Protein AF-A0A7S1ARI5-F1 (afdb_monomer_lite)

Structure (mmCIF, N/CA/C/O backbone):
data_AF-A0A7S1ARI5-F1
#
_entry.id   AF-A0A7S1ARI5-F1
#
loop_
_atom_site.group_PDB
_atom_site.id
_atom_site.type_symbol
_atom_site.label_atom_id
_atom_site.label_alt_id
_atom_site.label_comp_id
_atom_site.label_asym_id
_atom_site.label_entity_id
_atom_site.label_seq_id
_atom_site.pdbx_PDB_ins_code
_atom_site.Cartn_x
_atom_site.Cartn_y
_atom_site.Cartn_z
_atom_site.occupancy
_atom_site.B_iso_or_equiv
_atom_site.auth_seq_id
_atom_site.auth_comp_id
_atom_site.auth_asym_id
_atom_site.auth_atom_id
_atom_site.pdbx_PDB_model_num
ATOM 1 N N . MET A 1 1 ? 44.233 22.739 -5.276 1.00 55.38 1 MET A N 1
ATOM 2 C CA . MET A 1 1 ? 44.632 23.324 -6.577 1.00 55.38 1 MET A CA 1
ATOM 3 C C . MET A 1 1 ? 45.397 22.316 -7.441 1.00 55.38 1 MET A C 1
ATOM 5 O O . MET A 1 1 ? 44.858 21.935 -8.467 1.00 55.38 1 MET A O 1
ATOM 9 N N . PHE A 1 2 ? 46.544 21.771 -7.007 1.00 53.53 2 PHE A N 1
ATOM 10 C CA . PHE A 1 2 ? 47.327 20.779 -7.782 1.00 53.53 2 PHE A CA 1
ATOM 11 C C . PHE A 1 2 ? 46.563 19.504 -8.204 1.00 53.53 2 PHE A C 1
ATOM 13 O O . PHE A 1 2 ? 46.655 19.095 -9.355 1.00 53.53 2 PHE A O 1
ATOM 20 N N . VAL A 1 3 ? 45.740 18.923 -7.321 1.00 67.19 3 VAL A N 1
ATOM 21 C CA . VAL A 1 3 ? 44.904 17.745 -7.652 1.00 67.19 3 VAL A CA 1
ATOM 22 C C . VAL A 1 3 ? 43.861 18.057 -8.734 1.00 67.19 3 VAL A C 1
ATOM 24 O O . VAL A 1 3 ? 43.511 17.184 -9.518 1.00 67.19 3 VAL A O 1
ATOM 27 N N . HIS A 1 4 ? 43.379 19.300 -8.808 1.00 63.47 4 HIS A N 1
ATOM 28 C CA . HIS A 1 4 ? 42.374 19.689 -9.798 1.00 63.47 4 HIS A CA 1
ATOM 29 C C . HIS A 1 4 ? 42.990 19.847 -11.192 1.00 63.47 4 HIS A C 1
ATOM 31 O O . HIS A 1 4 ? 42.434 19.330 -12.156 1.00 63.47 4 HIS A O 1
ATOM 37 N N . VAL A 1 5 ? 44.169 20.474 -11.272 1.00 67.50 5 VAL A N 1
ATOM 38 C CA . VAL A 1 5 ? 44.920 20.666 -12.524 1.00 67.50 5 VAL A CA 1
ATOM 39 C C . VAL A 1 5 ? 45.370 19.323 -13.109 1.00 67.50 5 VAL A C 1
ATOM 41 O O . VAL A 1 5 ? 45.231 19.092 -14.306 1.00 67.50 5 VAL A O 1
ATOM 44 N N . ALA A 1 6 ? 45.836 18.398 -12.261 1.00 67.00 6 ALA A N 1
ATOM 45 C CA . ALA A 1 6 ? 46.219 17.052 -12.691 1.00 67.00 6 ALA A CA 1
ATOM 46 C C . ALA A 1 6 ? 45.027 16.195 -13.165 1.00 67.00 6 ALA A C 1
ATOM 48 O O . ALA A 1 6 ? 45.209 15.270 -13.946 1.00 67.00 6 ALA A O 1
ATOM 49 N N . ARG A 1 7 ? 43.803 16.473 -12.698 1.00 70.56 7 ARG A N 1
ATOM 50 C CA . ARG A 1 7 ? 42.593 15.764 -13.150 1.00 70.56 7 ARG A CA 1
ATOM 51 C C . ARG A 1 7 ? 42.062 16.322 -14.463 1.00 70.56 7 ARG A C 1
ATOM 53 O O . ARG A 1 7 ? 41.741 15.551 -15.363 1.00 70.56 7 ARG A O 1
ATOM 60 N N . GLU A 1 8 ? 42.041 17.645 -14.605 1.00 73.31 8 GLU A N 1
ATOM 61 C CA . GLU A 1 8 ? 41.656 18.283 -15.867 1.00 73.31 8 GLU A CA 1
ATOM 62 C C . GLU A 1 8 ? 42.569 17.853 -17.020 1.00 73.31 8 GLU A C 1
ATOM 64 O O . GLU A 1 8 ? 42.076 17.584 -18.116 1.00 73.31 8 GLU A O 1
ATOM 69 N N . SER A 1 9 ? 43.872 17.689 -16.768 1.00 74.38 9 SER A N 1
ATOM 70 C CA . SER A 1 9 ? 44.810 17.195 -17.780 1.00 74.38 9 SER A CA 1
ATOM 71 C C . SER A 1 9 ? 44.538 15.742 -18.196 1.00 74.38 9 SER A C 1
ATOM 73 O O . SER A 1 9 ? 44.603 15.430 -19.386 1.00 74.38 9 SER A O 1
ATOM 75 N N . VAL A 1 10 ? 44.168 14.860 -17.259 1.00 77.62 10 VAL A N 1
ATOM 76 C CA . VAL A 1 10 ? 43.794 13.464 -17.561 1.00 77.62 10 VAL A CA 1
ATOM 77 C C . VAL A 1 10 ? 42.513 13.405 -18.395 1.00 77.62 10 VAL A C 1
ATOM 79 O O . VAL A 1 10 ? 42.455 12.667 -19.379 1.00 77.62 10 VAL A O 1
ATOM 82 N N . ASN A 1 11 ? 41.507 14.214 -18.063 1.00 78.31 11 ASN A N 1
ATOM 83 C CA . ASN A 1 11 ? 40.242 14.209 -18.796 1.00 78.31 11 ASN A CA 1
ATOM 84 C C . ASN A 1 11 ? 40.409 14.744 -20.218 1.00 78.31 11 ASN A C 1
ATOM 86 O O . ASN A 1 11 ? 39.926 14.125 -21.167 1.00 78.31 11 ASN A O 1
ATOM 90 N N . LEU A 1 12 ? 41.142 15.850 -20.382 1.00 83.12 12 LEU A N 1
ATOM 91 C CA . LEU A 1 12 ? 41.477 16.390 -21.701 1.00 83.12 12 LEU A CA 1
ATOM 92 C C . LEU A 1 12 ? 42.246 15.367 -22.548 1.00 83.12 12 LEU A C 1
ATOM 94 O O . LEU A 1 12 ? 41.940 15.212 -23.726 1.00 83.12 12 LEU A O 1
ATOM 98 N N . SER A 1 13 ? 43.160 14.607 -21.939 1.00 91.75 13 SER A N 1
ATOM 99 C CA . SER A 1 13 ? 43.890 13.532 -22.620 1.00 91.75 13 SER A CA 1
ATOM 100 C C . SER A 1 13 ? 42.970 12.409 -23.122 1.00 91.75 13 SER A C 1
ATOM 102 O O . SER A 1 13 ? 43.091 11.979 -24.269 1.00 91.75 13 SER A O 1
ATOM 104 N N . CYS A 1 14 ? 42.002 11.942 -22.324 1.00 91.50 14 CYS A N 1
ATOM 105 C CA . CYS A 1 14 ? 41.034 10.934 -22.784 1.00 91.50 14 CYS A CA 1
ATOM 106 C C . CYS A 1 14 ? 40.152 11.446 -23.932 1.00 91.50 14 CYS A C 1
ATOM 108 O O . CYS A 1 14 ? 39.905 10.716 -24.889 1.00 91.50 14 CYS A O 1
ATOM 110 N N . ILE A 1 15 ? 39.706 12.700 -23.857 1.00 93.38 15 ILE A N 1
ATOM 111 C CA . ILE A 1 15 ? 38.843 13.305 -24.877 1.00 93.38 15 ILE A CA 1
ATOM 112 C C . ILE A 1 15 ? 39.594 13.515 -26.196 1.00 93.38 15 ILE A C 1
ATOM 114 O O . ILE A 1 15 ? 39.051 13.185 -27.247 1.00 93.38 15 ILE A O 1
ATOM 118 N N . GLU A 1 16 ? 40.830 14.022 -26.168 1.00 93.50 16 GLU A N 1
ATOM 119 C CA . GLU A 1 16 ? 41.613 14.209 -27.397 1.00 93.50 16 GLU A CA 1
ATOM 120 C C . GLU A 1 16 ? 42.000 12.866 -28.037 1.00 93.50 16 GLU A C 1
ATOM 122 O O . GLU A 1 16 ? 41.915 12.746 -29.256 1.00 93.50 16 GLU A O 1
ATOM 127 N N . ARG A 1 17 ? 42.308 11.823 -27.247 1.00 94.31 17 ARG A N 1
ATOM 128 C CA . ARG A 1 17 ? 42.503 10.456 -27.778 1.00 94.31 17 ARG A CA 1
ATOM 129 C C . ARG A 1 17 ? 41.242 9.909 -28.448 1.00 94.31 17 ARG A C 1
ATOM 131 O O . ARG A 1 17 ? 41.314 9.375 -29.548 1.00 94.31 17 ARG A O 1
ATOM 138 N N . CYS A 1 18 ? 40.082 10.088 -27.815 1.00 94.69 18 CYS A N 1
ATOM 139 C CA . CYS A 1 18 ? 38.789 9.699 -28.383 1.00 94.69 18 CYS A CA 1
ATOM 140 C C . CYS A 1 18 ? 38.494 10.434 -29.698 1.00 94.69 18 CYS A C 1
ATOM 142 O O . CYS A 1 18 ? 38.086 9.826 -30.688 1.00 94.69 18 CYS A O 1
ATOM 144 N N . LYS A 1 19 ? 38.767 11.739 -29.739 1.00 94.31 19 LYS A N 1
ATOM 145 C CA . LYS A 1 19 ? 38.614 12.564 -30.936 1.00 94.31 19 LYS A CA 1
ATOM 146 C C . LYS A 1 19 ? 39.527 12.110 -32.069 1.00 94.31 19 LYS A C 1
ATOM 148 O O . LYS A 1 19 ? 39.047 12.000 -33.193 1.00 94.31 19 LYS A O 1
ATOM 153 N N . ASP A 1 20 ? 40.800 11.843 -31.788 1.00 93.69 20 ASP A N 1
ATOM 154 C CA . ASP A 1 20 ? 41.760 11.316 -32.763 1.00 93.69 20 ASP A CA 1
ATOM 155 C C . ASP A 1 20 ? 41.320 9.955 -33.327 1.00 93.69 20 ASP A C 1
ATOM 157 O O . ASP A 1 20 ? 41.219 9.793 -34.543 1.00 93.69 20 ASP A O 1
ATOM 161 N N . ALA A 1 21 ? 40.946 9.011 -32.459 1.00 93.81 21 ALA A N 1
ATOM 162 C CA . ALA A 1 21 ? 40.472 7.690 -32.870 1.00 93.81 21 ALA A CA 1
ATOM 163 C C . ALA A 1 21 ? 39.228 7.777 -33.779 1.00 93.81 21 ALA A C 1
ATOM 165 O O . ALA A 1 21 ? 39.177 7.164 -34.846 1.00 93.81 21 ALA A O 1
ATOM 166 N N . LEU A 1 22 ? 38.267 8.643 -33.436 1.00 92.00 22 LEU A N 1
ATOM 167 C CA . LEU A 1 22 ? 37.102 8.916 -34.283 1.00 92.00 22 LEU A CA 1
ATOM 168 C C . LEU A 1 22 ? 37.471 9.558 -35.632 1.00 92.00 22 LEU A C 1
ATOM 170 O O . LEU A 1 22 ? 36.794 9.293 -36.626 1.00 92.00 22 LEU A O 1
ATOM 174 N N . CYS A 1 23 ? 38.521 10.389 -35.697 1.00 91.06 23 CYS A N 1
ATOM 175 C CA . CYS A 1 23 ? 39.033 10.912 -36.972 1.00 91.06 23 CYS A CA 1
ATOM 176 C C . CYS A 1 23 ? 39.578 9.781 -37.840 1.00 91.06 23 CYS A C 1
ATOM 178 O O . CYS A 1 23 ? 39.177 9.670 -38.995 1.00 91.06 23 CYS A O 1
ATOM 180 N N . ARG A 1 24 ? 40.409 8.906 -37.264 1.00 92.56 24 ARG A N 1
ATOM 181 C CA . ARG A 1 24 ? 40.972 7.747 -37.964 1.00 92.56 24 ARG A CA 1
ATOM 182 C C . ARG A 1 24 ? 39.879 6.810 -38.484 1.00 92.56 24 ARG A C 1
ATOM 184 O O . ARG A 1 24 ? 39.942 6.385 -39.634 1.00 92.56 24 ARG A O 1
ATOM 191 N N . CYS A 1 25 ? 38.826 6.546 -37.703 1.00 91.75 25 CYS A N 1
ATOM 192 C CA . CYS A 1 25 ? 37.660 5.790 -38.182 1.00 91.75 25 CYS A CA 1
ATOM 193 C C . CYS A 1 25 ? 36.922 6.486 -39.337 1.00 91.75 25 CYS A C 1
ATOM 195 O O . CYS A 1 25 ? 36.465 5.816 -40.263 1.00 91.75 25 CYS A O 1
ATOM 197 N N . ALA A 1 26 ? 36.787 7.814 -39.303 1.00 89.00 26 ALA A N 1
ATOM 198 C CA . ALA A 1 26 ? 36.154 8.563 -40.387 1.00 89.00 26 ALA A CA 1
ATOM 199 C C . ALA A 1 26 ? 37.003 8.547 -41.674 1.00 89.00 26 ALA A C 1
ATOM 201 O O . ALA A 1 26 ? 36.462 8.351 -42.761 1.00 89.00 26 ALA A O 1
ATOM 202 N N . GLU A 1 27 ? 38.325 8.697 -41.558 1.00 90.19 27 GLU A N 1
ATOM 203 C CA . GLU A 1 27 ? 39.281 8.614 -42.673 1.00 90.19 27 GLU A CA 1
ATOM 204 C C . GLU A 1 27 ? 39.313 7.213 -43.295 1.00 90.19 27 GLU A C 1
ATOM 206 O O . GLU A 1 27 ? 39.308 7.077 -44.518 1.00 90.19 27 GLU A O 1
ATOM 211 N N . ALA A 1 28 ? 39.240 6.172 -42.461 1.00 89.62 28 ALA A N 1
ATOM 212 C CA . ALA A 1 28 ? 39.123 4.776 -42.883 1.00 89.62 28 ALA A CA 1
ATOM 213 C C . ALA A 1 28 ? 37.727 4.403 -43.424 1.00 89.62 28 ALA A C 1
ATOM 215 O O . ALA A 1 28 ? 37.486 3.245 -43.760 1.00 89.62 28 ALA A O 1
ATOM 216 N N . GLN A 1 29 ? 36.792 5.360 -43.500 1.00 89.19 29 GLN A N 1
ATOM 217 C CA . GLN A 1 29 ? 35.409 5.149 -43.946 1.00 89.19 29 GLN A CA 1
ATOM 218 C C . GLN A 1 29 ? 34.641 4.084 -43.138 1.00 89.19 29 GLN A C 1
ATOM 220 O O . GLN A 1 29 ? 33.687 3.492 -43.644 1.00 89.19 29 GLN A O 1
ATOM 225 N N . VAL A 1 30 ? 35.031 3.852 -41.881 1.00 85.56 30 VAL A N 1
ATOM 226 C CA . VAL A 1 30 ? 34.282 3.021 -40.921 1.00 85.56 30 VAL A CA 1
ATOM 227 C C . VAL A 1 30 ? 32.984 3.726 -40.537 1.00 85.56 30 VAL A C 1
ATOM 229 O O . VAL A 1 30 ? 31.906 3.142 -40.562 1.00 85.56 30 VAL A O 1
ATOM 232 N N . LEU A 1 31 ? 33.091 5.013 -40.209 1.00 84.81 31 LEU A N 1
ATOM 233 C CA . LEU A 1 31 ? 31.946 5.886 -39.990 1.00 84.81 31 LEU A CA 1
ATOM 234 C C . LEU A 1 31 ? 31.729 6.673 -41.281 1.00 84.81 31 LEU A C 1
ATOM 236 O O . LEU A 1 31 ? 32.542 7.529 -41.631 1.00 84.81 31 LEU A O 1
ATOM 240 N N . SER A 1 32 ? 30.669 6.360 -42.033 1.00 68.69 32 SER A N 1
ATOM 241 C CA . SER A 1 32 ? 30.429 7.028 -43.316 1.00 68.69 32 SER A CA 1
ATOM 242 C C . SER A 1 32 ? 30.196 8.524 -43.083 1.00 68.69 32 SER A C 1
ATOM 244 O O . SER A 1 32 ? 29.340 8.910 -42.288 1.00 68.69 32 SER A O 1
ATOM 246 N N . THR A 1 33 ? 30.925 9.383 -43.788 1.00 55.75 33 THR A N 1
ATOM 247 C CA . THR A 1 33 ? 30.919 10.829 -43.530 1.00 55.75 33 THR A CA 1
ATOM 248 C C . THR A 1 33 ? 29.697 11.581 -44.083 1.00 55.75 33 THR A C 1
ATOM 250 O O . THR A 1 33 ? 29.640 12.794 -43.910 1.00 55.75 33 THR A O 1
ATOM 253 N N . ARG A 1 34 ? 28.687 10.931 -44.705 1.00 46.66 34 ARG A N 1
ATOM 254 C CA . ARG A 1 34 ? 27.453 11.607 -45.188 1.00 46.66 34 ARG A CA 1
ATOM 255 C C . ARG A 1 34 ? 26.224 10.697 -45.409 1.00 46.66 34 ARG A C 1
ATOM 257 O O . ARG A 1 34 ? 26.268 9.741 -46.177 1.00 46.66 34 ARG A O 1
ATOM 264 N N . SER A 1 35 ? 25.080 11.120 -44.855 1.00 40.72 35 SER A N 1
ATOM 265 C CA . SER A 1 35 ? 23.667 10.891 -45.267 1.00 40.72 35 SER A CA 1
ATOM 266 C C . SER A 1 35 ? 23.100 9.473 -45.469 1.00 40.72 35 SER A C 1
ATOM 268 O O . SER A 1 35 ? 21.911 9.370 -45.751 1.00 40.72 35 SER A O 1
ATOM 270 N N . LYS A 1 36 ? 23.884 8.394 -45.358 1.00 54.03 36 LYS A N 1
ATOM 271 C CA . LYS A 1 36 ? 23.408 7.035 -45.696 1.00 54.03 36 LYS A CA 1
ATOM 272 C C . LYS A 1 36 ? 23.397 6.020 -44.552 1.00 54.03 36 LYS A C 1
ATOM 274 O O . LYS A 1 36 ? 22.922 4.916 -44.780 1.00 54.03 36 LYS A O 1
ATOM 279 N N . GLN A 1 37 ? 23.908 6.356 -43.365 1.00 64.25 37 GLN A N 1
ATOM 280 C CA . GLN A 1 37 ? 24.014 5.371 -42.276 1.00 64.25 37 GLN A CA 1
ATOM 281 C C . GLN A 1 37 ? 22.649 4.916 -41.758 1.00 64.25 37 GLN A C 1
ATOM 283 O O . GLN A 1 37 ? 22.438 3.728 -41.546 1.00 64.25 37 GLN A O 1
ATOM 288 N N . TRP A 1 38 ? 21.702 5.845 -41.648 1.00 80.69 38 TRP A N 1
ATOM 289 C CA . TRP A 1 38 ? 20.327 5.533 -41.276 1.00 80.69 38 TRP A CA 1
ATOM 290 C C . TRP A 1 38 ? 19.421 6.061 -42.373 1.00 80.69 38 TRP A C 1
ATOM 292 O O . TRP A 1 38 ? 19.328 7.273 -42.582 1.00 80.69 38 TRP A O 1
ATOM 302 N N . THR A 1 39 ? 18.838 5.140 -43.139 1.00 74.19 39 THR A N 1
ATOM 303 C CA . THR A 1 39 ? 18.053 5.489 -44.328 1.00 74.19 39 THR A CA 1
ATOM 304 C C . THR A 1 39 ? 16.728 6.147 -43.955 1.00 74.19 39 THR A C 1
ATOM 306 O O . THR A 1 39 ? 16.171 6.911 -44.744 1.00 74.19 39 THR A O 1
ATOM 309 N N . ASP A 1 40 ? 16.277 5.930 -42.716 1.00 84.50 40 ASP A N 1
ATOM 310 C CA . ASP A 1 40 ? 15.128 6.584 -42.112 1.00 84.50 40 ASP A CA 1
ATOM 311 C C . ASP A 1 40 ? 15.242 6.714 -40.572 1.00 84.50 40 ASP A C 1
ATOM 313 O O . ASP A 1 40 ? 16.231 6.351 -39.928 1.00 84.50 40 ASP A O 1
ATOM 317 N N . ALA A 1 41 ? 14.190 7.260 -39.954 1.00 84.38 41 ALA A N 1
ATOM 318 C CA . ALA A 1 41 ? 14.101 7.413 -38.504 1.00 84.38 41 ALA A CA 1
ATOM 319 C C . ALA A 1 41 ? 13.942 6.080 -37.743 1.00 84.38 41 ALA A C 1
ATOM 321 O O . ALA A 1 41 ? 14.137 6.048 -36.527 1.00 84.38 41 ALA A O 1
ATOM 322 N N . ALA A 1 42 ? 13.514 4.995 -38.394 1.00 86.12 42 ALA A N 1
ATOM 323 C CA . ALA A 1 42 ? 13.421 3.675 -37.776 1.00 86.12 42 ALA A CA 1
ATOM 324 C C . ALA A 1 42 ? 14.809 3.039 -37.637 1.00 86.12 42 ALA A C 1
ATOM 326 O O . ALA A 1 42 ? 15.120 2.554 -36.550 1.00 86.12 42 ALA A O 1
ATOM 327 N N . ASP A 1 43 ? 15.654 3.147 -38.662 1.00 86.31 43 ASP A N 1
ATOM 328 C CA . ASP A 1 43 ? 17.050 2.702 -38.631 1.00 86.31 43 ASP A CA 1
ATOM 329 C C . ASP A 1 43 ? 17.833 3.408 -37.524 1.00 86.31 43 ASP A C 1
ATOM 331 O O . ASP A 1 43 ? 18.475 2.752 -36.705 1.00 86.31 43 ASP A O 1
ATOM 335 N N . TYR A 1 44 ? 17.703 4.736 -37.425 1.00 89.06 44 TYR A N 1
ATOM 336 C CA . TYR A 1 44 ? 18.347 5.510 -36.360 1.00 89.06 44 TYR A CA 1
ATOM 337 C C . TYR A 1 44 ? 17.875 5.074 -34.966 1.00 89.06 44 TYR A C 1
ATOM 339 O O . TYR A 1 44 ? 18.686 4.891 -34.058 1.00 89.06 44 TYR A O 1
ATOM 347 N N . ARG A 1 45 ? 16.561 4.865 -34.789 1.00 87.38 45 ARG A N 1
ATOM 348 C CA . ARG A 1 45 ? 16.001 4.375 -33.518 1.00 87.38 45 ARG A CA 1
ATOM 349 C C . ARG A 1 45 ? 16.509 2.983 -33.162 1.00 87.38 45 ARG A C 1
ATOM 351 O O . ARG A 1 45 ? 16.778 2.704 -31.999 1.00 87.38 45 ARG A O 1
ATOM 358 N N . LEU A 1 46 ? 16.649 2.106 -34.149 1.00 89.50 46 LEU A N 1
ATOM 359 C CA . LEU A 1 46 ? 17.193 0.774 -33.928 1.00 89.50 46 LEU A CA 1
ATOM 360 C C . LEU A 1 46 ? 18.682 0.834 -33.566 1.00 89.50 46 LEU A C 1
ATOM 362 O O . LEU A 1 46 ? 19.104 0.121 -32.656 1.00 89.50 46 LEU A O 1
ATOM 366 N N . ALA A 1 47 ? 19.455 1.690 -34.238 1.00 90.50 47 ALA A N 1
ATOM 367 C CA . ALA A 1 47 ? 20.872 1.891 -33.961 1.00 90.50 47 ALA A CA 1
ATOM 368 C C . ALA A 1 47 ? 21.100 2.439 -32.548 1.00 90.50 47 ALA A C 1
ATOM 370 O O . ALA A 1 47 ? 21.871 1.839 -31.803 1.00 90.50 47 ALA A O 1
ATOM 371 N N . HIS A 1 48 ? 20.383 3.492 -32.126 1.00 91.88 48 HIS A N 1
ATOM 372 C CA . HIS A 1 48 ? 20.516 3.982 -30.748 1.00 91.88 48 HIS A CA 1
ATOM 373 C C . HIS A 1 48 ? 20.112 2.919 -29.726 1.00 91.88 48 HIS A C 1
ATOM 375 O O . HIS A 1 48 ? 20.793 2.741 -28.724 1.00 91.88 48 HIS A O 1
ATOM 381 N N . TRP A 1 49 ? 19.055 2.140 -29.997 1.00 93.00 49 TRP A N 1
ATOM 382 C CA . TRP A 1 49 ? 18.524 1.193 -29.013 1.00 93.00 49 TRP A CA 1
ATOM 383 C C . TRP A 1 49 ? 19.504 0.048 -28.763 1.00 93.00 49 TRP A C 1
ATOM 385 O O . TRP A 1 49 ? 19.706 -0.382 -27.629 1.00 93.00 49 TRP A O 1
ATOM 395 N N . LYS A 1 50 ? 20.157 -0.426 -29.827 1.00 93.19 50 LYS A N 1
ATOM 396 C CA . LYS A 1 50 ? 21.243 -1.399 -29.703 1.00 93.19 50 LYS A CA 1
ATOM 397 C C . LYS A 1 50 ? 22.505 -0.768 -29.108 1.00 93.19 50 LYS A C 1
ATOM 399 O O . LYS A 1 50 ? 23.198 -1.422 -28.331 1.00 93.19 50 LYS A O 1
ATOM 404 N N . GLY A 1 51 ? 22.775 0.489 -29.453 1.00 96.00 51 GLY A N 1
ATOM 405 C CA . GLY A 1 51 ? 23.877 1.290 -28.935 1.00 96.00 51 GLY A CA 1
ATOM 406 C C . GLY A 1 51 ? 23.866 1.418 -27.418 1.00 96.00 51 GLY A C 1
ATOM 407 O O . GLY A 1 51 ? 24.884 1.144 -26.791 1.00 96.00 51 GLY A O 1
ATOM 408 N N . ASP A 1 52 ? 22.713 1.731 -26.825 1.00 94.69 52 ASP A N 1
ATOM 409 C CA . ASP A 1 52 ? 22.521 1.802 -25.369 1.00 94.69 52 ASP A CA 1
ATOM 410 C C . ASP A 1 52 ? 22.883 0.474 -24.674 1.00 94.69 52 ASP A C 1
ATOM 412 O O . ASP A 1 52 ? 23.639 0.436 -23.695 1.00 94.69 52 ASP A O 1
ATOM 416 N N . ALA A 1 53 ? 22.427 -0.653 -25.233 1.00 93.25 53 ALA A N 1
ATOM 417 C CA . ALA A 1 53 ? 22.724 -1.977 -24.691 1.00 93.25 53 ALA A CA 1
ATOM 418 C C . ALA A 1 53 ? 24.227 -2.313 -24.746 1.00 93.25 53 ALA A C 1
ATOM 420 O O . ALA A 1 53 ? 24.784 -2.800 -23.754 1.00 93.25 53 ALA A O 1
ATOM 421 N N . VAL A 1 54 ? 24.884 -2.035 -25.881 1.00 94.62 54 VAL A N 1
ATOM 422 C CA . VAL A 1 54 ? 26.333 -2.232 -26.063 1.00 94.62 54 VAL A CA 1
ATOM 423 C C . VAL A 1 54 ? 27.117 -1.328 -25.117 1.00 94.62 54 VAL A C 1
ATOM 425 O O . VAL A 1 54 ? 27.972 -1.811 -24.377 1.00 94.62 54 VAL A O 1
ATOM 428 N N . LEU A 1 55 ? 26.783 -0.038 -25.075 1.00 96.38 55 LEU A N 1
ATOM 429 C CA . LEU A 1 55 ? 27.432 0.954 -24.224 1.00 96.38 55 LEU A CA 1
ATOM 430 C C . LEU A 1 55 ? 27.382 0.538 -22.752 1.00 96.38 55 LEU A C 1
ATOM 432 O O . LEU A 1 55 ? 28.401 0.527 -22.058 1.00 96.38 55 LEU A O 1
ATOM 436 N N . SER A 1 56 ? 26.195 0.151 -22.288 1.00 94.19 56 SER A N 1
ATOM 437 C CA . SER A 1 56 ? 25.972 -0.313 -20.924 1.00 94.19 56 SER A CA 1
ATOM 438 C C . SER A 1 56 ? 26.790 -1.560 -20.585 1.00 94.19 56 SER A C 1
ATOM 440 O O . SER A 1 56 ? 27.243 -1.716 -19.448 1.00 94.19 56 SER A O 1
ATOM 442 N N . LEU A 1 57 ? 26.972 -2.481 -21.533 1.00 94.62 57 LEU A N 1
ATOM 443 C CA . LEU A 1 57 ? 27.796 -3.672 -21.337 1.00 94.62 57 LEU A CA 1
ATOM 444 C C . LEU A 1 57 ? 29.288 -3.319 -21.254 1.00 94.62 57 LEU A C 1
ATOM 446 O O . LEU A 1 57 ? 29.931 -3.689 -20.269 1.00 94.62 57 LEU A O 1
ATOM 450 N N . GLU A 1 58 ? 29.804 -2.573 -22.231 1.00 96.12 58 GLU A N 1
ATOM 451 C CA . GLU A 1 58 ? 31.224 -2.212 -22.347 1.00 96.12 58 GLU A CA 1
ATOM 452 C C . GLU A 1 58 ? 31.691 -1.352 -21.161 1.00 96.12 58 GLU A C 1
ATOM 454 O O . GLU A 1 58 ? 32.710 -1.650 -20.535 1.00 96.12 58 GLU A O 1
ATOM 459 N N . ILE A 1 59 ? 30.897 -0.356 -20.739 1.00 96.81 59 ILE A N 1
ATOM 460 C CA . ILE A 1 59 ? 31.210 0.448 -19.545 1.00 96.81 59 ILE A CA 1
ATOM 461 C C . ILE A 1 59 ? 31.296 -0.431 -18.295 1.00 96.81 59 ILE A C 1
ATOM 463 O O . ILE A 1 59 ? 32.230 -0.283 -17.507 1.00 96.81 59 ILE A O 1
ATOM 467 N N . ARG A 1 60 ? 30.350 -1.358 -18.086 1.00 93.31 60 ARG A N 1
ATOM 468 C CA . ARG A 1 60 ? 30.369 -2.232 -16.900 1.00 93.31 60 ARG A CA 1
ATOM 469 C C . ARG A 1 60 ? 31.591 -3.143 -16.888 1.00 93.31 60 ARG A C 1
ATOM 471 O O . ARG A 1 60 ? 32.205 -3.301 -15.834 1.00 93.31 60 ARG A O 1
ATOM 478 N N . GLN A 1 61 ? 31.957 -3.711 -18.037 1.00 94.44 61 GLN A N 1
ATOM 479 C CA . GLN A 1 61 ? 33.160 -4.534 -18.162 1.00 94.44 61 GLN A CA 1
ATOM 480 C C . GLN A 1 61 ? 34.420 -3.713 -17.880 1.00 94.44 61 GLN A C 1
ATOM 482 O O . GLN A 1 61 ? 35.253 -4.130 -17.074 1.00 94.44 61 GLN A O 1
ATOM 487 N N . ARG A 1 62 ? 34.527 -2.513 -18.462 1.00 95.44 62 ARG A N 1
ATOM 488 C CA . ARG A 1 62 ? 35.673 -1.624 -18.261 1.00 95.44 62 ARG A CA 1
ATOM 489 C C . ARG A 1 62 ? 35.809 -1.173 -16.808 1.00 95.44 62 ARG A C 1
ATOM 491 O O . ARG A 1 62 ? 36.893 -1.270 -16.240 1.00 95.44 62 ARG A O 1
ATOM 498 N N . VAL A 1 63 ? 34.717 -0.754 -16.170 1.00 93.88 63 VAL A N 1
ATOM 499 C CA . VAL A 1 63 ? 34.707 -0.368 -14.748 1.00 93.88 63 VAL A CA 1
ATOM 500 C C . VAL A 1 63 ? 35.109 -1.546 -13.854 1.00 93.88 63 VAL A C 1
ATOM 502 O O . VAL A 1 63 ? 35.914 -1.362 -12.942 1.00 93.88 63 VAL A O 1
ATOM 505 N N . ALA A 1 64 ? 34.621 -2.759 -14.135 1.00 90.69 64 ALA A N 1
ATOM 506 C CA . ALA A 1 64 ? 35.017 -3.956 -13.393 1.00 90.69 64 ALA A CA 1
ATOM 507 C C . ALA A 1 64 ? 36.520 -4.263 -13.535 1.00 90.69 64 ALA A C 1
ATOM 509 O O . ALA A 1 64 ? 37.177 -4.587 -12.546 1.00 90.69 64 ALA A O 1
ATOM 510 N N . GLN A 1 65 ? 37.084 -4.108 -14.738 1.00 93.19 65 GLN A N 1
ATOM 511 C CA . GLN A 1 65 ? 38.520 -4.285 -14.984 1.00 93.19 65 GLN A CA 1
ATOM 512 C C . GLN A 1 65 ? 39.373 -3.243 -14.247 1.00 93.19 65 GLN A C 1
ATOM 514 O O . GLN A 1 65 ? 40.417 -3.587 -13.698 1.00 93.19 65 GLN A O 1
ATOM 519 N N . MET A 1 66 ? 38.938 -1.979 -14.207 1.00 90.00 66 MET A N 1
ATOM 520 C CA . MET A 1 66 ? 39.695 -0.890 -13.576 1.00 90.00 66 MET A CA 1
ATOM 521 C C . MET A 1 66 ? 39.821 -1.024 -12.056 1.00 90.00 66 MET A C 1
ATOM 523 O O . MET A 1 66 ? 40.770 -0.495 -11.481 1.00 90.00 66 MET A O 1
ATOM 527 N N . HIS A 1 67 ? 38.855 -1.667 -11.398 1.00 85.44 67 HIS A N 1
ATOM 528 C CA . HIS A 1 67 ? 38.707 -1.589 -9.944 1.00 85.44 67 HIS A CA 1
ATOM 529 C C . HIS A 1 67 ? 39.014 -2.895 -9.190 1.00 85.44 67 HIS A C 1
ATOM 531 O O . HIS A 1 67 ? 39.079 -2.885 -7.959 1.00 85.44 67 HIS A O 1
ATOM 537 N N . GLY A 1 68 ? 39.310 -3.989 -9.903 1.00 80.12 68 GLY A N 1
ATOM 538 C CA . GLY A 1 68 ? 39.713 -5.266 -9.301 1.00 80.12 68 GLY A CA 1
ATOM 539 C C . GLY A 1 68 ? 38.675 -5.841 -8.320 1.00 80.12 68 GLY A C 1
ATOM 540 O O . GLY A 1 68 ? 37.524 -5.415 -8.285 1.00 80.12 68 GLY A O 1
ATOM 541 N N . GLN A 1 69 ? 39.070 -6.826 -7.500 1.00 70.00 69 GLN A N 1
ATOM 542 C CA . GLN A 1 69 ? 38.168 -7.458 -6.515 1.00 70.00 69 GLN A CA 1
ATOM 543 C C . GLN A 1 69 ? 37.955 -6.639 -5.226 1.00 70.00 69 GLN A C 1
ATOM 545 O O . GLN A 1 69 ? 37.107 -7.000 -4.414 1.00 70.00 69 GLN A O 1
ATOM 550 N N . HIS A 1 70 ? 38.717 -5.563 -5.010 1.00 63.34 70 HIS A N 1
ATOM 551 C CA . HIS A 1 70 ? 38.823 -4.910 -3.698 1.00 63.34 70 HIS A CA 1
ATOM 552 C C . HIS A 1 70 ? 38.004 -3.626 -3.537 1.00 63.34 70 HIS A C 1
ATOM 554 O O . HIS A 1 70 ? 38.027 -3.038 -2.457 1.00 63.34 70 HIS A O 1
ATOM 560 N N . GLN A 1 71 ? 37.289 -3.172 -4.568 1.00 76.06 71 GLN A N 1
ATOM 561 C CA . GLN A 1 71 ? 36.480 -1.961 -4.461 1.00 76.06 71 GLN A CA 1
ATOM 562 C C . GLN A 1 71 ? 35.012 -2.250 -4.135 1.00 76.06 71 GLN A C 1
ATOM 564 O O . GLN A 1 71 ? 34.452 -3.278 -4.519 1.00 76.06 71 GLN A O 1
ATOM 569 N N . ASP A 1 72 ? 34.388 -1.306 -3.430 1.00 82.19 72 ASP A N 1
ATOM 570 C CA . ASP A 1 72 ? 32.966 -1.336 -3.113 1.00 82.19 72 ASP A CA 1
ATOM 571 C C . ASP A 1 72 ? 32.109 -1.415 -4.392 1.00 82.19 72 ASP A C 1
ATOM 573 O O . ASP A 1 72 ? 32.228 -0.590 -5.304 1.00 82.19 72 ASP A O 1
ATOM 577 N N . ARG A 1 73 ? 31.211 -2.409 -4.443 1.00 80.00 73 ARG A N 1
ATOM 578 C CA . ARG A 1 73 ? 30.309 -2.634 -5.585 1.00 80.00 73 ARG A CA 1
ATOM 579 C C . ARG A 1 73 ? 29.420 -1.421 -5.856 1.00 80.00 73 ARG A C 1
ATOM 581 O O . ARG A 1 73 ? 29.125 -1.153 -7.022 1.00 80.00 73 ARG A O 1
ATOM 588 N N . GLY A 1 74 ? 29.027 -0.686 -4.813 1.00 79.31 74 GLY A N 1
ATOM 589 C CA . GLY A 1 74 ? 28.236 0.538 -4.939 1.00 79.31 74 GLY A CA 1
ATOM 590 C C . GLY A 1 74 ? 28.972 1.617 -5.731 1.00 79.31 74 GLY A C 1
ATOM 591 O O . GLY A 1 74 ? 28.406 2.218 -6.642 1.00 79.31 74 GLY A O 1
ATOM 592 N N . THR A 1 75 ? 30.263 1.799 -5.463 1.00 83.56 75 THR A N 1
ATOM 593 C CA . THR A 1 75 ? 31.125 2.759 -6.167 1.00 83.56 75 THR A CA 1
ATOM 594 C C . THR A 1 75 ? 31.284 2.412 -7.650 1.00 83.56 75 THR A C 1
ATOM 596 O O . THR A 1 75 ? 31.112 3.284 -8.505 1.00 83.56 75 THR A O 1
ATOM 599 N N . CYS A 1 76 ? 31.535 1.141 -7.978 1.00 88.12 76 CYS A N 1
ATOM 600 C CA . CYS A 1 76 ? 31.611 0.678 -9.369 1.00 88.12 76 CYS A CA 1
ATOM 601 C C . CYS A 1 76 ? 30.284 0.888 -10.112 1.00 88.12 76 CYS A C 1
ATOM 603 O O . CYS A 1 76 ? 30.268 1.369 -11.245 1.00 88.12 76 CYS A O 1
ATOM 605 N N . HIS A 1 77 ? 29.158 0.571 -9.470 1.00 86.06 77 HIS A N 1
ATOM 606 C CA . HIS A 1 77 ? 27.834 0.770 -10.055 1.00 86.06 77 HIS A CA 1
ATOM 607 C C . HIS A 1 77 ? 27.528 2.257 -10.294 1.00 86.06 77 HIS A C 1
ATOM 609 O O . HIS A 1 77 ? 27.175 2.628 -11.415 1.00 86.06 77 HIS A O 1
ATOM 615 N N . LYS A 1 78 ? 27.773 3.115 -9.289 1.00 86.19 78 LYS A N 1
ATOM 616 C CA . LYS A 1 78 ? 27.638 4.583 -9.366 1.00 86.19 78 LYS A CA 1
ATOM 617 C C . LYS A 1 78 ? 28.440 5.149 -10.540 1.00 86.19 78 LYS A C 1
ATOM 619 O O . LYS A 1 78 ? 27.931 5.970 -11.301 1.00 86.19 78 LYS A O 1
ATOM 624 N N . LEU A 1 79 ? 29.679 4.686 -10.719 1.00 93.31 79 LEU A N 1
ATOM 625 C CA . LEU A 1 79 ? 30.540 5.119 -11.816 1.00 93.31 79 LEU A CA 1
ATOM 626 C C . LEU A 1 79 ? 30.008 4.679 -13.187 1.00 93.31 79 LEU A C 1
ATOM 628 O O . LEU A 1 79 ? 29.905 5.507 -14.091 1.00 93.31 79 LEU A O 1
ATOM 632 N N . ALA A 1 80 ? 29.639 3.404 -13.333 1.00 93.06 80 ALA A N 1
ATOM 633 C CA . ALA A 1 80 ? 29.114 2.867 -14.586 1.00 93.06 80 ALA A CA 1
ATOM 634 C C . ALA A 1 80 ? 27.826 3.584 -15.021 1.00 93.06 80 ALA A C 1
ATOM 636 O O . ALA A 1 80 ? 27.693 3.981 -16.176 1.00 93.06 80 ALA A O 1
ATOM 637 N N . GLN A 1 81 ? 26.899 3.816 -14.090 1.00 89.31 81 GLN A N 1
ATOM 638 C CA . GLN A 1 81 ? 25.644 4.497 -14.396 1.00 89.31 81 GLN A CA 1
ATOM 639 C C . GLN A 1 81 ? 25.837 5.978 -14.728 1.00 89.31 81 GLN A C 1
ATOM 641 O O . GLN A 1 81 ? 25.225 6.497 -15.662 1.00 89.31 81 GLN A O 1
ATOM 646 N N . CYS A 1 82 ? 26.720 6.667 -14.001 1.00 92.94 82 CYS A N 1
ATOM 647 C CA . CYS A 1 82 ? 27.046 8.052 -14.315 1.00 92.94 82 CYS A CA 1
ATOM 648 C C . CYS A 1 82 ? 27.715 8.177 -15.698 1.00 92.94 82 CYS A C 1
ATOM 650 O O . CYS A 1 82 ? 27.514 9.184 -16.375 1.00 92.94 82 CYS A O 1
ATOM 652 N N . ALA A 1 83 ? 28.446 7.158 -16.161 1.00 95.75 83 ALA A N 1
ATOM 653 C CA . ALA A 1 83 ? 29.081 7.146 -17.480 1.00 95.75 83 ALA A CA 1
ATOM 654 C C . ALA A 1 83 ? 28.091 6.946 -18.644 1.00 95.75 83 ALA A C 1
ATOM 656 O O . ALA A 1 83 ? 28.251 7.606 -19.667 1.00 95.75 83 ALA A O 1
ATOM 657 N N . VAL A 1 84 ? 27.047 6.123 -18.479 1.00 95.94 84 VAL A N 1
ATOM 658 C CA . VAL A 1 84 ? 26.004 5.902 -19.513 1.00 95.94 84 VAL A CA 1
ATOM 659 C C . VAL A 1 84 ? 24.896 6.964 -19.514 1.00 95.94 84 VAL A C 1
ATOM 661 O O . VAL A 1 84 ? 24.057 6.995 -20.400 1.00 95.94 84 VAL A O 1
ATOM 664 N N . ASN A 1 85 ? 24.851 7.843 -18.512 1.00 93.88 85 ASN A N 1
ATOM 665 C CA . ASN A 1 85 ? 23.813 8.865 -18.387 1.00 93.88 85 ASN A CA 1
ATOM 666 C C . ASN A 1 85 ? 23.828 9.876 -19.562 1.00 93.88 85 ASN A C 1
ATOM 668 O O . ASN A 1 85 ? 24.890 10.350 -19.974 1.00 93.88 85 ASN A O 1
ATOM 672 N N . ASN A 1 86 ? 22.639 10.312 -20.011 1.00 94.50 86 ASN A N 1
ATOM 673 C CA . ASN A 1 86 ? 22.461 11.236 -21.146 1.00 94.50 86 ASN A CA 1
ATOM 674 C C . ASN A 1 86 ? 23.281 12.530 -21.049 1.00 94.50 86 ASN A C 1
ATOM 676 O O . ASN A 1 86 ? 23.717 13.066 -22.060 1.00 94.50 86 ASN A O 1
ATOM 680 N N . GLU A 1 87 ? 23.497 13.069 -19.851 1.00 94.44 87 GLU A N 1
ATOM 681 C CA . GLU A 1 87 ? 24.326 14.257 -19.658 1.00 94.44 87 GLU A CA 1
ATOM 682 C C . GLU A 1 87 ? 25.822 13.964 -19.835 1.00 94.44 87 GLU A C 1
ATOM 684 O O . GLU A 1 87 ? 26.527 14.822 -20.362 1.00 94.44 87 GLU A O 1
ATOM 689 N N . SER A 1 88 ? 26.316 12.773 -19.483 1.00 95.81 88 SER A N 1
ATOM 690 C CA . SER A 1 88 ? 27.705 12.376 -19.769 1.00 95.81 88 SER A CA 1
ATOM 691 C C . SER A 1 88 ? 27.916 12.175 -21.267 1.00 95.81 88 SER A C 1
ATOM 693 O O . SER A 1 88 ? 28.879 12.709 -21.819 1.00 95.81 88 SER A O 1
ATOM 695 N N . LEU A 1 89 ? 26.971 11.512 -21.939 1.00 96.56 89 LEU A N 1
ATOM 696 C CA . LEU A 1 89 ? 26.986 11.330 -23.393 1.00 96.56 89 LEU A CA 1
ATOM 697 C C . LEU A 1 89 ? 26.899 12.666 -24.141 1.00 96.56 89 LEU A C 1
ATOM 699 O O . LEU A 1 89 ? 27.727 12.936 -25.007 1.00 96.56 89 LEU A O 1
ATOM 703 N N . ALA A 1 90 ? 25.971 13.547 -23.758 1.00 94.69 90 ALA A N 1
ATOM 704 C CA . ALA A 1 90 ? 25.856 14.889 -24.329 1.00 94.69 90 ALA A CA 1
ATOM 705 C C . ALA A 1 90 ? 27.113 15.740 -24.076 1.00 94.69 90 ALA A C 1
ATOM 707 O O . ALA A 1 90 ? 27.561 16.479 -24.952 1.00 94.69 90 ALA A O 1
ATOM 708 N N . THR A 1 91 ? 27.722 15.614 -22.891 1.00 95.31 91 THR A N 1
ATOM 709 C CA . THR A 1 91 ? 28.984 16.294 -22.564 1.00 95.31 91 THR A CA 1
ATOM 710 C C . THR A 1 91 ? 30.120 15.801 -23.455 1.00 95.31 91 THR A C 1
ATOM 712 O O . THR A 1 91 ? 30.892 16.621 -23.956 1.00 95.31 91 THR A O 1
ATOM 715 N N . LEU A 1 92 ? 30.222 14.487 -23.681 1.00 96.00 92 LEU A N 1
ATOM 716 C CA . LEU A 1 92 ? 31.217 13.921 -24.588 1.00 96.00 92 LEU A CA 1
ATOM 717 C C . LEU A 1 92 ? 30.972 14.388 -26.027 1.00 96.00 92 LEU A C 1
ATOM 719 O O . LEU A 1 92 ? 31.892 14.912 -26.649 1.00 96.00 92 LEU A O 1
ATOM 723 N N . PHE A 1 93 ? 29.733 14.296 -26.516 1.00 94.81 93 PHE A N 1
ATOM 724 C CA . PHE A 1 93 ? 29.329 14.773 -27.842 1.00 94.81 93 PHE A CA 1
ATOM 725 C C . PHE A 1 93 ? 29.768 16.226 -28.086 1.00 94.81 93 PHE A C 1
ATOM 727 O O . PHE A 1 93 ? 30.418 16.528 -29.090 1.00 94.81 93 PHE A O 1
ATOM 734 N N . ALA A 1 94 ? 29.466 17.122 -27.140 1.00 93.12 94 ALA A N 1
ATOM 735 C CA . ALA A 1 94 ? 29.821 18.536 -27.231 1.00 93.12 94 ALA A CA 1
ATOM 736 C C . ALA A 1 94 ? 31.342 18.756 -27.224 1.00 93.12 94 ALA A C 1
ATOM 738 O O . ALA A 1 94 ? 31.865 19.558 -27.997 1.00 93.12 94 ALA A O 1
ATOM 739 N N . LYS A 1 95 ? 32.077 18.021 -26.382 1.00 94.06 95 LYS A N 1
ATOM 740 C CA . LYS A 1 95 ? 33.543 18.114 -26.298 1.00 94.06 95 LYS A CA 1
ATOM 741 C C . LYS A 1 95 ? 34.244 17.585 -27.550 1.00 94.06 95 LYS A C 1
ATOM 743 O O . LYS A 1 95 ? 35.281 18.121 -27.932 1.00 94.06 95 LYS A O 1
ATOM 748 N N . LEU A 1 96 ? 33.658 16.590 -28.208 1.00 93.00 96 LEU A N 1
ATOM 749 C CA . LEU A 1 96 ? 34.133 16.039 -29.476 1.00 93.00 96 LEU A CA 1
ATOM 750 C C . LEU A 1 96 ? 33.772 16.912 -30.694 1.00 93.00 96 LEU A C 1
ATOM 752 O O . LEU A 1 96 ? 34.302 16.667 -31.778 1.00 93.00 96 LEU A O 1
ATOM 756 N N . LYS A 1 97 ? 32.916 17.935 -30.529 1.00 91.44 97 LYS A N 1
ATOM 757 C CA . LYS A 1 97 ? 32.441 18.831 -31.606 1.00 91.44 97 LYS A CA 1
ATOM 758 C C . LYS A 1 97 ? 31.812 18.067 -32.779 1.00 91.44 97 LYS A C 1
ATOM 760 O O . LYS A 1 97 ? 32.125 18.294 -33.951 1.00 91.44 97 LYS A O 1
ATOM 765 N N . LEU A 1 98 ? 30.966 17.093 -32.442 1.00 85.62 98 LEU A N 1
ATOM 766 C CA . LEU A 1 98 ? 30.316 16.214 -33.417 1.00 85.62 98 LEU A CA 1
ATOM 767 C C . LEU A 1 98 ? 29.172 16.892 -34.184 1.00 85.62 98 LEU A C 1
ATOM 769 O O . LEU A 1 98 ? 28.824 16.452 -35.278 1.00 85.62 98 LEU A O 1
ATOM 773 N N . ASP A 1 99 ? 28.642 17.993 -33.659 1.00 81.56 99 ASP A N 1
ATOM 774 C CA . ASP A 1 99 ? 27.668 18.871 -34.312 1.00 81.56 99 ASP A CA 1
ATOM 775 C C . ASP A 1 99 ? 28.152 19.351 -35.689 1.00 81.56 99 ASP A C 1
ATOM 777 O O . ASP A 1 99 ? 27.439 19.212 -36.686 1.00 81.56 99 ASP A O 1
ATOM 781 N N . HIS A 1 100 ? 29.400 19.819 -35.774 1.00 74.69 100 HIS A N 1
ATOM 782 C CA . HIS A 1 100 ? 30.006 20.272 -37.027 1.00 74.69 100 HIS A CA 1
ATOM 783 C C . HIS A 1 100 ? 30.285 19.135 -38.014 1.00 74.69 100 HIS A C 1
ATOM 785 O O . HIS A 1 100 ? 30.312 19.363 -39.223 1.00 74.69 100 HIS A O 1
ATOM 791 N N . ARG A 1 101 ? 30.512 17.916 -37.514 1.00 66.12 101 ARG A N 1
ATOM 792 C CA . ARG A 1 101 ? 30.883 16.760 -38.344 1.00 66.12 101 ARG A CA 1
ATOM 793 C C . ARG A 1 101 ? 29.686 16.034 -38.930 1.00 66.12 101 ARG A C 1
ATOM 795 O O . ARG A 1 101 ? 29.780 15.526 -40.042 1.00 66.12 101 ARG A O 1
ATOM 802 N N . PHE A 1 102 ? 28.578 15.997 -38.199 1.00 65.94 102 PHE A N 1
ATOM 803 C CA . PHE A 1 102 ? 27.433 15.160 -38.547 1.00 65.94 102 PHE A CA 1
ATOM 804 C C . PHE A 1 102 ? 26.147 15.943 -38.836 1.00 65.94 102 PHE A C 1
ATOM 806 O O . PHE A 1 102 ? 25.116 15.340 -39.118 1.00 65.94 102 PHE A O 1
ATOM 813 N N . GLY A 1 103 ? 26.191 17.280 -38.807 1.00 66.06 103 GLY A N 1
ATOM 814 C CA . GLY A 1 103 ? 25.058 18.126 -39.203 1.00 66.06 103 GLY A CA 1
ATOM 815 C C . GLY A 1 103 ? 23.871 18.074 -38.237 1.00 66.06 103 GLY A C 1
ATOM 816 O O . GLY A 1 103 ? 22.762 18.462 -38.601 1.00 66.06 103 GLY A O 1
ATOM 817 N N . VAL A 1 104 ? 24.086 17.601 -37.007 1.00 66.19 104 VAL A N 1
ATOM 818 C CA . VAL A 1 104 ? 23.065 17.572 -35.957 1.00 66.19 104 VAL A CA 1
ATOM 819 C C . VAL A 1 104 ? 22.937 18.979 -35.372 1.00 66.19 104 VAL A C 1
ATOM 821 O O . VAL A 1 104 ? 23.668 19.362 -34.461 1.00 66.19 104 VAL A O 1
ATOM 824 N N . VAL A 1 105 ? 22.011 19.772 -35.914 1.00 55.44 105 VAL A N 1
ATOM 825 C CA . VAL A 1 105 ? 21.720 21.129 -35.431 1.00 55.44 105 VAL A CA 1
ATOM 826 C C . VAL A 1 105 ? 20.585 21.056 -34.410 1.00 55.44 105 VAL A C 1
ATOM 828 O O . VAL A 1 105 ? 19.411 21.002 -34.766 1.00 55.44 105 VAL A O 1
ATOM 831 N N . GLY A 1 106 ? 20.918 21.032 -33.119 1.00 59.19 106 GLY A N 1
ATOM 832 C CA . GLY A 1 106 ? 19.910 21.147 -32.065 1.00 59.19 106 GLY A CA 1
ATOM 833 C C . GLY A 1 106 ? 20.484 21.058 -30.645 1.00 59.19 106 GLY A C 1
ATOM 834 O O . GLY A 1 106 ? 21.272 20.158 -30.366 1.00 59.19 106 GLY A O 1
ATOM 835 N N . PRO A 1 107 ? 20.070 21.935 -29.709 1.00 64.50 107 PRO A N 1
ATOM 836 C CA . PRO A 1 107 ? 20.617 22.002 -28.347 1.00 64.50 107 PRO A CA 1
ATOM 837 C C . PRO A 1 107 ? 20.061 20.929 -27.391 1.00 64.50 107 PRO A C 1
ATOM 839 O O . PRO A 1 107 ? 20.232 21.021 -26.174 1.00 64.50 107 PRO A O 1
ATOM 842 N N . VAL A 1 108 ? 19.344 19.922 -27.896 1.00 86.00 108 VAL A N 1
ATOM 843 C CA . VAL A 1 108 ? 18.651 18.961 -27.034 1.00 86.00 108 VAL A CA 1
ATOM 844 C C . VAL A 1 108 ? 19.636 17.890 -26.567 1.00 86.00 108 VAL A C 1
ATOM 846 O O . VAL A 1 108 ? 19.938 16.962 -27.313 1.00 86.00 108 VAL A O 1
ATOM 849 N N . LYS A 1 109 ? 20.095 17.989 -25.307 1.00 89.44 109 LYS A N 1
ATOM 850 C CA . LYS A 1 109 ? 21.011 17.022 -24.657 1.00 89.44 109 LYS A CA 1
ATOM 851 C C . LYS A 1 109 ? 20.620 15.559 -24.909 1.00 89.44 109 LYS A C 1
ATOM 853 O O . LYS A 1 109 ? 21.484 14.725 -25.137 1.00 89.44 109 LYS A O 1
ATOM 858 N N . LYS A 1 110 ? 19.318 15.249 -24.901 1.00 89.88 110 LYS A N 1
ATOM 859 C CA . LYS A 1 110 ? 18.820 13.897 -25.189 1.00 89.88 110 LYS A CA 1
ATOM 860 C C . LYS A 1 110 ? 19.194 13.428 -26.600 1.00 89.88 110 LYS A C 1
ATOM 862 O O . LYS A 1 110 ? 19.735 12.350 -26.743 1.00 89.88 110 LYS A O 1
ATOM 867 N N . MET A 1 111 ? 18.989 14.260 -27.617 1.00 88.38 111 MET A N 1
ATOM 868 C CA . MET A 1 111 ? 19.318 13.909 -29.002 1.00 88.38 111 MET A CA 1
ATOM 869 C C . MET A 1 111 ? 20.828 13.705 -29.200 1.00 88.38 111 MET A C 1
ATOM 871 O O . MET A 1 111 ? 21.239 12.830 -29.952 1.00 88.38 111 MET A O 1
ATOM 875 N N . GLN A 1 112 ? 21.658 14.484 -28.498 1.00 92.25 112 GLN A N 1
ATOM 876 C CA . GLN A 1 112 ? 23.115 14.304 -28.498 1.00 92.25 112 GLN A CA 1
ATOM 877 C C . GLN A 1 112 ? 23.527 12.967 -27.865 1.00 92.25 112 GLN A C 1
ATOM 879 O O . GLN A 1 112 ? 24.444 12.316 -28.360 1.00 92.25 112 GLN A O 1
ATOM 884 N N . ALA A 1 113 ? 22.843 12.553 -26.793 1.00 94.62 113 ALA A N 1
ATOM 885 C CA . ALA A 1 113 ? 23.060 11.257 -26.159 1.00 94.62 113 ALA A CA 1
ATOM 886 C C . ALA A 1 113 ? 22.648 10.094 -27.072 1.00 94.62 113 ALA A C 1
ATOM 888 O O . ALA A 1 113 ? 23.490 9.254 -27.382 1.00 94.62 113 ALA A O 1
ATOM 889 N N . ASP A 1 114 ? 21.417 10.126 -27.593 1.00 93.00 114 ASP A N 1
ATOM 890 C CA . ASP A 1 114 ? 20.883 9.118 -28.518 1.00 93.00 114 ASP A CA 1
ATOM 891 C C . ASP A 1 114 ? 21.795 8.973 -29.765 1.00 93.00 114 ASP A C 1
ATOM 893 O O . ASP A 1 114 ? 21.982 7.889 -30.314 1.00 93.00 114 ASP A O 1
ATOM 897 N N . TYR A 1 115 ? 22.410 10.073 -30.224 1.00 92.25 115 TYR A N 1
ATOM 898 C CA . TYR A 1 115 ? 23.378 10.050 -31.325 1.00 92.25 115 TYR A CA 1
ATOM 899 C C . TYR A 1 115 ? 24.680 9.323 -30.963 1.00 92.25 115 TYR A C 1
ATOM 901 O O . TYR A 1 115 ? 25.184 8.538 -31.764 1.00 92.25 115 TYR A O 1
ATOM 909 N N . MET A 1 116 ? 25.234 9.566 -29.771 1.00 95.25 116 MET A N 1
ATOM 910 C CA . MET A 1 116 ? 26.440 8.868 -29.306 1.00 95.25 116 MET A CA 1
ATOM 911 C C . MET A 1 116 ? 26.215 7.360 -29.189 1.00 95.25 116 MET A C 1
ATOM 913 O O . MET A 1 116 ? 27.091 6.586 -29.572 1.00 95.25 116 MET A O 1
ATOM 917 N N . GLU A 1 117 ? 25.045 6.944 -28.703 1.00 95.81 117 GLU A N 1
ATOM 918 C CA . GLU A 1 117 ? 24.650 5.533 -28.647 1.00 95.81 117 GLU A CA 1
ATOM 919 C C . GLU A 1 117 ? 24.622 4.921 -30.051 1.00 95.81 117 GLU A C 1
ATOM 921 O O . GLU A 1 117 ? 25.225 3.874 -30.285 1.00 95.81 117 GLU A O 1
ATOM 926 N N . ALA A 1 118 ? 24.002 5.609 -31.014 1.00 93.62 118 ALA A N 1
ATOM 927 C CA . ALA A 1 118 ? 23.951 5.146 -32.396 1.00 93.62 118 ALA A CA 1
ATOM 928 C C . ALA A 1 118 ? 25.355 5.028 -33.026 1.00 93.62 118 ALA A C 1
ATOM 930 O O . ALA A 1 118 ? 25.651 4.015 -33.654 1.00 93.62 118 ALA A O 1
ATOM 931 N N . VAL A 1 119 ? 26.254 5.998 -32.805 1.00 93.31 119 VAL A N 1
ATOM 932 C CA . VAL A 1 119 ? 27.660 5.918 -33.261 1.00 93.31 119 VAL A CA 1
ATOM 933 C C . VAL A 1 119 ? 28.371 4.701 -32.671 1.00 93.31 119 VAL A C 1
ATOM 935 O O . VAL A 1 119 ? 29.108 4.016 -33.381 1.00 93.31 119 VAL A O 1
ATOM 938 N N . LEU A 1 120 ? 28.152 4.408 -31.386 1.00 95.31 120 LEU A N 1
ATOM 939 C CA . LEU A 1 120 ? 28.762 3.248 -30.744 1.00 95.31 120 LEU A CA 1
ATOM 940 C C . LEU A 1 120 ? 28.256 1.934 -31.345 1.00 95.31 120 LEU A C 1
ATOM 942 O O . LEU A 1 120 ? 29.044 1.007 -31.531 1.00 95.31 120 LEU A O 1
ATOM 946 N N . TRP A 1 121 ? 26.966 1.857 -31.681 1.00 95.19 121 TRP A N 1
ATOM 947 C CA . TRP A 1 121 ? 26.418 0.700 -32.382 1.00 95.19 121 TRP A CA 1
ATOM 948 C C . TRP A 1 121 ? 27.070 0.494 -33.752 1.00 95.19 121 TRP A C 1
ATOM 950 O O . TRP A 1 121 ? 27.449 -0.631 -34.063 1.00 95.19 121 TRP A O 1
ATOM 960 N N . GLU A 1 122 ? 27.250 1.552 -34.547 1.00 92.88 122 GLU A N 1
ATOM 961 C CA . GLU A 1 122 ? 27.899 1.454 -35.865 1.00 92.88 122 GLU A CA 1
ATOM 962 C C . GLU A 1 122 ? 29.344 0.949 -35.752 1.00 92.88 122 GLU A C 1
ATOM 964 O O . GLU A 1 122 ? 29.757 0.053 -36.490 1.00 92.88 122 GLU A O 1
ATOM 969 N N . LEU A 1 123 ? 30.098 1.463 -34.775 1.00 93.94 123 LEU A N 1
ATOM 970 C CA . LEU A 1 123 ? 31.438 0.960 -34.469 1.00 93.94 123 LEU A CA 1
ATOM 971 C C . LEU A 1 123 ? 31.381 -0.522 -34.081 1.00 93.94 123 LEU A C 1
ATOM 973 O O . LEU A 1 123 ? 32.093 -1.342 -34.651 1.00 93.94 123 LEU A O 1
ATOM 977 N N . HIS A 1 124 ? 30.498 -0.904 -33.161 1.00 94.12 124 HIS A N 1
ATOM 978 C CA . HIS A 1 124 ? 30.367 -2.298 -32.744 1.00 94.12 124 HIS A CA 1
ATOM 979 C C . HIS A 1 124 ? 29.967 -3.224 -33.909 1.00 94.12 124 HIS A C 1
ATOM 981 O O . HIS A 1 124 ? 30.481 -4.336 -34.020 1.00 94.12 124 HIS A O 1
ATOM 987 N N . ALA A 1 125 ? 29.079 -2.783 -34.801 1.00 92.31 125 ALA A N 1
ATOM 988 C CA . ALA A 1 125 ? 28.673 -3.547 -35.975 1.00 92.31 125 ALA A CA 1
ATOM 989 C C . ALA A 1 125 ? 29.838 -3.763 -36.957 1.00 92.31 125 ALA A C 1
ATOM 991 O O . ALA A 1 125 ? 30.004 -4.877 -37.456 1.00 92.31 125 ALA A O 1
ATOM 992 N N . GLU A 1 126 ? 30.680 -2.749 -37.190 1.00 92.12 126 GLU A N 1
ATOM 993 C CA . GLU A 1 126 ? 31.870 -2.892 -38.041 1.00 92.12 126 GLU A CA 1
ATOM 994 C C . GLU A 1 126 ? 32.944 -3.779 -37.385 1.00 92.12 126 GLU A C 1
ATOM 996 O O . GLU A 1 126 ? 33.621 -4.531 -38.082 1.00 92.12 126 GLU A O 1
ATOM 1001 N N . ARG A 1 127 ? 33.075 -3.780 -36.050 1.00 91.25 127 ARG A N 1
ATOM 1002 C CA . ARG A 1 127 ? 33.984 -4.700 -35.334 1.00 91.25 127 ARG A CA 1
ATOM 1003 C C . ARG A 1 127 ? 33.648 -6.170 -35.597 1.00 91.25 127 ARG A C 1
ATOM 1005 O O . ARG A 1 127 ? 34.550 -6.988 -35.754 1.00 91.25 127 ARG A O 1
ATOM 1012 N N . GLU A 1 128 ? 32.359 -6.496 -35.652 1.00 89.88 128 GLU A N 1
ATOM 1013 C CA . GLU A 1 128 ? 31.863 -7.852 -35.925 1.00 89.88 128 GLU A CA 1
ATOM 1014 C C . GLU A 1 128 ? 31.886 -8.209 -37.425 1.00 89.88 128 GLU A C 1
ATOM 1016 O O . GLU A 1 128 ? 31.647 -9.359 -37.817 1.00 89.88 128 GLU A O 1
ATOM 1021 N N . ASN A 1 129 ? 32.197 -7.243 -38.294 1.00 88.75 129 ASN A N 1
ATOM 1022 C CA . ASN A 1 129 ? 32.233 -7.428 -39.735 1.00 88.75 129 ASN A CA 1
ATOM 1023 C C . ASN A 1 129 ? 33.495 -8.193 -40.174 1.00 88.75 129 ASN A C 1
ATOM 1025 O O . ASN A 1 129 ? 34.567 -7.632 -40.406 1.00 88.75 129 ASN A O 1
ATOM 1029 N N . LYS A 1 130 ? 33.349 -9.509 -40.359 1.00 86.75 130 LYS A N 1
ATOM 1030 C CA . LYS A 1 130 ? 34.446 -10.429 -40.725 1.00 86.75 130 LYS A CA 1
ATOM 1031 C C . LYS A 1 130 ? 35.138 -10.114 -42.057 1.00 86.75 130 LYS A C 1
ATOM 1033 O O . LYS A 1 130 ? 36.221 -10.635 -42.310 1.00 86.75 130 LYS A O 1
ATOM 1038 N N . TRP A 1 131 ? 34.536 -9.289 -42.911 1.00 80.62 131 TRP A N 1
ATOM 1039 C CA . TRP A 1 131 ? 35.049 -8.992 -44.250 1.00 80.62 131 TRP A CA 1
ATOM 1040 C C . TRP A 1 131 ? 36.150 -7.921 -44.267 1.00 80.62 131 TRP A C 1
ATOM 1042 O O . TRP A 1 131 ? 36.803 -7.744 -45.294 1.00 80.62 131 TRP A O 1
ATOM 1052 N N . ARG A 1 132 ? 36.377 -7.207 -43.154 1.00 84.38 132 ARG A N 1
ATOM 1053 C CA . ARG A 1 132 ? 37.366 -6.118 -43.052 1.00 84.38 132 ARG A CA 1
ATOM 1054 C C . ARG A 1 132 ? 38.207 -6.233 -41.772 1.00 84.38 132 ARG A C 1
ATOM 1056 O O . ARG A 1 132 ? 38.125 -5.376 -40.895 1.00 84.38 132 ARG A O 1
ATOM 1063 N N . PRO A 1 133 ? 39.066 -7.261 -41.651 1.00 82.06 133 PRO A N 1
ATOM 1064 C CA . PRO A 1 133 ? 39.820 -7.523 -40.420 1.00 82.06 133 PRO A CA 1
ATOM 1065 C C . PRO A 1 133 ? 40.759 -6.373 -40.022 1.00 82.06 133 PRO A C 1
ATOM 1067 O O . PRO A 1 133 ? 41.001 -6.163 -38.839 1.00 82.06 133 PRO A O 1
ATOM 1070 N N . HIS A 1 134 ? 41.241 -5.582 -40.987 1.00 84.88 134 HIS A N 1
ATOM 1071 C CA . HIS A 1 134 ? 42.091 -4.418 -40.718 1.00 84.88 134 HIS A CA 1
ATOM 1072 C C . HIS A 1 134 ? 41.358 -3.274 -39.994 1.00 84.88 134 HIS A C 1
ATOM 1074 O O . HIS A 1 134 ? 42.013 -2.444 -39.370 1.00 84.88 134 HIS A O 1
ATOM 1080 N N . HIS A 1 135 ? 40.020 -3.228 -40.039 1.00 89.75 135 HIS A N 1
ATOM 1081 C CA . HIS A 1 135 ? 39.230 -2.229 -39.310 1.00 89.75 135 HIS A CA 1
ATOM 1082 C C . HIS A 1 135 ? 38.983 -2.630 -37.854 1.00 89.75 135 HIS A C 1
ATOM 1084 O O . HIS A 1 135 ? 38.811 -1.753 -37.012 1.00 89.75 135 HIS A O 1
ATOM 1090 N N . ALA A 1 136 ? 38.990 -3.929 -37.539 1.00 90.81 136 ALA A N 1
ATOM 1091 C CA . ALA A 1 136 ? 38.568 -4.430 -36.233 1.00 90.81 136 ALA A CA 1
ATOM 1092 C C . ALA A 1 136 ? 39.392 -3.846 -35.073 1.00 90.81 136 ALA A C 1
ATOM 1094 O O . ALA A 1 136 ? 38.819 -3.463 -34.054 1.00 90.81 136 ALA A O 1
ATOM 1095 N N . GLU A 1 137 ? 40.714 -3.722 -35.240 1.00 92.50 137 GLU A N 1
ATOM 1096 C CA . GLU A 1 137 ? 41.582 -3.183 -34.186 1.00 92.50 137 GLU A CA 1
ATOM 1097 C C . GLU A 1 137 ? 41.393 -1.672 -34.002 1.00 92.50 137 GLU A C 1
ATOM 1099 O O . GLU A 1 137 ? 41.238 -1.209 -32.875 1.00 92.50 137 GLU A O 1
ATOM 1104 N N . LEU A 1 138 ? 41.298 -0.911 -35.100 1.00 93.75 138 LEU A N 1
ATOM 1105 C CA . LEU A 1 138 ? 41.031 0.531 -35.058 1.00 93.75 138 LEU A CA 1
ATOM 1106 C C . LEU A 1 138 ? 39.672 0.837 -34.408 1.00 93.75 138 LEU A C 1
ATOM 1108 O O . LEU A 1 138 ? 39.535 1.759 -33.603 1.00 93.75 138 LEU A O 1
ATOM 1112 N N . VAL A 1 139 ? 38.652 0.053 -34.752 1.00 93.75 139 VAL A N 1
ATOM 1113 C CA . VAL A 1 139 ? 37.303 0.183 -34.199 1.00 93.75 139 VAL A CA 1
ATOM 1114 C C . VAL A 1 139 ? 37.285 -0.134 -32.711 1.00 93.75 139 VAL A C 1
ATOM 1116 O O . VAL A 1 139 ? 36.702 0.620 -31.934 1.00 93.75 139 VAL A O 1
ATOM 1119 N N . LYS A 1 140 ? 37.941 -1.222 -32.302 1.00 94.88 140 LYS A N 1
ATOM 1120 C CA . LYS A 1 140 ? 38.076 -1.588 -30.892 1.00 94.88 140 LYS A CA 1
ATOM 1121 C C . LYS A 1 140 ? 38.799 -0.495 -30.104 1.00 94.88 140 LYS A C 1
ATOM 1123 O O . LYS A 1 140 ? 38.280 -0.066 -29.080 1.00 94.88 140 LYS A O 1
ATOM 1128 N N . GLU A 1 141 ? 39.920 0.013 -30.618 1.00 95.25 141 GLU A N 1
ATOM 1129 C CA . GLU A 1 141 ? 40.651 1.138 -30.018 1.00 95.25 141 GLU A CA 1
ATOM 1130 C C . GLU A 1 141 ? 39.741 2.367 -29.851 1.00 95.25 141 GLU A C 1
ATOM 1132 O O . GLU A 1 141 ? 39.757 3.035 -28.816 1.00 95.25 141 GLU A O 1
ATOM 1137 N N . THR A 1 142 ? 38.902 2.645 -30.850 1.00 95.56 142 THR A N 1
ATOM 1138 C CA . THR A 1 142 ? 37.967 3.777 -30.829 1.00 95.56 142 THR A CA 1
ATOM 1139 C C . THR A 1 142 ? 36.868 3.591 -29.786 1.00 95.56 142 THR A C 1
ATOM 1141 O O . THR A 1 142 ? 36.583 4.528 -29.038 1.00 95.56 142 THR A O 1
ATOM 1144 N N . ILE A 1 143 ? 36.282 2.392 -29.687 1.00 96.12 143 ILE A N 1
ATOM 1145 C CA . ILE A 1 143 ? 35.317 2.048 -28.631 1.00 96.12 143 ILE A CA 1
ATOM 1146 C C . ILE A 1 143 ? 35.974 2.232 -27.260 1.00 96.12 143 ILE A C 1
ATOM 1148 O O . ILE A 1 143 ? 35.437 2.967 -26.434 1.00 96.12 143 ILE A O 1
ATOM 1152 N N . ASP A 1 144 ? 37.164 1.670 -27.040 1.00 95.75 144 ASP A N 1
ATOM 1153 C CA . ASP A 1 144 ? 37.888 1.783 -25.768 1.00 95.75 144 ASP A CA 1
ATOM 1154 C C . ASP A 1 144 ? 38.142 3.254 -25.388 1.00 95.75 144 ASP A C 1
ATOM 1156 O O . ASP A 1 144 ? 37.933 3.651 -24.238 1.00 95.75 144 ASP A O 1
ATOM 1160 N N . CYS A 1 145 ? 38.503 4.102 -26.358 1.00 96.56 145 CYS A N 1
ATOM 1161 C CA . CYS A 1 145 ? 38.692 5.535 -26.128 1.00 96.56 145 CYS A CA 1
ATOM 1162 C C . CYS A 1 145 ? 37.387 6.269 -25.771 1.00 96.56 145 CYS A C 1
ATOM 1164 O O . CYS A 1 145 ? 37.406 7.161 -24.917 1.00 96.56 145 CYS A O 1
ATOM 1166 N N . ILE A 1 146 ? 36.254 5.911 -26.390 1.00 96.69 146 ILE A N 1
ATOM 1167 C CA . ILE A 1 146 ? 34.933 6.461 -26.039 1.00 96.69 146 ILE A CA 1
ATOM 1168 C C . ILE A 1 146 ? 34.572 6.079 -24.601 1.00 96.69 146 ILE A C 1
ATOM 1170 O O . ILE A 1 146 ? 34.185 6.946 -23.813 1.00 96.69 146 ILE A O 1
ATOM 1174 N N . ILE A 1 147 ? 34.736 4.804 -24.242 1.00 97.50 147 ILE A N 1
ATOM 1175 C CA . ILE A 1 147 ? 34.420 4.283 -22.908 1.00 97.50 147 ILE A CA 1
ATOM 1176 C C . ILE A 1 147 ? 35.288 4.964 -21.841 1.00 97.50 147 ILE A C 1
ATOM 1178 O O . ILE A 1 147 ? 34.759 5.457 -20.840 1.00 97.50 147 ILE A O 1
ATOM 1182 N N . ASP A 1 148 ? 36.598 5.077 -22.067 1.00 95.94 148 ASP A N 1
ATOM 1183 C CA . ASP A 1 148 ? 37.520 5.741 -21.139 1.00 95.94 148 ASP A CA 1
ATOM 1184 C C . ASP A 1 148 ? 37.188 7.235 -20.965 1.00 95.94 148 ASP A C 1
ATOM 1186 O O . ASP A 1 148 ? 37.260 7.763 -19.848 1.00 95.94 148 ASP A O 1
ATOM 1190 N N . ALA A 1 149 ? 36.772 7.924 -22.035 1.00 96.62 149 ALA A N 1
ATOM 1191 C CA . ALA A 1 149 ? 36.332 9.317 -21.966 1.00 96.62 149 ALA A CA 1
ATOM 1192 C C . ALA A 1 149 ? 35.023 9.480 -21.170 1.00 96.62 149 ALA A C 1
ATOM 1194 O O . ALA A 1 149 ? 34.912 10.404 -20.361 1.00 96.62 149 ALA A O 1
ATOM 1195 N N . LEU A 1 150 ? 34.050 8.576 -21.333 1.00 97.12 150 LEU A N 1
ATOM 1196 C CA . LEU A 1 150 ? 32.800 8.596 -20.561 1.00 97.12 150 LEU A CA 1
ATOM 1197 C C . LEU A 1 150 ? 33.032 8.317 -19.074 1.00 97.12 150 LEU A C 1
ATOM 1199 O O . LEU A 1 150 ? 32.479 9.019 -18.227 1.00 97.12 150 LEU A O 1
ATOM 1203 N N . ILE A 1 151 ? 33.889 7.348 -18.741 1.00 96.06 151 ILE A N 1
ATOM 1204 C CA . ILE A 1 151 ? 34.269 7.050 -17.352 1.00 96.06 151 ILE A CA 1
ATOM 1205 C C . ILE A 1 151 ? 34.972 8.255 -16.713 1.00 96.06 151 ILE A C 1
ATOM 1207 O O . ILE A 1 151 ? 34.696 8.602 -15.563 1.00 96.06 151 ILE A O 1
ATOM 1211 N N . SER A 1 152 ? 35.855 8.921 -17.456 1.00 94.88 152 SER A N 1
ATOM 1212 C CA . SER A 1 152 ? 36.524 10.155 -17.033 1.00 94.88 152 SER A CA 1
ATOM 1213 C C . SER A 1 152 ? 35.520 11.280 -16.728 1.00 94.88 152 SER A C 1
ATOM 1215 O O . SER A 1 152 ? 35.549 11.847 -15.633 1.00 94.88 152 SER A O 1
ATOM 1217 N N . ILE A 1 153 ? 34.564 11.537 -17.628 1.00 94.94 153 ILE A N 1
ATOM 1218 C CA . ILE A 1 153 ? 33.489 12.525 -17.422 1.00 94.94 153 ILE A CA 1
ATOM 1219 C C . ILE A 1 153 ? 32.630 12.167 -16.199 1.00 94.94 153 ILE A C 1
ATOM 1221 O O . ILE A 1 153 ? 32.273 13.046 -15.411 1.00 94.94 153 ILE A O 1
ATOM 1225 N N . ALA A 1 154 ? 32.310 10.885 -16.019 1.00 94.06 154 ALA A N 1
ATOM 1226 C CA . ALA A 1 154 ? 31.514 10.399 -14.899 1.00 94.06 154 ALA A CA 1
ATOM 1227 C C . ALA A 1 154 ? 32.199 10.624 -13.545 1.00 94.06 154 ALA A C 1
ATOM 1229 O O . ALA A 1 154 ? 31.562 11.120 -12.614 1.00 94.06 154 ALA A O 1
ATOM 1230 N N . ARG A 1 155 ? 33.504 10.333 -13.438 1.00 93.69 155 ARG A N 1
ATOM 1231 C CA . ARG A 1 155 ? 34.296 10.597 -12.221 1.00 93.69 155 ARG A CA 1
ATOM 1232 C C . ARG A 1 155 ? 34.259 12.071 -11.841 1.00 93.69 155 ARG A C 1
ATOM 1234 O O . ARG A 1 155 ? 33.942 12.399 -10.703 1.00 93.69 155 ARG A O 1
ATOM 1241 N N . ASP A 1 156 ? 34.470 12.954 -12.810 1.00 92.19 156 ASP A N 1
ATOM 1242 C CA . ASP A 1 156 ? 34.413 14.403 -12.598 1.00 92.19 156 ASP A CA 1
ATOM 1243 C C . ASP A 1 156 ? 33.049 14.899 -12.116 1.00 92.19 156 ASP A C 1
ATOM 1245 O O . ASP A 1 156 ? 32.952 15.867 -11.355 1.00 92.19 156 ASP A O 1
ATOM 1249 N N . ARG A 1 157 ? 31.965 14.281 -12.592 1.00 91.44 157 ARG A N 1
ATOM 1250 C CA . ARG A 1 157 ? 30.606 14.615 -12.155 1.00 91.44 157 ARG A CA 1
ATOM 1251 C C . ARG A 1 157 ? 30.347 14.135 -10.734 1.00 91.44 157 ARG A C 1
ATOM 1253 O O . ARG A 1 157 ? 29.846 14.921 -9.935 1.00 91.44 157 ARG A O 1
ATOM 1260 N N . ILE A 1 158 ? 30.731 12.901 -10.417 1.00 88.44 158 ILE A N 1
ATOM 1261 C CA . ILE A 1 158 ? 30.623 12.342 -9.065 1.00 88.44 158 ILE A CA 1
ATOM 1262 C C . ILE A 1 158 ? 31.410 13.205 -8.069 1.00 88.44 158 ILE A C 1
ATOM 1264 O O . ILE A 1 158 ? 30.846 13.661 -7.080 1.00 88.44 158 ILE A O 1
ATOM 1268 N N . ASP A 1 159 ? 32.662 13.534 -8.387 1.00 88.62 159 ASP A N 1
ATOM 1269 C CA . ASP A 1 159 ? 33.528 14.356 -7.536 1.00 88.62 159 ASP A CA 1
ATOM 1270 C C . ASP A 1 159 ? 33.000 15.785 -7.328 1.00 88.62 159 ASP A C 1
ATOM 1272 O O . ASP A 1 159 ? 33.282 16.422 -6.310 1.00 88.62 159 ASP A O 1
ATOM 1276 N N . ARG A 1 160 ? 32.292 16.356 -8.311 1.00 87.31 160 ARG A N 1
ATOM 1277 C CA . ARG A 1 160 ? 31.635 17.665 -8.157 1.00 87.31 160 ARG A CA 1
ATOM 1278 C C . ARG A 1 160 ? 30.399 17.567 -7.275 1.00 87.31 160 ARG A C 1
ATOM 1280 O O . ARG A 1 160 ? 30.282 18.359 -6.347 1.00 87.31 160 ARG A O 1
ATOM 1287 N N . ALA A 1 161 ? 29.544 16.572 -7.506 1.00 81.25 161 ALA A N 1
ATOM 1288 C CA . ALA A 1 161 ? 28.352 16.348 -6.692 1.00 81.25 161 ALA A CA 1
ATOM 1289 C C . ALA A 1 161 ? 28.707 16.120 -5.213 1.00 81.25 161 ALA A C 1
ATOM 1291 O O . ALA A 1 161 ? 28.083 16.714 -4.332 1.00 81.25 161 ALA A O 1
ATOM 1292 N N . ASP A 1 162 ? 29.757 15.335 -4.951 1.00 82.38 162 ASP A N 1
ATOM 1293 C CA . ASP A 1 162 ? 30.239 15.058 -3.597 1.00 82.38 162 ASP A CA 1
ATOM 1294 C C . ASP A 1 162 ? 30.826 16.330 -2.931 1.00 82.38 162 ASP A C 1
ATOM 1296 O O . ASP A 1 162 ? 30.623 16.548 -1.737 1.00 82.38 162 ASP A O 1
ATOM 1300 N N . ARG A 1 163 ? 31.487 17.225 -3.688 1.00 85.44 163 ARG A N 1
ATOM 1301 C CA . ARG A 1 163 ? 32.008 18.517 -3.179 1.00 85.44 163 ARG A CA 1
ATOM 1302 C C . ARG A 1 163 ? 30.927 19.558 -2.908 1.00 85.44 163 ARG A C 1
ATOM 1304 O O . ARG A 1 163 ? 31.045 20.328 -1.961 1.00 85.44 163 ARG A O 1
ATOM 1311 N N . GLU A 1 164 ? 29.908 19.613 -3.754 1.00 85.12 164 GLU A N 1
ATOM 1312 C CA . GLU A 1 164 ? 28.835 20.608 -3.670 1.00 85.12 164 GLU A CA 1
ATOM 1313 C C . GLU A 1 164 ? 27.775 20.238 -2.621 1.00 85.12 164 GLU A C 1
ATOM 1315 O O . GLU A 1 164 ? 26.815 20.980 -2.426 1.00 85.12 164 GLU A O 1
ATOM 1320 N N . GLY A 1 165 ? 27.901 19.077 -1.963 1.00 76.31 165 GLY A N 1
ATOM 1321 C CA . GLY A 1 165 ? 26.834 18.528 -1.122 1.00 76.31 165 GLY A CA 1
ATOM 1322 C C . GLY A 1 165 ? 25.555 18.247 -1.920 1.00 76.31 165 GLY A C 1
ATOM 1323 O O . GLY A 1 165 ? 24.496 17.994 -1.343 1.00 76.31 165 GLY A O 1
ATOM 1324 N N . ALA A 1 166 ? 25.644 18.272 -3.254 1.00 63.88 166 ALA A N 1
ATOM 1325 C CA . ALA A 1 166 ? 24.558 18.050 -4.191 1.00 63.88 166 ALA A CA 1
ATOM 1326 C C . ALA A 1 166 ? 24.305 16.543 -4.337 1.00 63.88 166 ALA A C 1
ATOM 1328 O O . ALA A 1 166 ? 24.360 15.970 -5.426 1.00 63.88 166 ALA A O 1
ATOM 1329 N N . SER A 1 167 ? 23.960 15.901 -3.217 1.00 55.97 167 SER A N 1
ATOM 1330 C CA . SER A 1 167 ? 23.475 14.515 -3.157 1.00 55.97 167 SER A CA 1
ATOM 1331 C C . SER A 1 167 ? 22.260 14.290 -4.076 1.00 55.97 167 SER A C 1
ATOM 1333 O O . SER A 1 167 ? 21.988 13.172 -4.508 1.00 55.97 167 SER A O 1
ATOM 1335 N N . ASN A 1 168 ? 21.574 15.368 -4.476 1.00 49.50 168 ASN A N 1
ATOM 1336 C CA . ASN A 1 168 ? 20.421 15.342 -5.374 1.00 49.50 168 ASN A CA 1
ATOM 1337 C C . ASN A 1 168 ? 20.709 14.766 -6.773 1.00 49.50 168 ASN A C 1
ATOM 1339 O O . ASN A 1 168 ? 19.807 14.178 -7.362 1.00 49.50 168 ASN A O 1
ATOM 1343 N N . VAL A 1 169 ? 21.947 14.832 -7.287 1.00 51.34 169 VAL A N 1
ATOM 1344 C CA . VAL A 1 169 ? 22.307 14.186 -8.573 1.00 51.34 169 VAL A CA 1
ATOM 1345 C C . VAL A 1 169 ? 22.368 12.651 -8.443 1.00 51.34 169 VAL A C 1
ATOM 1347 O O . VAL A 1 169 ? 22.284 11.937 -9.438 1.00 51.34 169 VAL A O 1
ATOM 1350 N N . LEU A 1 170 ? 22.426 12.122 -7.214 1.00 51.19 170 LEU A N 1
ATOM 1351 C CA . LEU A 1 170 ? 22.485 10.688 -6.900 1.00 51.19 170 LEU A CA 1
ATOM 1352 C C . LEU A 1 170 ? 21.176 10.117 -6.339 1.00 51.19 170 LEU A C 1
ATOM 1354 O O . LEU A 1 170 ? 21.078 8.905 -6.137 1.00 51.19 170 LEU A O 1
ATOM 1358 N N . VAL A 1 171 ? 20.151 10.949 -6.131 1.00 51.44 171 VAL A N 1
ATOM 1359 C CA . VAL A 1 171 ? 18.829 10.510 -5.641 1.00 51.44 171 VAL A CA 1
ATOM 1360 C C . VAL A 1 171 ? 18.196 9.474 -6.580 1.00 51.44 171 VAL A C 1
ATOM 1362 O O . VAL A 1 171 ? 17.491 8.584 -6.111 1.00 51.44 171 VAL A O 1
ATOM 1365 N N . GLY A 1 172 ? 18.521 9.507 -7.879 1.00 54.62 172 GLY A N 1
ATOM 1366 C CA . GLY A 1 172 ? 18.086 8.490 -8.843 1.00 54.62 172 GLY A CA 1
ATOM 1367 C C . GLY A 1 172 ? 18.607 7.072 -8.558 1.00 54.62 172 GLY A C 1
ATOM 1368 O O . GLY A 1 172 ? 17.861 6.114 -8.734 1.00 54.62 172 GLY A O 1
ATOM 1369 N N . HIS A 1 173 ? 19.841 6.921 -8.060 1.00 52.31 173 HIS A N 1
ATOM 1370 C CA . HIS A 1 173 ? 20.477 5.607 -7.843 1.00 52.31 173 HIS A CA 1
ATOM 1371 C C . HIS A 1 173 ? 20.059 4.943 -6.539 1.00 52.31 173 HIS A C 1
ATOM 1373 O O . HIS A 1 173 ? 19.857 3.731 -6.481 1.00 52.31 173 HIS A O 1
ATOM 1379 N N . ARG A 1 174 ? 19.859 5.751 -5.498 1.00 67.88 174 ARG A N 1
ATOM 1380 C CA . ARG A 1 174 ? 19.333 5.261 -4.225 1.00 67.88 174 ARG A CA 1
ATOM 1381 C C . ARG A 1 174 ? 17.914 4.708 -4.391 1.00 67.88 174 ARG A C 1
ATOM 1383 O O . ARG A 1 174 ? 17.596 3.669 -3.822 1.00 67.88 174 ARG A O 1
ATOM 1390 N N . TRP A 1 175 ? 17.105 5.337 -5.248 1.00 80.94 175 TRP A N 1
ATOM 1391 C CA . TRP A 1 175 ? 15.780 4.826 -5.592 1.00 80.94 175 TRP A CA 1
ATOM 1392 C C . TRP A 1 175 ? 15.812 3.486 -6.316 1.00 80.94 175 TRP A C 1
ATOM 1394 O O . TRP A 1 175 ? 14.968 2.643 -6.037 1.00 80.94 175 TRP A O 1
ATOM 1404 N N . GLU A 1 176 ? 16.759 3.271 -7.228 1.00 81.69 176 GLU A N 1
ATOM 1405 C CA . GLU A 1 176 ? 16.856 2.011 -7.966 1.00 81.69 176 GLU A CA 1
ATOM 1406 C C . GLU A 1 176 ? 17.248 0.841 -7.057 1.00 81.69 176 GLU A C 1
ATOM 1408 O O . GLU A 1 176 ? 16.612 -0.211 -7.115 1.00 81.69 176 GLU A O 1
ATOM 1413 N N . GLU A 1 177 ? 18.222 1.027 -6.161 1.00 85.06 177 GLU A N 1
ATOM 1414 C CA . GLU A 1 177 ? 18.594 -0.005 -5.184 1.00 85.06 177 GLU A CA 1
ATOM 1415 C C . GLU A 1 177 ? 17.426 -0.332 -4.246 1.00 85.06 177 GLU A C 1
ATOM 1417 O O . GLU A 1 177 ? 17.121 -1.497 -3.991 1.00 85.06 177 GLU A O 1
ATOM 1422 N N . GLU A 1 178 ? 16.738 0.692 -3.749 1.00 89.81 178 GLU A N 1
ATOM 1423 C CA . GLU A 1 178 ? 15.582 0.530 -2.867 1.00 89.81 178 GLU A CA 1
ATOM 1424 C C . GLU A 1 178 ? 14.438 -0.166 -3.576 1.00 89.81 178 GLU A C 1
ATOM 1426 O O . GLU A 1 178 ? 13.817 -1.065 -3.023 1.00 89.81 178 GLU A O 1
ATOM 1431 N N . PHE A 1 179 ? 14.208 0.185 -4.831 1.00 88.44 179 PHE A N 1
ATOM 1432 C CA . PHE A 1 179 ? 13.220 -0.456 -5.668 1.00 88.44 179 PHE A CA 1
ATOM 1433 C C . PHE A 1 179 ? 13.546 -1.925 -5.941 1.00 88.44 179 PHE A C 1
ATOM 1435 O O . PHE A 1 179 ? 12.669 -2.775 -5.805 1.00 88.44 179 PHE A O 1
ATOM 1442 N N . LEU A 1 180 ? 14.797 -2.249 -6.277 1.00 88.88 180 LEU A N 1
ATOM 1443 C CA . LEU A 1 180 ? 15.256 -3.632 -6.428 1.00 88.88 180 LEU A CA 1
ATOM 1444 C C . LEU A 1 180 ? 15.122 -4.407 -5.113 1.00 88.88 180 LEU A C 1
ATOM 1446 O O . LEU A 1 180 ? 14.697 -5.563 -5.124 1.00 88.88 180 LEU A O 1
ATOM 1450 N N . TRP A 1 181 ? 15.411 -3.763 -3.982 1.00 94.19 181 TRP A N 1
ATOM 1451 C CA . TRP A 1 181 ? 15.205 -4.344 -2.661 1.00 94.19 181 TRP A CA 1
ATOM 1452 C C . TRP A 1 181 ? 13.723 -4.633 -2.396 1.00 94.19 181 TRP A C 1
ATOM 1454 O O . TRP A 1 181 ? 13.392 -5.770 -2.077 1.00 94.19 181 TRP A O 1
ATOM 1464 N N . LEU A 1 182 ? 12.808 -3.680 -2.609 1.00 94.06 182 LEU A N 1
ATOM 1465 C CA . LEU A 1 182 ? 11.363 -3.919 -2.469 1.00 94.06 182 LEU A CA 1
ATOM 1466 C C . LEU A 1 182 ? 10.893 -5.048 -3.401 1.00 94.06 182 LEU A C 1
ATOM 1468 O O . LEU A 1 182 ? 10.161 -5.938 -2.970 1.00 94.06 182 LEU A O 1
ATOM 1472 N N . LYS A 1 183 ? 11.369 -5.063 -4.651 1.00 91.19 183 LYS A N 1
ATOM 1473 C CA . LYS A 1 183 ? 11.037 -6.100 -5.638 1.00 91.19 183 LYS A CA 1
ATOM 1474 C C . LYS A 1 183 ? 11.523 -7.490 -5.263 1.00 91.19 183 LYS A C 1
ATOM 1476 O O . LYS A 1 183 ? 10.885 -8.469 -5.639 1.00 91.19 183 LYS A O 1
ATOM 1481 N N . SER A 1 184 ? 12.616 -7.593 -4.512 1.00 93.81 184 SER A N 1
ATOM 1482 C CA . SER A 1 184 ? 13.113 -8.884 -4.030 1.00 93.81 184 SER A CA 1
ATOM 1483 C C . SER A 1 184 ? 12.125 -9.597 -3.091 1.00 93.81 184 SER A C 1
ATOM 1485 O O . SER A 1 184 ? 12.219 -10.809 -2.922 1.00 93.81 184 SER A O 1
ATOM 1487 N N . PHE A 1 185 ? 11.137 -8.870 -2.550 1.00 96.00 185 PHE A N 1
ATOM 1488 C CA . PHE A 1 185 ? 10.038 -9.413 -1.748 1.00 96.00 185 PHE A CA 1
ATOM 1489 C C . PHE A 1 185 ? 8.734 -9.620 -2.531 1.00 96.00 185 PHE A C 1
ATOM 1491 O O . PHE A 1 185 ? 7.703 -9.885 -1.912 1.00 96.00 185 PHE A O 1
ATOM 1498 N N . GLU A 1 186 ? 8.723 -9.499 -3.864 1.00 94.75 186 GLU A N 1
ATOM 1499 C CA . GLU A 1 186 ? 7.524 -9.786 -4.658 1.00 94.75 186 GLU A CA 1
ATOM 1500 C C . GLU A 1 186 ? 7.046 -11.225 -4.455 1.00 94.75 186 GLU A C 1
ATOM 1502 O O . GLU A 1 186 ? 7.775 -12.196 -4.655 1.00 94.75 186 GLU A O 1
ATOM 1507 N N . ALA A 1 187 ? 5.778 -11.353 -4.067 1.00 92.50 187 ALA A N 1
ATOM 1508 C CA . ALA A 1 187 ? 5.138 -12.634 -3.840 1.00 92.50 187 ALA A CA 1
ATOM 1509 C C . ALA A 1 187 ? 4.290 -13.031 -5.065 1.00 92.50 187 ALA A C 1
ATOM 1511 O O . ALA A 1 187 ? 3.517 -12.203 -5.571 1.00 92.50 187 ALA A O 1
ATOM 1512 N N . PRO A 1 188 ? 4.383 -14.291 -5.529 1.00 90.12 188 PRO A N 1
ATOM 1513 C CA . PRO A 1 188 ? 3.431 -14.882 -6.469 1.00 90.12 188 PRO A CA 1
ATOM 1514 C C . PRO A 1 188 ? 1.985 -14.854 -5.951 1.00 90.12 188 PRO A C 1
ATOM 1516 O O . PRO A 1 188 ? 1.728 -14.677 -4.759 1.00 90.12 188 PRO A O 1
ATOM 1519 N N . PHE A 1 189 ? 1.012 -15.075 -6.840 1.00 84.06 189 PHE A N 1
ATOM 1520 C CA . PHE A 1 189 ? -0.412 -15.050 -6.479 1.00 84.06 189 PHE A CA 1
ATOM 1521 C C . PHE A 1 189 ? -0.829 -16.205 -5.555 1.00 84.06 189 PHE A C 1
ATOM 1523 O O . PHE A 1 189 ? -1.832 -16.097 -4.845 1.00 84.06 189 PHE A O 1
ATOM 1530 N N . GLU A 1 190 ? -0.079 -17.297 -5.569 1.00 86.88 190 GLU A N 1
ATOM 1531 C CA . GLU A 1 190 ? -0.314 -18.500 -4.777 1.00 86.88 190 GLU A CA 1
ATOM 1532 C C . GLU A 1 190 ? 0.256 -18.381 -3.361 1.00 86.88 190 GLU A C 1
ATOM 1534 O O . GLU A 1 190 ? -0.193 -19.084 -2.456 1.00 86.88 190 GLU A O 1
ATOM 1539 N N . ASN A 1 191 ? 1.221 -17.480 -3.160 1.00 86.19 191 ASN A N 1
ATOM 1540 C CA . ASN A 1 191 ? 1.940 -17.369 -1.903 1.00 86.19 191 ASN A CA 1
ATOM 1541 C C . ASN A 1 191 ? 1.225 -16.421 -0.928 1.00 86.19 191 ASN A C 1
ATOM 1543 O O . ASN A 1 191 ? 0.599 -15.436 -1.346 1.00 86.19 191 ASN A O 1
ATOM 1547 N N . PRO A 1 192 ? 1.346 -16.680 0.388 1.00 89.56 192 PRO A N 1
ATOM 1548 C CA . PRO A 1 192 ? 1.030 -15.686 1.400 1.00 89.56 192 PRO A CA 1
ATOM 1549 C C . PRO A 1 192 ? 1.797 -14.390 1.129 1.00 89.56 192 PRO A C 1
ATOM 1551 O O . PRO A 1 192 ? 2.932 -14.409 0.652 1.00 89.56 192 PRO A O 1
ATOM 1554 N N . TYR A 1 193 ? 1.170 -13.264 1.438 1.00 93.75 193 TYR A N 1
ATOM 1555 C CA . TYR A 1 193 ? 1.772 -11.947 1.297 1.00 93.75 193 TYR A CA 1
ATOM 1556 C C . TYR A 1 193 ? 1.498 -11.137 2.558 1.00 93.75 193 TYR A C 1
ATOM 1558 O O . TYR A 1 193 ? 0.492 -11.338 3.241 1.00 93.75 193 TYR A O 1
ATOM 1566 N N . THR A 1 194 ? 2.404 -10.221 2.867 1.00 95.12 194 THR A N 1
ATOM 1567 C CA . THR A 1 194 ? 2.313 -9.351 4.041 1.00 95.12 194 THR A CA 1
ATOM 1568 C C . THR A 1 194 ? 1.847 -7.958 3.668 1.00 95.12 194 THR A C 1
ATOM 1570 O O . THR A 1 194 ? 1.291 -7.262 4.507 1.00 95.12 194 THR A O 1
ATOM 1573 N N . HIS A 1 195 ? 2.025 -7.564 2.409 1.00 95.31 195 HIS A N 1
ATOM 1574 C CA . HIS A 1 195 ? 1.629 -6.267 1.887 1.00 95.31 195 HIS A CA 1
ATOM 1575 C C . HIS A 1 195 ? 1.047 -6.409 0.484 1.00 95.31 195 HIS A C 1
ATOM 1577 O O . HIS A 1 195 ? 1.396 -7.314 -0.279 1.00 95.31 195 HIS A O 1
ATOM 1583 N N . SER A 1 196 ? 0.155 -5.497 0.123 1.00 92.06 196 SER A N 1
ATOM 1584 C CA . SER A 1 196 ? -0.449 -5.462 -1.204 1.00 92.06 196 SER A CA 1
ATOM 1585 C C . SER A 1 196 ? -0.540 -4.030 -1.708 1.00 92.06 196 SER A C 1
ATOM 1587 O O . SER A 1 196 ? -0.932 -3.136 -0.962 1.00 92.06 196 SER A O 1
ATOM 1589 N N . SER A 1 197 ? -0.277 -3.829 -2.996 1.00 88.38 197 SER A N 1
ATOM 1590 C CA . SER A 1 197 ? -0.576 -2.581 -3.692 1.00 88.38 197 SER A CA 1
ATOM 1591 C C . SER A 1 197 ? -1.821 -2.719 -4.558 1.00 88.38 197 SER A C 1
ATOM 1593 O O . SER A 1 197 ? -2.077 -3.781 -5.125 1.00 88.38 197 SER A O 1
ATOM 1595 N N . LEU A 1 198 ? -2.611 -1.647 -4.668 1.00 81.38 198 LEU A N 1
ATOM 1596 C CA . LEU A 1 198 ? -3.774 -1.570 -5.564 1.00 81.38 198 LEU A CA 1
ATOM 1597 C C . LEU A 1 198 ? -4.734 -2.774 -5.456 1.00 81.38 198 LEU A C 1
ATOM 1599 O O . LEU A 1 198 ? -5.269 -3.236 -6.465 1.00 81.38 198 LEU A O 1
ATOM 1603 N N . TYR A 1 199 ? -4.942 -3.300 -4.244 1.00 74.62 199 TYR A N 1
ATOM 1604 C CA . TYR A 1 199 ? -5.711 -4.531 -4.000 1.00 74.62 199 TYR A CA 1
ATOM 1605 C C . TYR A 1 199 ? -5.143 -5.778 -4.712 1.00 74.62 199 TYR A C 1
ATOM 1607 O O . TYR A 1 199 ? -5.890 -6.589 -5.261 1.00 74.62 199 TYR A O 1
ATOM 1615 N N . GLY A 1 200 ? -3.819 -5.930 -4.725 1.00 76.69 200 GLY A N 1
ATOM 1616 C CA . GLY A 1 200 ? -3.117 -7.034 -5.372 1.00 76.69 200 GLY A CA 1
ATOM 1617 C C . GLY A 1 200 ? -2.961 -6.851 -6.880 1.00 76.69 200 GLY A C 1
ATOM 1618 O O . GLY A 1 200 ? -2.919 -7.845 -7.601 1.00 76.69 200 GLY A O 1
ATOM 1619 N N . CYS A 1 201 ? -2.941 -5.607 -7.371 1.00 75.56 201 CYS A N 1
ATOM 1620 C CA . CYS A 1 201 ? -2.709 -5.303 -8.782 1.00 75.56 201 CYS A CA 1
ATOM 1621 C C . CYS A 1 201 ? -1.300 -4.748 -9.000 1.00 75.56 201 CYS A C 1
ATOM 1623 O O . CYS A 1 201 ? -0.770 -4.024 -8.160 1.00 75.56 201 CYS A O 1
ATOM 1625 N N . LYS A 1 202 ? -0.743 -5.025 -10.183 1.00 80.81 202 LYS A N 1
ATOM 1626 C CA . LYS A 1 202 ? 0.516 -4.439 -10.649 1.00 80.81 202 LYS A CA 1
ATOM 1627 C C . LYS A 1 202 ? 0.476 -2.913 -10.586 1.00 80.81 202 LYS A C 1
ATOM 1629 O O . LYS A 1 202 ? -0.481 -2.299 -11.070 1.00 80.81 202 LYS A O 1
ATOM 1634 N N . ASP A 1 203 ? 1.551 -2.322 -10.087 1.00 82.81 203 ASP A N 1
ATOM 1635 C CA . ASP A 1 203 ? 1.813 -0.892 -10.174 1.00 82.81 203 ASP A CA 1
ATOM 1636 C C . ASP A 1 203 ? 3.282 -0.624 -10.529 1.00 82.81 203 ASP A C 1
ATOM 1638 O O . ASP A 1 203 ? 3.993 -1.512 -11.008 1.00 82.81 203 ASP A O 1
ATOM 1642 N N . TRP A 1 204 ? 3.725 0.625 -10.380 1.00 81.94 204 TRP A N 1
ATOM 1643 C CA . TRP A 1 204 ? 5.116 0.972 -10.648 1.00 81.94 204 TRP A CA 1
ATOM 1644 C C . TRP A 1 204 ? 6.068 0.359 -9.617 1.00 81.94 204 TRP A C 1
ATOM 1646 O O . TRP A 1 204 ? 7.187 0.060 -9.999 1.00 81.94 204 TRP A O 1
ATOM 1656 N N . SER A 1 205 ? 5.629 0.136 -8.371 1.00 80.62 205 SER A N 1
ATOM 1657 C CA . SER A 1 205 ? 6.405 -0.376 -7.231 1.00 80.62 205 SER A CA 1
ATOM 1658 C C . SER A 1 205 ? 6.477 -1.905 -7.133 1.00 80.62 205 SER A C 1
ATOM 1660 O O . SER A 1 205 ? 7.428 -2.430 -6.563 1.00 80.62 205 SER A O 1
ATOM 1662 N N . THR A 1 206 ? 5.510 -2.627 -7.706 1.00 86.62 206 THR A N 1
ATOM 1663 C CA . THR A 1 206 ? 5.439 -4.095 -7.686 1.00 86.62 206 THR A CA 1
ATOM 1664 C C . THR A 1 206 ? 4.806 -4.661 -8.963 1.00 86.62 206 THR A C 1
ATOM 1666 O O . THR A 1 206 ? 3.759 -4.207 -9.433 1.00 86.62 206 THR A O 1
ATOM 1669 N N . GLY A 1 207 ? 5.431 -5.696 -9.527 1.00 87.06 207 GLY A N 1
ATOM 1670 C CA . GLY A 1 207 ? 4.988 -6.439 -10.703 1.00 87.06 207 GLY A CA 1
ATOM 1671 C C . GLY A 1 207 ? 3.747 -7.299 -10.462 1.00 87.06 207 GLY A C 1
ATOM 1672 O O . GLY A 1 207 ? 2.920 -7.428 -11.368 1.00 87.06 207 GLY A O 1
ATOM 1673 N N . THR A 1 208 ? 3.592 -7.852 -9.256 1.00 89.56 208 THR A N 1
ATOM 1674 C CA . THR A 1 208 ? 2.462 -8.718 -8.876 1.00 89.56 208 THR A CA 1
ATOM 1675 C C . THR A 1 208 ? 1.378 -7.982 -8.091 1.00 89.56 208 THR A C 1
ATOM 1677 O O . THR A 1 208 ? 0.246 -8.457 -8.022 1.00 89.56 208 THR A O 1
ATOM 1680 N N . GLY A 1 209 ? 1.698 -6.826 -7.500 1.00 91.31 209 GLY A N 1
ATOM 1681 C CA . GLY A 1 209 ? 0.820 -6.158 -6.541 1.00 91.31 209 GLY A CA 1
ATOM 1682 C C . GLY A 1 209 ? 0.896 -6.745 -5.133 1.00 91.31 209 GLY A C 1
ATOM 1683 O O . GLY A 1 209 ? 0.114 -6.336 -4.278 1.00 91.31 209 GLY A O 1
ATOM 1684 N N . ARG A 1 210 ? 1.783 -7.715 -4.877 1.00 94.56 210 ARG A N 1
ATOM 1685 C CA . ARG A 1 210 ? 1.887 -8.440 -3.605 1.00 94.56 210 ARG A CA 1
ATOM 1686 C C . ARG A 1 210 ? 3.336 -8.547 -3.168 1.00 94.56 210 ARG A C 1
ATOM 1688 O O . ARG A 1 210 ? 4.208 -8.889 -3.963 1.00 94.56 210 ARG A O 1
ATOM 1695 N N . LEU A 1 211 ? 3.574 -8.291 -1.892 1.00 95.81 211 LEU A N 1
ATOM 1696 C CA . LEU A 1 211 ? 4.901 -8.294 -1.293 1.00 95.81 211 LEU A CA 1
ATOM 1697 C C . LEU A 1 211 ? 4.863 -9.114 -0.000 1.00 95.81 211 LEU A C 1
ATOM 1699 O O . LEU A 1 211 ? 3.887 -9.060 0.749 1.00 95.81 211 LEU A O 1
ATOM 1703 N N . SER A 1 212 ? 5.915 -9.881 0.260 1.00 96.06 212 SER A N 1
ATOM 1704 C CA . SER A 1 212 ? 6.066 -10.716 1.452 1.00 96.06 212 SER A CA 1
ATOM 1705 C C . SER A 1 212 ? 7.332 -10.332 2.210 1.00 96.06 212 SER A C 1
ATOM 1707 O O . SER A 1 212 ? 8.325 -11.057 2.208 1.00 96.06 212 SER A O 1
ATOM 1709 N N . PHE A 1 213 ? 7.288 -9.179 2.872 1.00 94.88 213 PHE A N 1
ATOM 1710 C CA . PHE A 1 213 ? 8.325 -8.777 3.817 1.00 94.88 213 PHE A CA 1
ATOM 1711 C C . PHE A 1 213 ? 8.288 -9.679 5.060 1.00 94.88 213 PHE A C 1
ATOM 1713 O O . PHE A 1 213 ? 7.218 -9.794 5.662 1.00 94.88 213 PHE A O 1
ATOM 1720 N N . PRO A 1 214 ? 9.405 -10.314 5.450 1.00 91.44 214 PRO A N 1
ATOM 1721 C CA . PRO A 1 214 ? 9.506 -11.038 6.713 1.00 91.44 214 PRO A CA 1
ATOM 1722 C C . PRO A 1 214 ? 9.464 -10.079 7.911 1.00 91.44 214 PRO A C 1
ATOM 1724 O O . PRO A 1 214 ? 9.946 -8.948 7.826 1.00 91.44 214 PRO A O 1
ATOM 1727 N N . ASP A 1 215 ? 8.961 -10.561 9.050 1.00 85.38 215 ASP A N 1
ATOM 1728 C CA . ASP A 1 215 ? 8.853 -9.799 10.304 1.00 85.38 215 ASP A CA 1
ATOM 1729 C C . ASP A 1 215 ? 10.199 -9.713 11.050 1.00 85.38 215 ASP A C 1
ATOM 1731 O O . ASP A 1 215 ? 10.301 -10.022 12.235 1.00 85.38 215 ASP A O 1
ATOM 1735 N N . MET A 1 216 ? 11.258 -9.311 10.342 1.00 86.81 216 MET A N 1
ATOM 1736 C CA . MET A 1 216 ? 12.589 -9.073 10.906 1.00 86.81 216 MET A CA 1
ATOM 1737 C C . MET A 1 216 ? 12.793 -7.574 11.179 1.00 86.81 216 MET A C 1
ATOM 1739 O O . MET A 1 216 ? 12.454 -6.760 10.307 1.00 86.81 216 MET A O 1
ATOM 1743 N N . PRO A 1 217 ? 13.367 -7.179 12.335 1.00 86.62 217 PRO A N 1
ATOM 1744 C CA . PRO A 1 217 ? 13.599 -5.774 12.674 1.00 86.62 217 PRO A CA 1
ATOM 1745 C C . PRO A 1 217 ? 14.349 -4.987 11.591 1.00 86.62 217 PRO A C 1
ATOM 1747 O O . PRO A 1 217 ? 13.996 -3.844 11.310 1.00 86.62 217 PRO A O 1
ATOM 1750 N N . GLU A 1 218 ? 15.333 -5.596 10.932 1.00 89.94 218 GLU A N 1
ATOM 1751 C CA . GLU A 1 218 ? 16.178 -4.967 9.911 1.00 89.94 218 GLU A CA 1
ATOM 1752 C C . GLU A 1 218 ? 15.410 -4.732 8.606 1.00 89.94 218 GLU A C 1
ATOM 1754 O O . GLU A 1 218 ? 15.547 -3.683 7.972 1.00 89.94 218 GLU A O 1
ATOM 1759 N N . VAL A 1 219 ? 14.564 -5.691 8.213 1.00 91.88 219 VAL A N 1
ATOM 1760 C CA . VAL A 1 219 ? 13.708 -5.564 7.025 1.00 91.88 219 VAL A CA 1
ATOM 1761 C C . VAL A 1 219 ? 12.665 -4.483 7.250 1.00 91.88 219 VAL A C 1
ATOM 1763 O O . VAL A 1 219 ? 12.489 -3.621 6.392 1.00 91.88 219 VAL A O 1
ATOM 1766 N N . ARG A 1 220 ? 12.029 -4.469 8.423 1.00 91.38 220 ARG A N 1
ATOM 1767 C CA . ARG A 1 220 ? 11.099 -3.408 8.810 1.00 91.38 220 ARG A CA 1
ATOM 1768 C C . ARG A 1 220 ? 11.776 -2.045 8.830 1.00 91.38 220 ARG A C 1
ATOM 1770 O O . ARG A 1 220 ? 11.249 -1.099 8.255 1.00 91.38 220 ARG A O 1
ATOM 1777 N N . PHE A 1 221 ? 12.940 -1.949 9.475 1.00 93.44 221 PHE A N 1
ATOM 1778 C CA . PHE A 1 221 ? 13.727 -0.720 9.541 1.00 93.44 221 PHE A CA 1
ATOM 1779 C C . PHE A 1 221 ? 13.951 -0.170 8.133 1.00 93.44 221 PHE A C 1
ATOM 1781 O O . PHE A 1 221 ? 13.684 1.003 7.883 1.00 93.44 221 PHE A O 1
ATOM 1788 N N . ARG A 1 222 ? 14.412 -1.023 7.209 1.00 95.38 222 ARG A N 1
ATOM 1789 C CA . ARG A 1 222 ? 14.690 -0.628 5.828 1.00 95.38 222 ARG A CA 1
ATOM 1790 C C . ARG A 1 222 ? 13.416 -0.269 5.066 1.00 95.38 222 ARG A C 1
ATOM 1792 O O . ARG A 1 222 ? 13.419 0.732 4.360 1.00 95.38 222 ARG A O 1
ATOM 1799 N N . LEU A 1 223 ? 12.327 -1.018 5.244 1.00 95.88 223 LEU A N 1
ATOM 1800 C CA . LEU A 1 223 ? 11.025 -0.706 4.650 1.00 95.88 223 LEU A CA 1
ATOM 1801 C C . LEU A 1 223 ? 10.533 0.682 5.083 1.00 95.88 223 LEU A C 1
ATOM 1803 O O . LEU A 1 223 ? 10.219 1.515 4.234 1.00 95.88 223 LEU A O 1
ATOM 1807 N N . PHE A 1 224 ? 10.506 0.954 6.387 1.00 96.12 224 PHE A N 1
ATOM 1808 C CA . PHE A 1 224 ? 10.030 2.232 6.913 1.00 96.12 224 PHE A CA 1
ATOM 1809 C C . PHE A 1 224 ? 10.952 3.391 6.549 1.00 96.12 224 PHE A C 1
ATOM 1811 O O . PHE A 1 224 ? 10.463 4.476 6.253 1.00 96.12 224 PHE A O 1
ATOM 1818 N N . ASP A 1 225 ? 12.264 3.169 6.492 1.00 95.00 225 ASP A N 1
ATOM 1819 C CA . ASP A 1 225 ? 13.215 4.173 6.012 1.00 95.00 225 ASP A CA 1
ATOM 1820 C C . ASP A 1 225 ? 12.982 4.528 4.530 1.00 95.00 225 ASP A C 1
ATOM 1822 O O . ASP A 1 225 ? 12.940 5.706 4.174 1.00 95.00 225 ASP A O 1
ATOM 1826 N N . ILE A 1 226 ? 12.752 3.531 3.666 1.00 94.31 226 ILE A N 1
ATOM 1827 C CA . ILE A 1 226 ? 12.423 3.753 2.247 1.00 94.31 226 ILE A CA 1
ATOM 1828 C C . ILE A 1 226 ? 11.110 4.526 2.108 1.00 94.31 226 ILE A C 1
ATOM 1830 O O . ILE A 1 226 ? 11.035 5.496 1.352 1.00 94.31 226 ILE A O 1
ATOM 1834 N N . MET A 1 227 ? 10.072 4.122 2.843 1.00 94.69 227 MET A N 1
ATOM 1835 C CA . MET A 1 227 ? 8.765 4.779 2.794 1.00 94.69 227 MET A CA 1
ATOM 1836 C C . MET A 1 227 ? 8.815 6.212 3.318 1.00 94.69 227 MET A C 1
ATOM 1838 O O . MET A 1 227 ? 8.287 7.109 2.660 1.00 94.69 227 MET A O 1
ATOM 1842 N N . SER A 1 228 ? 9.494 6.430 4.448 1.00 95.06 228 SER A N 1
ATOM 1843 C CA . SER A 1 228 ? 9.725 7.757 5.021 1.00 95.06 228 SER A CA 1
ATOM 1844 C C . SER A 1 228 ? 10.373 8.663 3.989 1.00 95.06 228 SER A C 1
ATOM 1846 O O . SER A 1 228 ? 9.809 9.687 3.620 1.00 95.06 228 SER A O 1
ATOM 1848 N N . ARG A 1 229 ? 11.505 8.235 3.422 1.00 92.06 229 ARG A N 1
ATOM 1849 C CA . ARG A 1 229 ? 12.239 9.040 2.443 1.00 92.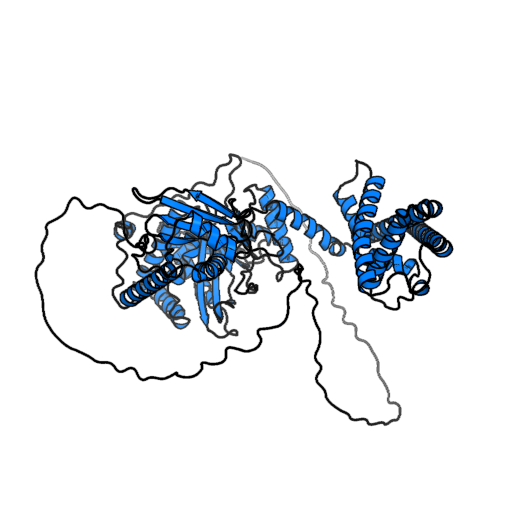06 229 ARG A CA 1
ATOM 1850 C C . ARG A 1 229 ? 11.455 9.269 1.159 1.00 92.06 229 ARG A C 1
ATOM 1852 O O . ARG A 1 229 ? 11.569 10.352 0.593 1.00 92.06 229 ARG A O 1
ATOM 1859 N N . LYS A 1 230 ? 10.644 8.306 0.700 1.00 90.81 230 LYS A N 1
ATOM 1860 C CA . LYS A 1 230 ? 9.746 8.520 -0.449 1.00 90.81 230 LYS A CA 1
ATOM 1861 C C . LYS A 1 230 ? 8.782 9.658 -0.189 1.00 90.81 230 LYS A C 1
ATOM 1863 O O . LYS A 1 230 ? 8.638 10.532 -1.039 1.00 90.81 230 LYS A O 1
ATOM 1868 N N . TYR A 1 231 ? 8.118 9.602 0.958 1.00 92.81 231 TYR A N 1
ATOM 1869 C CA . TYR A 1 231 ? 7.120 10.583 1.329 1.00 92.81 231 TYR A CA 1
ATOM 1870 C C . TYR A 1 231 ? 7.752 11.962 1.539 1.00 92.81 231 TYR A C 1
ATOM 1872 O O . TYR A 1 231 ? 7.264 12.937 0.979 1.00 92.81 231 TYR A O 1
ATOM 1880 N N . ASP A 1 232 ? 8.873 12.029 2.259 1.00 91.19 232 ASP A N 1
ATOM 1881 C CA . ASP A 1 232 ? 9.570 13.285 2.550 1.00 91.19 232 ASP A CA 1
ATOM 1882 C C . ASP A 1 232 ? 10.112 13.962 1.273 1.00 91.19 232 ASP A C 1
ATOM 1884 O O . ASP A 1 232 ? 10.169 15.187 1.196 1.00 91.19 232 ASP A O 1
ATOM 1888 N N . GLN A 1 233 ? 10.495 13.181 0.254 1.00 88.88 233 GLN A N 1
ATOM 1889 C CA . GLN A 1 233 ? 10.948 13.709 -1.040 1.00 88.88 233 GLN A CA 1
ATOM 1890 C C . GLN A 1 233 ? 9.799 14.188 -1.930 1.00 88.88 233 GLN A C 1
ATOM 1892 O O . GLN A 1 233 ? 9.925 15.222 -2.584 1.00 88.88 233 GLN A O 1
ATOM 1897 N N . ASP A 1 234 ? 8.713 13.418 -2.005 1.00 88.44 234 ASP A N 1
ATOM 1898 C CA . ASP A 1 234 ? 7.541 13.762 -2.806 1.00 88.44 234 ASP A CA 1
ATOM 1899 C C . ASP A 1 234 ? 6.265 13.131 -2.214 1.00 88.44 234 ASP A C 1
ATOM 1901 O O . ASP A 1 234 ? 5.930 11.976 -2.527 1.00 88.44 234 ASP A O 1
ATOM 1905 N N . PRO A 1 235 ? 5.494 13.902 -1.424 1.00 88.38 235 PRO A N 1
ATOM 1906 C CA . PRO A 1 235 ? 4.228 13.448 -0.855 1.00 88.38 235 PRO A CA 1
ATOM 1907 C C . PRO A 1 235 ? 3.196 13.005 -1.905 1.00 88.38 235 PRO A C 1
ATOM 1909 O O . PRO A 1 235 ? 2.345 12.161 -1.618 1.00 88.38 235 PRO A O 1
ATOM 1912 N N . GLN A 1 236 ? 3.263 13.519 -3.142 1.00 84.69 236 GLN A N 1
ATOM 1913 C CA . GLN A 1 236 ? 2.357 13.124 -4.230 1.00 84.69 236 GLN A CA 1
ATOM 1914 C C . GLN A 1 236 ? 2.748 11.772 -4.847 1.00 84.69 236 GLN A C 1
ATOM 1916 O O . GLN A 1 236 ? 1.908 11.047 -5.399 1.00 84.69 236 GLN A O 1
ATOM 1921 N N . SER A 1 237 ? 4.013 11.375 -4.708 1.00 84.25 237 SER A N 1
ATOM 1922 C CA . SER A 1 237 ? 4.558 10.101 -5.185 1.00 84.25 237 SER A CA 1
ATOM 1923 C C . SER A 1 237 ? 4.552 8.999 -4.115 1.00 84.25 237 SER A C 1
ATOM 1925 O O . SER A 1 237 ? 5.157 7.946 -4.313 1.00 84.25 237 SER A O 1
ATOM 1927 N N . CYS A 1 238 ? 3.807 9.178 -3.019 1.00 87.06 238 CYS A N 1
ATOM 1928 C CA . CYS A 1 238 ? 3.606 8.148 -1.996 1.00 87.06 238 CYS A CA 1
ATOM 1929 C C . CYS A 1 238 ? 3.095 6.809 -2.563 1.00 87.06 238 CYS A C 1
ATOM 1931 O O . CYS A 1 238 ? 2.444 6.757 -3.615 1.00 87.06 238 CYS A O 1
ATOM 1933 N N . PHE A 1 239 ? 3.380 5.708 -1.866 1.00 92.69 239 PHE A N 1
ATOM 1934 C CA . PHE A 1 239 ? 2.888 4.390 -2.260 1.00 92.69 239 PHE A CA 1
ATOM 1935 C C . PHE A 1 239 ? 1.378 4.259 -2.026 1.00 92.69 239 PHE A C 1
ATOM 1937 O O . PHE A 1 239 ? 0.737 5.101 -1.396 1.00 92.69 239 PHE A O 1
ATOM 1944 N N . CYS A 1 240 ? 0.802 3.171 -2.531 1.00 93.56 240 CYS A N 1
ATOM 1945 C CA . CYS A 1 240 ? -0.601 2.821 -2.311 1.00 93.56 240 CYS A CA 1
ATOM 1946 C C . CYS A 1 240 ? -0.737 1.460 -1.623 1.00 93.56 240 CYS A C 1
ATOM 1948 O O . CYS A 1 240 ? -1.591 0.646 -1.994 1.00 93.56 240 CYS A O 1
ATOM 1950 N N . TRP A 1 241 ? 0.163 1.180 -0.676 1.00 94.56 241 TRP A N 1
ATOM 1951 C CA . TRP A 1 241 ? 0.238 -0.127 -0.038 1.00 94.56 241 TRP A CA 1
ATOM 1952 C C . TRP A 1 241 ? -0.662 -0.221 1.182 1.00 94.56 241 TRP A C 1
ATOM 1954 O O . TRP A 1 241 ? -0.788 0.719 1.974 1.00 94.56 241 TRP A O 1
ATOM 1964 N N . VAL A 1 242 ? -1.230 -1.411 1.331 1.00 94.69 242 VAL A N 1
ATOM 1965 C CA . VAL A 1 242 ? -1.849 -1.891 2.558 1.00 94.69 242 VAL A CA 1
ATOM 1966 C C . VAL A 1 242 ? -0.966 -2.969 3.178 1.00 94.69 242 VAL A C 1
ATOM 1968 O O . VAL A 1 242 ? -0.361 -3.769 2.460 1.00 94.69 242 VAL A O 1
ATOM 1971 N N . GLU A 1 243 ? -0.915 -2.990 4.499 1.00 95.69 243 GLU A N 1
ATOM 1972 C CA . GLU A 1 243 ? -0.238 -3.982 5.321 1.00 95.69 243 GLU A CA 1
ATOM 1973 C C . GLU A 1 243 ? -1.271 -4.980 5.867 1.00 95.69 243 GLU A C 1
ATOM 1975 O O . GLU A 1 243 ? -2.355 -4.599 6.316 1.00 95.69 243 GLU A O 1
ATOM 1980 N N . MET A 1 244 ? -0.957 -6.271 5.785 1.00 94.56 244 MET A N 1
ATOM 1981 C CA . MET A 1 244 ? -1.776 -7.357 6.317 1.00 94.56 244 MET A CA 1
ATOM 1982 C C . MET A 1 244 ? -1.420 -7.589 7.787 1.00 94.56 244 MET A C 1
ATOM 1984 O O . MET A 1 244 ? -0.248 -7.815 8.102 1.00 94.56 244 MET A O 1
ATOM 1988 N N . SER A 1 245 ? -2.420 -7.592 8.667 1.00 93.44 245 SER A N 1
ATOM 1989 C CA . SER A 1 245 ? -2.250 -7.870 10.093 1.00 93.44 245 SER A CA 1
ATOM 1990 C C . SER A 1 245 ? -1.720 -9.284 10.327 1.00 93.44 245 SER A C 1
ATOM 1992 O O . SER A 1 245 ? -2.147 -10.238 9.674 1.00 93.44 245 SER A O 1
ATOM 1994 N N . THR A 1 246 ? -0.829 -9.427 11.301 1.00 93.06 246 THR A N 1
ATOM 1995 C CA . THR A 1 246 ? -0.438 -10.723 11.871 1.00 93.06 246 THR A CA 1
ATOM 1996 C C . THR A 1 246 ? -1.587 -11.336 12.685 1.00 93.06 246 THR A C 1
ATOM 1998 O O . THR A 1 246 ? -2.561 -10.653 12.996 1.00 93.06 246 THR A O 1
ATOM 2001 N N . ASP A 1 247 ? -1.481 -12.615 13.071 1.00 92.06 247 ASP A N 1
ATOM 2002 C CA . ASP A 1 247 ? -2.506 -13.294 13.896 1.00 92.06 247 ASP A CA 1
ATOM 2003 C C . ASP A 1 247 ? -2.781 -12.575 15.227 1.00 92.06 247 ASP A C 1
ATOM 2005 O O . ASP A 1 247 ? -3.879 -12.653 15.779 1.00 92.06 247 ASP A O 1
ATOM 2009 N N . ARG A 1 248 ? -1.767 -11.866 15.731 1.00 95.00 248 ARG A N 1
ATOM 2010 C CA . ARG A 1 248 ? -1.865 -10.917 16.840 1.00 95.00 248 ARG A CA 1
ATOM 2011 C C . ARG A 1 248 ? -1.451 -9.553 16.332 1.00 95.00 248 ARG A C 1
ATOM 2013 O O . ARG A 1 248 ? -0.399 -9.449 15.706 1.00 95.00 248 ARG A O 1
ATOM 2020 N N . HIS A 1 249 ? -2.236 -8.529 16.606 1.00 95.81 249 HIS A N 1
ATOM 2021 C CA . HIS A 1 249 ? -1.995 -7.176 16.116 1.00 95.81 249 HIS A CA 1
ATOM 2022 C C . HIS A 1 249 ? -2.502 -6.139 17.131 1.00 95.81 249 HIS A C 1
ATOM 2024 O O . HIS A 1 249 ? -3.302 -6.492 18.003 1.00 95.81 249 HIS A O 1
ATOM 2030 N N . PRO A 1 250 ? -2.064 -4.869 17.055 1.00 96.94 250 PRO A N 1
ATOM 2031 C CA . PRO A 1 250 ? -2.685 -3.797 17.825 1.00 96.94 250 PRO A CA 1
ATOM 2032 C C . PRO A 1 250 ? -4.179 -3.692 17.495 1.00 96.94 250 PRO A C 1
ATOM 2034 O O . PRO A 1 250 ? -4.597 -3.961 16.364 1.00 96.94 250 PRO A O 1
ATOM 2037 N N . LEU A 1 251 ? -5.004 -3.294 18.461 1.00 97.56 251 LEU A N 1
ATOM 2038 C CA . LEU A 1 251 ? -6.409 -3.008 18.215 1.00 97.56 251 LEU A CA 1
ATOM 2039 C C . LEU A 1 251 ? -6.490 -1.778 17.314 1.00 97.56 251 LEU A C 1
ATOM 2041 O O . LEU A 1 251 ? -6.069 -0.684 17.688 1.00 97.56 251 LEU A O 1
ATOM 2045 N N . ILE A 1 252 ? -7.057 -1.979 16.131 1.00 97.19 252 ILE A N 1
ATOM 2046 C CA . ILE A 1 252 ? -7.178 -0.952 15.107 1.00 97.19 252 ILE A CA 1
ATOM 2047 C C . ILE A 1 252 ? -8.643 -0.793 14.734 1.00 97.19 252 ILE A C 1
ATOM 2049 O O . ILE A 1 252 ? -9.380 -1.780 14.630 1.00 97.19 252 ILE A O 1
ATOM 2053 N N . ALA A 1 253 ? -9.058 0.446 14.505 1.00 96.75 253 ALA A N 1
ATOM 2054 C CA . ALA A 1 253 ? -10.370 0.757 13.968 1.00 96.75 253 ALA A CA 1
ATOM 2055 C C . ALA A 1 253 ? -10.289 1.907 12.962 1.00 96.75 253 ALA A C 1
ATOM 2057 O O . ALA A 1 253 ? -9.620 2.913 13.195 1.00 96.75 253 ALA A O 1
ATOM 2058 N N . ASP A 1 254 ? -11.016 1.744 11.860 1.00 96.75 254 ASP A N 1
ATOM 2059 C CA . ASP A 1 254 ? -11.264 2.809 10.897 1.00 96.75 254 ASP A CA 1
ATOM 2060 C C . ASP A 1 254 ? -12.572 3.506 11.282 1.00 96.75 254 ASP A C 1
ATOM 2062 O O . ASP A 1 254 ? -13.605 2.855 11.469 1.00 96.75 254 ASP A O 1
ATOM 2066 N N . ILE A 1 255 ? -12.506 4.825 11.431 1.00 97.50 255 ILE A N 1
ATOM 2067 C CA . ILE A 1 255 ? -13.618 5.697 11.789 1.00 97.50 255 ILE A CA 1
ATOM 2068 C C . ILE A 1 255 ? -13.965 6.551 10.573 1.00 97.50 255 ILE A C 1
ATOM 2070 O O . ILE A 1 255 ? -13.227 7.470 10.215 1.00 97.50 255 ILE A O 1
ATOM 2074 N N . ASP A 1 256 ? -15.089 6.242 9.935 1.00 97.06 256 ASP A N 1
ATOM 2075 C CA . ASP A 1 256 ? -15.499 6.852 8.675 1.00 97.06 256 ASP A CA 1
ATOM 2076 C C . ASP A 1 256 ? -16.797 7.654 8.821 1.00 97.06 256 ASP A C 1
ATOM 2078 O O . ASP A 1 256 ? -17.835 7.134 9.211 1.00 97.06 256 ASP A O 1
ATOM 2082 N N . VAL A 1 257 ? -16.769 8.924 8.426 1.00 97.44 257 VAL A N 1
ATOM 2083 C CA . VAL A 1 257 ? -17.941 9.809 8.432 1.00 97.44 257 VAL A CA 1
ATOM 2084 C C . VAL A 1 257 ? -18.158 10.353 7.027 1.00 97.44 257 VAL A C 1
ATOM 2086 O O . VAL A 1 257 ? -17.249 10.930 6.428 1.00 97.44 257 VAL A O 1
ATOM 2089 N N . MET A 1 258 ? -19.357 10.175 6.478 1.00 97.56 258 MET A N 1
ATOM 2090 C CA . MET A 1 258 ? -19.740 10.780 5.203 1.00 97.56 258 MET A CA 1
ATOM 2091 C C . MET A 1 258 ? -20.091 12.252 5.425 1.00 97.56 258 MET A C 1
ATOM 2093 O O . MET A 1 258 ? -20.823 12.596 6.352 1.00 97.56 258 MET A O 1
ATOM 2097 N N . GLY A 1 259 ? -19.519 13.116 4.595 1.00 96.50 259 GLY A N 1
ATOM 2098 C CA . GLY A 1 259 ? -19.788 14.547 4.575 1.00 96.50 259 GLY A CA 1
ATOM 2099 C C . GLY A 1 259 ? -20.630 14.941 3.368 1.00 96.50 259 GLY A C 1
ATOM 2100 O O . GLY A 1 259 ? -21.269 14.104 2.728 1.00 96.50 259 GLY A O 1
ATOM 2101 N N . SER A 1 260 ? -20.599 16.231 3.045 1.00 93.69 260 SER A N 1
ATOM 2102 C CA . SER A 1 260 ? -21.421 16.791 1.979 1.00 93.69 260 SER A CA 1
ATOM 2103 C C . SER A 1 260 ? -20.951 16.394 0.572 1.00 93.69 260 SER A C 1
ATOM 2105 O O . SER A 1 260 ? -19.826 15.938 0.348 1.00 93.69 260 SER A O 1
ATOM 2107 N N . HIS A 1 261 ? -21.830 16.623 -0.403 1.00 95.06 261 HIS A N 1
ATOM 2108 C CA . HIS A 1 261 ? -21.548 16.489 -1.831 1.00 95.06 261 HIS A CA 1
ATOM 2109 C C . HIS A 1 261 ? -20.828 17.698 -2.450 1.00 95.06 261 HIS A C 1
ATOM 2111 O O . HIS A 1 261 ? -20.590 17.709 -3.657 1.00 95.06 261 HIS A O 1
ATOM 2117 N N . HIS A 1 262 ? -20.473 18.710 -1.661 1.00 92.94 262 HIS A N 1
ATOM 2118 C CA . HIS A 1 262 ? -19.745 19.886 -2.121 1.00 92.94 262 HIS A CA 1
ATOM 2119 C C . HIS A 1 262 ? -18.259 19.740 -1.795 1.00 92.94 262 HIS A C 1
ATOM 2121 O O . HIS A 1 262 ? -17.874 19.453 -0.664 1.00 92.94 262 HIS A O 1
ATOM 2127 N N . VAL A 1 263 ? -17.408 19.913 -2.807 1.00 89.75 263 VAL A N 1
ATOM 2128 C CA . VAL A 1 263 ? -15.953 19.747 -2.659 1.00 89.75 263 VAL A CA 1
ATOM 2129 C C . VAL A 1 263 ? -15.326 20.822 -1.772 1.00 89.75 263 VAL A C 1
ATOM 2131 O O . VAL A 1 263 ? -14.316 20.556 -1.129 1.00 89.75 263 VAL A O 1
ATOM 2134 N N . ASP A 1 264 ? -15.949 21.998 -1.703 1.00 90.00 264 ASP A N 1
ATOM 2135 C CA . ASP A 1 264 ? -15.462 23.135 -0.919 1.00 90.00 264 ASP A CA 1
ATOM 2136 C C . ASP A 1 264 ? -15.781 23.009 0.576 1.00 90.00 264 ASP A C 1
ATOM 2138 O O . ASP A 1 264 ? -15.171 23.694 1.399 1.00 90.00 264 ASP A O 1
ATOM 2142 N N . ASP A 1 265 ? -16.693 22.105 0.945 1.00 90.62 265 ASP A N 1
ATOM 2143 C CA . ASP A 1 265 ? -16.953 21.815 2.348 1.00 90.62 265 ASP A CA 1
ATOM 2144 C C . ASP A 1 265 ? -15.760 21.065 2.953 1.00 90.62 265 ASP A C 1
ATOM 2146 O O . ASP A 1 265 ? -15.157 20.187 2.331 1.00 90.62 265 ASP A O 1
ATOM 2150 N N . GLY A 1 266 ? -15.409 21.400 4.194 1.00 90.19 266 GLY A N 1
ATOM 2151 C CA . GLY A 1 266 ? -14.381 20.673 4.934 1.00 90.19 266 GLY A CA 1
ATOM 2152 C C . GLY A 1 266 ? -14.810 19.233 5.252 1.00 90.19 266 GLY A C 1
ATOM 2153 O O . GLY A 1 266 ? -16.007 18.926 5.295 1.00 90.19 266 GLY A O 1
ATOM 2154 N N . PRO A 1 267 ? -13.857 18.320 5.511 1.00 92.62 267 PRO A N 1
ATOM 2155 C CA . PRO A 1 267 ? -14.205 16.983 5.956 1.00 92.62 267 PRO A CA 1
ATOM 2156 C C . PRO A 1 267 ? -14.902 17.008 7.335 1.00 92.62 267 PRO A C 1
ATOM 2158 O O . PRO A 1 267 ? -14.589 17.841 8.188 1.00 92.62 267 PRO A O 1
ATOM 2161 N N . PRO A 1 268 ? -15.846 16.083 7.582 1.00 93.69 268 PRO A N 1
ATOM 2162 C CA . PRO A 1 268 ? -16.681 16.075 8.787 1.00 93.69 268 PRO A CA 1
ATOM 2163 C C . PRO A 1 268 ? -16.024 15.460 10.034 1.00 93.69 268 PRO A C 1
ATOM 2165 O O . PRO A 1 268 ? -16.661 15.369 11.084 1.00 93.69 268 PRO A O 1
ATOM 2168 N N . ASP A 1 269 ? -14.770 15.015 9.955 1.00 92.00 269 ASP A N 1
ATOM 2169 C CA . ASP A 1 269 ? -14.049 14.386 11.070 1.00 92.00 269 ASP A CA 1
ATOM 2170 C C . ASP A 1 269 ? -13.848 15.330 12.264 1.00 92.00 269 ASP A C 1
ATOM 2172 O O . ASP A 1 269 ? -13.773 14.871 13.406 1.00 92.00 269 ASP A O 1
ATOM 2176 N N . GLN A 1 270 ? -13.874 16.646 12.037 1.00 92.88 270 GLN A N 1
ATOM 2177 C CA . GLN A 1 270 ? -13.845 17.648 13.106 1.00 92.88 270 GLN A CA 1
ATOM 2178 C C . GLN A 1 270 ? -14.968 17.474 14.139 1.00 92.88 270 GLN A C 1
ATOM 2180 O O . GLN A 1 270 ? -14.769 17.823 15.301 1.00 92.88 270 GLN A O 1
ATOM 2185 N N . ILE A 1 271 ? -16.122 16.903 13.772 1.00 93.31 271 ILE A N 1
ATOM 2186 C CA . ILE A 1 271 ? -17.220 16.637 14.721 1.00 93.31 271 ILE A CA 1
ATOM 2187 C C . ILE A 1 271 ? -16.771 15.664 15.818 1.00 93.31 271 ILE A C 1
ATOM 2189 O O . ILE A 1 271 ? -17.125 15.837 16.983 1.00 93.31 271 ILE A O 1
ATOM 2193 N N . LEU A 1 272 ? -15.964 14.665 15.453 1.00 93.25 272 LEU A N 1
ATOM 2194 C CA . LEU A 1 272 ? -15.416 13.689 16.393 1.00 93.25 272 LEU A CA 1
ATOM 2195 C C . LEU A 1 272 ? -14.170 14.238 17.096 1.00 93.25 272 LEU A C 1
ATOM 2197 O O . LEU A 1 272 ? -14.006 14.040 18.294 1.00 93.25 272 LEU A O 1
ATOM 2201 N N . MET A 1 273 ? -13.313 14.964 16.372 1.00 91.44 273 MET A N 1
ATOM 2202 C CA . MET A 1 273 ? -12.050 15.489 16.907 1.00 91.44 273 MET A CA 1
ATOM 2203 C C . MET A 1 273 ? -12.228 16.645 17.894 1.00 91.44 273 MET A C 1
ATOM 2205 O O . MET A 1 273 ? -11.473 16.751 18.855 1.00 91.44 273 MET A O 1
ATOM 2209 N N . SER A 1 274 ? -13.223 17.509 17.682 1.00 85.44 274 SER A N 1
ATOM 2210 C CA . SER A 1 274 ? -13.513 18.635 18.584 1.00 85.44 274 SER A CA 1
ATOM 2211 C C . SER A 1 274 ? -14.138 18.190 19.906 1.00 85.44 274 SER A C 1
ATOM 2213 O O . SER A 1 274 ? -14.082 18.911 20.902 1.00 85.44 274 SER A O 1
ATOM 2215 N N . SER A 1 275 ? -14.719 16.991 19.936 1.00 75.56 275 SER A N 1
ATOM 2216 C CA . SER A 1 275 ? -15.331 16.426 21.125 1.00 75.56 275 SER A CA 1
ATOM 2217 C C . SER A 1 275 ? -14.365 15.455 21.794 1.00 75.56 275 SER A C 1
ATOM 2219 O O . SER A 1 275 ? -14.374 14.258 21.512 1.00 75.56 275 SER A O 1
ATOM 2221 N N . GLY A 1 276 ? -13.578 15.948 22.756 1.00 85.56 276 GLY A N 1
ATOM 2222 C CA . GLY A 1 276 ? -12.790 15.068 23.634 1.00 85.56 276 GLY A CA 1
ATOM 2223 C C . GLY A 1 276 ? -13.648 13.973 24.290 1.00 85.56 276 GLY A C 1
ATOM 2224 O O . GLY A 1 276 ? -13.168 12.878 24.557 1.00 85.56 276 GLY A O 1
ATOM 2225 N N . LEU A 1 277 ? -14.956 14.217 24.444 1.00 94.56 277 LEU A N 1
ATOM 2226 C CA . LEU A 1 277 ? -15.923 13.263 24.990 1.00 94.56 277 LEU A CA 1
ATOM 2227 C C . LEU A 1 277 ? -16.070 11.981 24.157 1.00 94.56 277 LEU A C 1
ATOM 2229 O O . LEU A 1 277 ? -16.279 10.921 24.743 1.00 94.56 277 LEU A O 1
ATOM 2233 N N . PHE A 1 278 ? -15.964 12.046 22.823 1.00 96.56 278 PHE A N 1
ATOM 2234 C CA . PHE A 1 278 ? -16.052 10.849 21.976 1.00 96.56 278 PHE A CA 1
ATOM 2235 C C . PHE A 1 278 ? -14.903 9.882 22.278 1.00 96.56 278 PHE A C 1
ATOM 2237 O O . PHE A 1 278 ? -15.132 8.705 22.565 1.00 96.56 278 PHE A O 1
ATOM 2244 N N . TRP A 1 279 ? -13.675 10.402 22.247 1.00 97.19 279 TRP A N 1
ATOM 2245 C CA . TRP A 1 279 ? -12.463 9.620 22.465 1.00 97.19 279 TRP A CA 1
ATOM 2246 C C . TRP A 1 279 ? -12.332 9.159 23.912 1.00 97.19 279 TRP A C 1
ATOM 2248 O O . TRP A 1 279 ? -12.013 7.993 24.133 1.00 97.19 279 TRP A O 1
ATOM 2258 N N . ASN A 1 280 ? -12.676 10.013 24.881 1.00 97.62 280 ASN A N 1
ATOM 2259 C CA . ASN A 1 280 ? -12.703 9.636 26.293 1.00 97.62 280 ASN A CA 1
ATOM 2260 C C . ASN A 1 280 ? -13.679 8.481 26.527 1.00 97.62 280 ASN A C 1
ATOM 2262 O O . ASN A 1 280 ? -13.295 7.459 27.083 1.00 97.62 280 ASN A O 1
ATOM 2266 N N . PHE A 1 281 ? -14.914 8.587 26.027 1.00 97.62 281 PHE A N 1
ATOM 2267 C CA . PHE A 1 281 ? -15.903 7.527 26.211 1.00 97.62 281 PHE A CA 1
ATOM 2268 C C . PHE A 1 281 ? -15.480 6.211 25.545 1.00 97.62 281 PHE A C 1
ATOM 2270 O O . PHE A 1 281 ? -15.708 5.131 26.090 1.00 97.62 281 PHE A O 1
ATOM 2277 N N . TRP A 1 282 ? -14.832 6.269 24.378 1.00 97.88 282 TRP A N 1
ATOM 2278 C CA . TRP A 1 282 ? -14.290 5.058 23.769 1.00 97.88 282 TRP A CA 1
ATOM 2279 C C . TRP A 1 282 ? -13.137 4.466 24.595 1.00 97.88 282 TRP A C 1
ATOM 2281 O O . TRP A 1 282 ? -13.120 3.254 24.817 1.00 97.88 282 TRP A O 1
ATOM 2291 N N . ALA A 1 283 ? -12.235 5.299 25.117 1.00 98.12 283 ALA A N 1
ATOM 2292 C CA . ALA A 1 283 ? -11.157 4.869 26.002 1.00 98.12 283 ALA A CA 1
ATOM 2293 C C . ALA A 1 283 ? -11.695 4.196 27.283 1.00 98.12 283 ALA A C 1
ATOM 2295 O O . ALA A 1 283 ? -11.195 3.139 27.655 1.00 98.12 283 ALA A O 1
ATOM 2296 N N . GLU A 1 284 ? -12.763 4.719 27.899 1.00 97.62 284 GLU A N 1
ATOM 2297 C CA . GLU A 1 284 ? -13.446 4.107 29.060 1.00 97.62 284 GLU A CA 1
ATOM 2298 C C . GLU A 1 284 ? -13.987 2.706 28.747 1.00 97.62 284 GLU A C 1
ATOM 2300 O O . GLU A 1 284 ? -13.823 1.763 29.531 1.00 97.62 284 GLU A O 1
ATOM 2305 N N . ILE A 1 285 ? -14.612 2.538 27.573 1.00 97.19 285 ILE A N 1
ATOM 2306 C CA . ILE A 1 285 ? -15.084 1.225 27.116 1.00 97.19 285 ILE A CA 1
ATOM 2307 C C . ILE A 1 285 ? -13.899 0.266 26.998 1.00 97.19 285 ILE A C 1
ATOM 2309 O O . ILE A 1 285 ? -13.980 -0.864 27.476 1.00 97.19 285 ILE A O 1
ATOM 2313 N N . LEU A 1 286 ? -12.803 0.696 26.370 1.00 97.62 286 LEU A N 1
ATOM 2314 C CA . LEU A 1 286 ? -11.623 -0.147 26.191 1.00 97.62 286 LEU A CA 1
ATOM 2315 C C . LEU A 1 286 ? -10.959 -0.486 27.525 1.00 97.62 286 LEU A C 1
ATOM 2317 O O . LEU A 1 286 ? -10.648 -1.649 27.750 1.00 97.62 286 LEU A O 1
ATOM 2321 N N . HIS A 1 287 ? -10.812 0.467 28.440 1.00 97.00 287 HIS A N 1
ATOM 2322 C CA . HIS A 1 287 ? -10.234 0.213 29.758 1.00 97.00 287 HIS A CA 1
ATOM 2323 C C . HIS A 1 287 ? -11.092 -0.759 30.578 1.00 97.00 287 HIS A C 1
ATOM 2325 O O . HIS A 1 287 ? -10.566 -1.665 31.216 1.00 97.00 287 HIS A O 1
ATOM 2331 N N . THR A 1 288 ? -12.423 -0.680 30.457 1.00 95.31 288 THR A N 1
ATOM 2332 C CA . THR A 1 288 ? -13.332 -1.671 31.060 1.00 95.31 288 THR A CA 1
ATOM 2333 C C . THR A 1 288 ? -13.089 -3.089 30.530 1.00 95.31 288 THR A C 1
ATOM 2335 O O . THR A 1 288 ? -13.262 -4.059 31.267 1.00 95.31 288 THR A O 1
ATOM 2338 N N . LEU A 1 289 ? -12.719 -3.224 29.253 1.00 96.00 289 LEU A N 1
ATOM 2339 C CA . LEU A 1 289 ? -12.433 -4.510 28.609 1.00 96.00 289 LEU A CA 1
ATOM 2340 C C . LEU A 1 289 ? -10.999 -4.998 28.845 1.00 96.00 289 LEU A C 1
ATOM 2342 O O . LEU A 1 289 ? -10.753 -6.203 28.787 1.00 96.00 289 LEU A O 1
ATOM 2346 N N . PHE A 1 290 ? -10.068 -4.081 29.101 1.00 96.62 290 PHE A N 1
ATOM 2347 C CA . PHE A 1 290 ? -8.642 -4.338 29.290 1.00 96.62 290 PHE A CA 1
ATOM 2348 C C . PHE A 1 290 ? -8.127 -3.664 30.577 1.00 96.62 290 PHE A C 1
ATOM 2350 O O . PHE A 1 290 ? -7.228 -2.821 30.516 1.00 96.62 290 PHE A O 1
ATOM 2357 N N . PRO A 1 291 ? -8.658 -4.040 31.756 1.00 95.00 291 PRO A N 1
ATOM 2358 C CA . PRO A 1 291 ? -8.378 -3.341 33.013 1.00 95.00 291 PRO A CA 1
ATOM 2359 C C . PRO A 1 291 ? -6.934 -3.513 33.504 1.00 95.00 291 PRO A C 1
ATOM 2361 O O . PRO A 1 291 ? -6.494 -2.802 34.399 1.00 95.00 291 PRO A O 1
ATOM 2364 N N . SER A 1 292 ? -6.173 -4.448 32.925 1.00 94.25 292 SER A N 1
ATOM 2365 C CA . SER A 1 292 ? -4.765 -4.664 33.273 1.00 94.25 292 SER A CA 1
ATOM 2366 C C . SER A 1 292 ? -3.840 -3.533 32.821 1.00 94.25 292 SER A C 1
ATOM 2368 O O . SER A 1 292 ? -2.675 -3.520 33.212 1.00 94.25 292 SER A O 1
ATOM 2370 N N . LEU A 1 293 ? -4.304 -2.644 31.938 1.00 94.56 293 LEU A N 1
ATOM 2371 C CA . LEU A 1 293 ? -3.508 -1.523 31.454 1.00 94.56 293 LEU A CA 1
ATOM 2372 C C . LEU A 1 293 ? -3.833 -0.263 32.265 1.00 94.56 293 LEU A C 1
ATOM 2374 O O . LEU A 1 293 ? -4.967 0.212 32.191 1.00 94.56 293 LEU A O 1
ATOM 2378 N N . PRO A 1 294 ? -2.857 0.305 32.998 1.00 93.12 294 PRO A N 1
ATOM 2379 C CA . PRO A 1 294 ? -3.085 1.512 33.794 1.00 93.12 294 PRO A CA 1
ATOM 2380 C C . PRO A 1 294 ? -3.325 2.750 32.921 1.00 93.12 294 PRO A C 1
ATOM 2382 O O . PRO A 1 294 ? -4.014 3.675 33.335 1.00 93.12 294 PRO A O 1
ATOM 2385 N N . GLN A 1 295 ? -2.773 2.742 31.708 1.00 97.00 295 GLN A N 1
ATOM 2386 C CA . GLN A 1 295 ? -2.876 3.816 30.734 1.00 97.00 295 GLN A CA 1
ATOM 2387 C C . GLN A 1 295 ? -3.163 3.215 29.357 1.00 97.00 295 GLN A C 1
ATOM 2389 O O . GLN A 1 295 ? -2.609 2.169 28.999 1.00 97.00 295 GLN A O 1
ATOM 2394 N N . LEU A 1 296 ? -4.017 3.878 28.576 1.00 98.19 296 LEU A N 1
ATOM 2395 C CA . LEU A 1 296 ? -4.228 3.557 27.165 1.00 98.19 296 LEU A CA 1
ATOM 2396 C C . LEU A 1 296 ? -3.560 4.607 26.282 1.00 98.19 296 LEU A C 1
ATOM 2398 O O . LEU A 1 296 ? -3.619 5.799 26.568 1.00 98.19 296 LEU A O 1
ATOM 2402 N N . GLU A 1 297 ? -2.963 4.160 25.183 1.00 98.25 297 GLU A N 1
ATOM 2403 C CA . GLU A 1 297 ? -2.313 5.023 24.201 1.00 98.25 297 GLU A CA 1
ATOM 2404 C C . GLU A 1 297 ? -2.982 4.845 22.833 1.00 98.25 297 GLU A C 1
ATOM 2406 O O . GLU A 1 297 ? -3.119 3.720 22.343 1.00 98.25 297 GLU A O 1
ATOM 2411 N N . LEU A 1 298 ? -3.394 5.959 22.230 1.00 98.38 298 LEU A N 1
ATOM 2412 C CA . LEU A 1 298 ? -4.010 6.040 20.911 1.00 98.38 298 LEU A CA 1
ATOM 2413 C C . LEU A 1 298 ? -3.098 6.821 19.967 1.00 98.38 298 LEU A C 1
ATOM 2415 O O . LEU A 1 298 ? -2.882 8.018 20.154 1.00 98.38 298 LEU A O 1
ATOM 2419 N N . THR A 1 299 ? -2.642 6.173 18.904 1.00 98.62 299 THR A N 1
ATOM 2420 C CA . THR A 1 299 ? -2.046 6.843 17.746 1.00 98.62 299 THR A CA 1
ATOM 2421 C C . THR A 1 299 ? -3.132 7.036 16.696 1.00 98.62 299 THR A C 1
ATOM 2423 O O . THR A 1 299 ? -3.749 6.066 16.251 1.00 98.62 299 THR A O 1
ATOM 2426 N N . LEU A 1 300 ? -3.374 8.282 16.293 1.00 98.19 300 LEU A N 1
ATOM 2427 C CA . LEU A 1 300 ? -4.404 8.608 15.313 1.00 98.19 300 LEU A CA 1
ATOM 2428 C C . LEU A 1 300 ? -3.778 9.103 14.014 1.00 98.19 300 LEU A C 1
ATOM 2430 O O . LEU A 1 300 ? -2.945 10.014 14.015 1.00 98.19 300 LEU A O 1
ATOM 2434 N N . PHE A 1 301 ? -4.246 8.545 12.904 1.00 98.50 301 PHE A N 1
ATOM 2435 C CA . PHE A 1 301 ? -3.967 9.039 11.563 1.00 98.50 301 PHE A CA 1
ATOM 2436 C C . PHE A 1 301 ? -5.262 9.480 10.879 1.00 98.50 301 PHE A C 1
ATOM 2438 O O . PHE A 1 301 ? -6.344 9.007 11.212 1.00 98.50 301 PHE A O 1
ATOM 2445 N N . GLY A 1 302 ? -5.158 10.381 9.911 1.00 97.81 302 GLY A N 1
ATOM 2446 C CA . GLY A 1 302 ? -6.269 10.937 9.157 1.00 97.81 302 GLY A CA 1
ATOM 2447 C C . GLY A 1 302 ? -6.007 10.831 7.663 1.00 97.81 302 GLY A C 1
ATOM 2448 O O . GLY A 1 302 ? -4.919 11.131 7.183 1.00 97.81 302 GLY A O 1
ATOM 2449 N N . ALA A 1 303 ? -7.018 10.405 6.919 1.00 96.81 303 ALA A N 1
ATOM 2450 C CA . ALA A 1 303 ? -7.050 10.423 5.460 1.00 96.81 303 ALA A CA 1
ATOM 2451 C C . ALA A 1 303 ? -8.267 11.218 4.963 1.00 96.81 303 ALA A C 1
ATOM 2453 O O . ALA A 1 303 ? -8.829 10.912 3.914 1.00 96.81 303 ALA A O 1
ATOM 2454 N N . SER A 1 304 ? -8.735 12.190 5.744 1.00 96.88 304 SER A N 1
ATOM 2455 C CA . SER A 1 304 ? -9.951 12.960 5.486 1.00 96.88 304 SER A CA 1
ATOM 2456 C C . SER A 1 304 ? -9.851 13.839 4.230 1.00 96.88 304 SER A C 1
ATOM 2458 O O . SER A 1 304 ? -8.778 14.319 3.875 1.00 96.88 304 SER A O 1
ATOM 2460 N N . GLY A 1 305 ? -10.967 14.019 3.519 1.00 95.75 305 GLY A N 1
ATOM 2461 C CA . GLY A 1 305 ? -11.073 14.858 2.317 1.00 95.75 305 GLY A CA 1
ATOM 2462 C C . GLY A 1 305 ? -12.050 14.297 1.278 1.00 95.75 305 GLY A C 1
ATOM 2463 O O . GLY A 1 305 ? -12.875 13.437 1.585 1.00 95.75 305 GLY A O 1
ATOM 2464 N N . TRP A 1 306 ? -11.929 14.749 0.027 1.00 95.00 306 TRP A N 1
ATOM 2465 C CA . TRP A 1 306 ? -12.821 14.349 -1.064 1.00 95.00 306 TRP A CA 1
ATOM 2466 C C . TRP A 1 306 ? -12.638 12.879 -1.487 1.00 95.00 306 TRP A C 1
ATOM 2468 O O . TRP A 1 306 ? -11.619 12.493 -2.068 1.00 95.00 306 TRP A O 1
ATOM 2478 N N . ASP A 1 307 ? -13.649 12.044 -1.245 1.00 93.62 307 ASP A N 1
ATOM 2479 C CA . ASP A 1 307 ? -13.711 10.669 -1.742 1.00 93.62 307 ASP A CA 1
ATOM 2480 C C . ASP A 1 307 ? -14.157 10.683 -3.210 1.00 93.62 307 ASP A C 1
ATOM 2482 O O . ASP A 1 307 ? -15.348 10.715 -3.529 1.00 93.62 307 ASP A O 1
ATOM 2486 N N . ARG A 1 308 ? -13.181 10.631 -4.125 1.00 90.69 308 ARG A N 1
ATOM 2487 C CA . ARG A 1 308 ? -13.420 10.610 -5.580 1.00 90.69 308 ARG A CA 1
ATOM 2488 C C . ARG A 1 308 ? -14.309 9.452 -6.030 1.00 90.69 308 ARG A C 1
ATOM 2490 O O . ARG A 1 308 ? -15.025 9.592 -7.015 1.00 90.69 308 ARG A O 1
ATOM 2497 N N . GLY A 1 309 ? -14.262 8.314 -5.335 1.00 88.38 309 GLY A N 1
ATOM 2498 C CA . GLY A 1 309 ? -15.075 7.149 -5.672 1.00 88.38 309 GLY A CA 1
ATOM 2499 C C . GLY A 1 309 ? -16.552 7.340 -5.329 1.00 88.38 309 GLY A C 1
ATOM 2500 O O . GLY A 1 309 ? -17.409 6.764 -5.996 1.00 88.38 309 GLY A O 1
ATOM 2501 N N . LYS A 1 310 ? -16.848 8.146 -4.304 1.00 90.12 310 LYS A N 1
ATOM 2502 C CA . LYS A 1 310 ? -18.213 8.434 -3.840 1.00 90.12 310 LYS A CA 1
ATOM 2503 C C . LYS A 1 310 ? -18.732 9.822 -4.222 1.00 90.12 310 LYS A C 1
ATOM 2505 O O . LYS A 1 310 ? -19.918 10.075 -4.013 1.00 90.12 310 LYS A O 1
ATOM 2510 N N . GLY A 1 311 ? -17.870 10.699 -4.739 1.00 93.12 311 GLY A N 1
ATOM 2511 C CA . GLY A 1 311 ? -18.209 12.077 -5.099 1.00 93.12 311 GLY A CA 1
ATOM 2512 C C . GLY A 1 311 ? -18.735 12.884 -3.909 1.00 93.12 311 GLY A C 1
ATOM 2513 O O . GLY A 1 311 ? -19.788 13.511 -4.022 1.00 93.12 311 GLY A O 1
ATOM 2514 N N . ARG A 1 312 ? -18.070 12.781 -2.751 1.00 95.31 312 ARG A N 1
ATOM 2515 C CA . ARG A 1 312 ? -18.439 13.503 -1.521 1.00 95.31 312 ARG A CA 1
ATOM 2516 C C . ARG A 1 312 ? -17.252 13.664 -0.573 1.00 95.31 312 ARG A C 1
ATOM 2518 O O . ARG A 1 312 ? -16.283 12.905 -0.664 1.00 95.31 312 ARG A O 1
ATOM 2525 N N . GLN A 1 313 ? -17.345 14.603 0.363 1.00 96.38 313 GLN A N 1
ATOM 2526 C CA . GLN A 1 313 ? -16.413 14.716 1.482 1.00 96.38 313 GLN A CA 1
ATOM 2527 C C . GLN A 1 313 ? -16.501 13.490 2.388 1.00 96.38 313 GLN A C 1
ATOM 2529 O O . GLN A 1 313 ? -17.569 12.908 2.588 1.00 96.38 313 GLN A O 1
ATOM 2534 N N . LYS A 1 314 ? -15.365 13.089 2.952 1.00 96.62 314 LYS A N 1
ATOM 2535 C CA . LYS A 1 314 ? -15.279 11.959 3.872 1.00 96.62 314 LYS A CA 1
ATOM 2536 C C . LYS A 1 314 ? -14.283 12.258 4.986 1.00 96.62 314 LYS A C 1
ATOM 2538 O O . LYS A 1 314 ? -13.106 12.489 4.717 1.00 96.62 314 LYS A O 1
ATOM 2543 N N . GLY A 1 315 ? -14.744 12.182 6.228 1.00 97.56 315 GLY A N 1
ATOM 2544 C CA . GLY A 1 315 ? -13.889 12.082 7.404 1.00 97.56 315 GLY A CA 1
ATOM 2545 C C . GLY A 1 315 ? -13.413 10.641 7.520 1.00 97.56 315 GLY A C 1
ATOM 2546 O O . GLY A 1 315 ? -14.231 9.728 7.422 1.00 97.56 315 GLY A O 1
ATOM 2547 N N . SER A 1 316 ? -12.109 10.414 7.634 1.00 97.19 316 SER A N 1
ATOM 2548 C CA . SER A 1 316 ? -11.550 9.061 7.688 1.00 97.19 316 SER A CA 1
ATOM 2549 C C . SER A 1 316 ? -10.374 9.058 8.648 1.00 97.19 316 SER A C 1
ATOM 2551 O O . SER A 1 316 ? -9.308 9.578 8.318 1.00 97.19 316 SER A O 1
ATOM 2553 N N . LEU A 1 317 ? -10.588 8.517 9.844 1.00 97.69 317 LEU A N 1
ATOM 2554 C CA . LEU A 1 317 ? -9.584 8.435 10.898 1.00 97.69 317 LEU A CA 1
ATOM 2555 C C . LEU A 1 317 ? -9.199 6.974 11.121 1.00 97.69 317 LEU A C 1
ATOM 2557 O O . LEU A 1 317 ? -10.058 6.104 11.208 1.00 97.69 317 LEU A O 1
ATOM 2561 N N . HIS A 1 318 ? -7.908 6.713 11.237 1.00 97.56 318 HIS A N 1
ATOM 2562 C CA . HIS A 1 318 ? -7.347 5.402 11.515 1.00 97.56 318 HIS A CA 1
ATOM 2563 C C . HIS A 1 318 ? -6.785 5.410 12.934 1.00 97.56 318 HIS A C 1
ATOM 2565 O O . HIS A 1 318 ? -5.780 6.072 13.210 1.00 97.56 318 HIS A O 1
ATOM 2571 N N . ALA A 1 319 ? -7.475 4.724 13.840 1.00 97.94 319 ALA A N 1
ATOM 2572 C CA . ALA A 1 319 ? -7.154 4.664 15.258 1.00 97.94 319 ALA A CA 1
ATOM 2573 C C . ALA A 1 319 ? -6.365 3.390 15.563 1.00 97.94 319 ALA A C 1
ATOM 2575 O O . ALA A 1 319 ? -6.885 2.289 15.376 1.00 97.94 319 ALA A O 1
ATOM 2576 N N . VAL A 1 320 ? -5.139 3.542 16.066 1.00 98.12 320 VAL A N 1
ATOM 2577 C CA . VAL A 1 320 ? -4.259 2.442 16.479 1.00 98.12 320 VAL A CA 1
ATOM 2578 C C . VAL A 1 320 ? -4.039 2.522 17.987 1.00 98.12 320 VAL A C 1
ATOM 2580 O O . VAL A 1 320 ? -3.438 3.472 18.482 1.00 98.12 320 VAL A O 1
ATOM 2583 N N . TRP A 1 321 ? -4.513 1.523 18.730 1.00 98.00 321 TRP A N 1
ATOM 2584 C CA . TRP A 1 321 ? -4.313 1.427 20.177 1.00 98.00 321 TRP A CA 1
ATOM 2585 C C . TRP A 1 321 ? -3.078 0.567 20.479 1.00 98.00 321 TRP A C 1
ATOM 2587 O O . TRP A 1 321 ? -3.179 -0.650 20.645 1.00 98.00 321 TRP A O 1
ATOM 2597 N N . ASN A 1 322 ? -1.896 1.193 20.511 1.00 94.00 322 ASN A N 1
ATOM 2598 C CA . ASN A 1 322 ? -0.588 0.520 20.439 1.00 94.00 322 ASN A CA 1
ATOM 2599 C C . ASN A 1 322 ? -0.320 -0.517 21.550 1.00 94.00 322 ASN A C 1
ATOM 2601 O O . ASN A 1 322 ? 0.414 -1.474 21.314 1.00 94.00 322 ASN A O 1
ATOM 2605 N N . GLY A 1 323 ? -0.930 -0.371 22.731 1.00 94.50 323 GLY A N 1
ATOM 2606 C CA . GLY A 1 323 ? -0.793 -1.315 23.854 1.00 94.50 323 GLY A CA 1
ATOM 2607 C C . GLY A 1 323 ? -1.839 -2.440 23.906 1.00 94.50 323 GLY A C 1
ATOM 2608 O O . GLY A 1 323 ? -1.734 -3.350 24.732 1.00 94.50 323 GLY A O 1
ATOM 2609 N N . LEU A 1 324 ? -2.865 -2.395 23.051 1.00 97.50 324 LEU A N 1
ATOM 2610 C CA . LEU A 1 324 ? -3.966 -3.359 23.046 1.00 97.50 324 LEU A CA 1
ATOM 2611 C C . LEU A 1 324 ? -3.727 -4.436 21.992 1.00 97.50 324 LEU A C 1
ATOM 2613 O O . LEU A 1 324 ? -4.145 -4.296 20.849 1.00 97.50 324 LEU A O 1
ATOM 2617 N N . ILE A 1 325 ? -3.074 -5.529 22.372 1.00 97.62 325 ILE A N 1
ATOM 2618 C CA . ILE A 1 325 ? -2.780 -6.637 21.466 1.00 97.62 325 ILE A CA 1
ATOM 2619 C C . ILE A 1 325 ? -3.959 -7.607 21.436 1.00 97.62 325 ILE A C 1
ATOM 2621 O O . ILE A 1 325 ? -4.312 -8.230 22.442 1.00 97.62 325 ILE A O 1
ATOM 2625 N N . VAL A 1 326 ? -4.556 -7.756 20.261 1.00 97.19 326 VAL A N 1
ATOM 2626 C CA . VAL A 1 326 ? -5.754 -8.563 20.029 1.00 97.19 326 VAL A CA 1
ATOM 2627 C C . VAL A 1 326 ? -5.531 -9.559 18.897 1.00 97.19 326 VAL A C 1
ATOM 2629 O O . VAL A 1 326 ? -4.635 -9.407 18.068 1.00 97.19 326 VAL A O 1
ATOM 2632 N N . ASP A 1 327 ? -6.357 -10.598 18.883 1.00 95.50 327 ASP A N 1
ATOM 2633 C CA . ASP A 1 327 ? -6.578 -11.437 17.712 1.00 95.50 327 ASP A CA 1
ATOM 2634 C C . ASP A 1 327 ? -7.849 -10.965 16.985 1.00 95.50 327 ASP A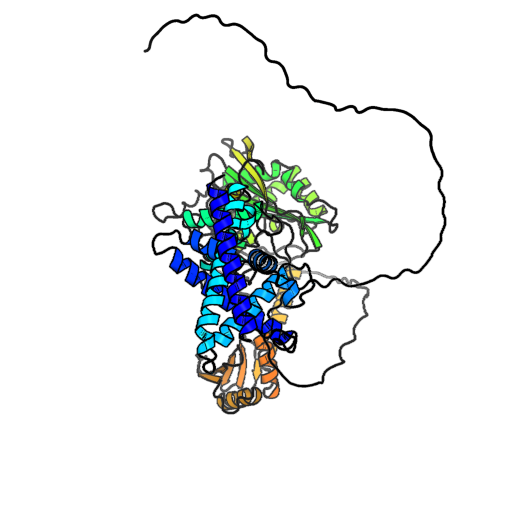 C 1
ATOM 2636 O O . ASP A 1 327 ? -8.572 -10.066 17.439 1.00 95.50 327 ASP A O 1
ATOM 2640 N N . ARG A 1 328 ? -8.160 -11.603 15.856 1.00 94.12 328 ARG A N 1
ATOM 2641 C CA . ARG A 1 328 ? -9.338 -11.269 15.049 1.00 94.12 328 ARG A CA 1
ATOM 2642 C C . ARG A 1 328 ? -10.662 -11.421 15.808 1.00 94.12 328 ARG A C 1
ATOM 2644 O O . ARG A 1 328 ? -11.586 -10.633 15.593 1.00 94.12 328 ARG A O 1
ATOM 2651 N N . GLU A 1 329 ? -10.785 -12.437 16.659 1.00 93.69 329 GLU A N 1
ATOM 2652 C CA . GLU A 1 329 ? -12.022 -12.715 17.396 1.00 93.69 329 GLU A CA 1
ATOM 2653 C C . GLU A 1 329 ? -12.267 -11.642 18.460 1.00 93.69 329 GLU A C 1
ATOM 2655 O O . GLU A 1 329 ? -13.361 -11.071 18.530 1.00 93.69 329 GLU A O 1
ATOM 2660 N N . ARG A 1 330 ? -11.227 -11.291 19.223 1.00 95.31 330 ARG A N 1
ATOM 2661 C CA . ARG A 1 330 ? -11.249 -10.210 20.213 1.00 95.31 330 ARG A CA 1
ATOM 2662 C C . ARG A 1 330 ? -11.494 -8.862 19.559 1.00 95.31 330 ARG A C 1
ATOM 2664 O O . ARG A 1 330 ? -12.352 -8.135 20.043 1.00 95.31 330 ARG A O 1
ATOM 2671 N N . ALA A 1 331 ? -10.829 -8.538 18.448 1.00 95.88 331 ALA A N 1
ATOM 2672 C CA . ALA A 1 331 ? -11.066 -7.287 17.724 1.00 95.88 331 ALA A CA 1
ATOM 2673 C C . ALA A 1 331 ? -12.540 -7.154 17.291 1.00 95.88 331 ALA A C 1
ATOM 2675 O O . ALA A 1 331 ? -13.171 -6.114 17.499 1.00 95.88 331 ALA A O 1
ATOM 2676 N N . SER A 1 332 ? -13.126 -8.236 16.762 1.00 94.56 332 SER A N 1
ATOM 2677 C CA . SER A 1 332 ? -14.548 -8.281 16.403 1.00 94.56 332 SER A CA 1
ATOM 2678 C C . SER A 1 332 ? -15.462 -8.086 17.617 1.00 94.56 332 SER A C 1
ATOM 2680 O O . SER A 1 332 ? -16.454 -7.360 17.527 1.00 94.56 332 SER A O 1
ATOM 2682 N N . LEU A 1 333 ? -15.153 -8.726 18.746 1.00 94.75 333 LEU A N 1
ATOM 2683 C CA . LEU A 1 333 ? -15.942 -8.604 19.971 1.00 94.75 333 LEU A CA 1
ATOM 2684 C C . LEU A 1 333 ? -15.834 -7.202 20.584 1.00 94.75 333 LEU A C 1
ATOM 2686 O O . LEU A 1 333 ? -16.855 -6.631 20.959 1.00 94.75 333 LEU A O 1
ATOM 2690 N N . VAL A 1 334 ? -14.634 -6.618 20.621 1.00 96.31 334 VAL A N 1
ATOM 2691 C CA . VAL A 1 334 ? -14.407 -5.237 21.071 1.00 96.31 334 VAL A CA 1
ATOM 2692 C C . VAL A 1 334 ? -15.271 -4.278 20.261 1.00 96.31 334 VAL A C 1
ATOM 2694 O O . VAL A 1 334 ? -16.030 -3.520 20.855 1.00 96.31 334 VAL A O 1
ATOM 2697 N N . ARG A 1 335 ? -15.271 -4.377 18.923 1.00 96.38 335 ARG A N 1
ATOM 2698 C CA . ARG A 1 335 ? -16.139 -3.547 18.068 1.00 96.38 335 ARG A CA 1
ATOM 2699 C C . ARG A 1 335 ? -17.619 -3.687 18.435 1.00 96.38 335 ARG A C 1
ATOM 2701 O O . ARG A 1 335 ? -18.317 -2.684 18.547 1.00 96.38 335 ARG A O 1
ATOM 2708 N N . GLN A 1 336 ? -18.117 -4.910 18.625 1.00 95.25 336 GLN A N 1
ATOM 2709 C CA . GLN A 1 336 ? -19.522 -5.141 18.995 1.00 95.25 336 GLN A CA 1
ATOM 2710 C C . GLN A 1 336 ? -19.872 -4.518 20.351 1.00 95.25 336 GLN A C 1
ATOM 2712 O O . GLN A 1 336 ? -20.918 -3.882 20.489 1.00 95.25 336 GLN A O 1
ATOM 2717 N N . LEU A 1 337 ? -18.989 -4.667 21.340 1.00 95.25 337 LEU A N 1
ATOM 2718 C CA . LEU A 1 337 ? -19.173 -4.087 22.668 1.00 95.25 337 LEU A CA 1
ATOM 2719 C C . LEU A 1 337 ? -19.092 -2.558 22.628 1.00 95.25 337 LEU A C 1
ATOM 2721 O O . LEU A 1 337 ? -19.889 -1.905 23.300 1.00 95.25 337 LEU A O 1
ATOM 2725 N N . THR A 1 338 ? -18.211 -1.980 21.808 1.00 96.69 338 THR A N 1
ATOM 2726 C CA . THR A 1 338 ? -18.177 -0.536 21.546 1.00 96.69 338 THR A CA 1
ATOM 2727 C C . THR A 1 338 ? -19.518 -0.059 20.996 1.00 96.69 338 THR A C 1
ATOM 2729 O O . THR A 1 338 ? -20.143 0.806 21.606 1.00 96.69 338 THR A O 1
ATOM 2732 N N . LEU A 1 339 ? -20.031 -0.674 19.926 1.00 96.38 339 LEU A N 1
ATOM 2733 C CA . LEU A 1 339 ? -21.326 -0.302 19.339 1.00 96.38 339 LEU A CA 1
ATOM 2734 C C . LEU A 1 339 ? -22.479 -0.398 20.348 1.00 96.38 339 LEU A C 1
ATOM 2736 O O . LEU A 1 339 ? -23.271 0.537 20.473 1.00 96.38 339 LEU A O 1
ATOM 2740 N N . GLY A 1 340 ? -22.542 -1.490 21.116 1.00 95.12 340 GLY A N 1
ATOM 2741 C CA . GLY A 1 340 ? -23.561 -1.671 22.151 1.00 95.12 340 GLY A CA 1
ATOM 2742 C C . GLY A 1 340 ? -23.497 -0.603 23.248 1.00 95.12 340 GLY A C 1
ATOM 2743 O O . GLY A 1 340 ? -24.535 -0.099 23.682 1.00 95.12 340 GLY A O 1
ATOM 2744 N N . ASN A 1 341 ? -22.292 -0.205 23.669 1.00 95.44 341 ASN A N 1
ATOM 2745 C CA . ASN A 1 341 ? -22.113 0.855 24.662 1.00 95.44 341 ASN A CA 1
ATOM 2746 C C . ASN A 1 341 ? -22.481 2.238 24.115 1.00 95.44 341 ASN A C 1
ATOM 2748 O O . ASN A 1 341 ? -23.162 2.986 24.815 1.00 95.44 341 ASN A O 1
ATOM 2752 N N . PHE A 1 342 ? -22.122 2.562 22.871 1.00 96.25 342 PHE A N 1
ATOM 2753 C CA . PHE A 1 342 ? -22.556 3.799 22.213 1.00 96.25 342 PHE A CA 1
ATOM 2754 C C . PHE A 1 342 ? -24.085 3.872 22.105 1.00 96.25 342 PHE A C 1
ATOM 2756 O O . PHE A 1 342 ? -24.690 4.861 22.521 1.00 96.25 342 PHE A O 1
ATOM 2763 N N . GLN A 1 343 ? -24.737 2.795 21.663 1.00 94.62 343 GLN A N 1
ATOM 2764 C CA . GLN A 1 343 ? -26.197 2.743 21.557 1.00 94.62 343 GLN A CA 1
ATOM 2765 C C . GLN A 1 343 ? -26.895 2.851 22.921 1.00 94.62 343 GLN A C 1
ATOM 2767 O O . GLN A 1 343 ? -27.893 3.560 23.064 1.00 94.62 343 GLN A O 1
ATOM 2772 N N . LYS A 1 344 ? -26.352 2.200 23.956 1.00 94.44 344 LYS A N 1
ATOM 2773 C CA . LYS A 1 344 ? -26.856 2.331 25.329 1.00 94.44 344 LYS A CA 1
ATOM 2774 C C . LYS A 1 344 ? -26.690 3.764 25.843 1.00 94.44 344 LYS A C 1
ATOM 2776 O O . LYS A 1 344 ? -27.644 4.338 26.368 1.00 94.44 344 LYS A O 1
ATOM 2781 N N . LYS A 1 345 ? -25.505 4.356 25.667 1.00 94.75 345 LYS A N 1
ATOM 2782 C CA . LYS A 1 345 ? -25.176 5.711 26.132 1.00 94.75 345 LYS A CA 1
ATOM 2783 C C . LYS A 1 345 ? -26.007 6.776 25.418 1.00 94.75 345 LYS A C 1
ATOM 2785 O O . LYS A 1 345 ? -26.353 7.765 26.051 1.00 94.75 345 LYS A O 1
ATOM 2790 N N . MET A 1 346 ? -26.423 6.566 24.166 1.00 94.31 346 MET A N 1
ATOM 2791 C CA . MET A 1 346 ? -27.347 7.476 23.469 1.00 94.31 346 MET A CA 1
ATOM 2792 C C . MET A 1 346 ? -28.672 7.669 24.225 1.00 94.31 346 MET A C 1
ATOM 2794 O O . MET A 1 346 ? -29.246 8.755 24.205 1.00 94.31 346 MET A O 1
ATOM 2798 N N . SER A 1 347 ? -29.165 6.646 24.927 1.00 93.44 347 SER A N 1
ATOM 2799 C CA . SER A 1 347 ? -30.431 6.760 25.666 1.00 93.44 347 SER A CA 1
ATOM 2800 C C . SER A 1 347 ? -30.309 7.684 26.884 1.00 93.44 347 SER A C 1
ATOM 2802 O O . SER A 1 347 ? -31.262 8.377 27.231 1.00 93.44 347 SER A O 1
ATOM 2804 N N . SER A 1 348 ? -29.129 7.755 27.506 1.00 94.19 348 SER A N 1
ATOM 2805 C CA . SER A 1 348 ? -28.900 8.507 28.747 1.00 94.19 348 SER A CA 1
ATOM 2806 C C . SER A 1 348 ? -28.063 9.779 28.586 1.00 94.19 348 SER A C 1
ATOM 2808 O O . SER A 1 348 ? -28.095 10.631 29.467 1.00 94.19 348 SER A O 1
ATOM 2810 N N . SER A 1 349 ? -27.342 9.950 27.476 1.00 96.38 349 SER A N 1
ATOM 2811 C CA . SER A 1 349 ? -26.395 11.050 27.278 1.00 96.38 349 SER A CA 1
ATOM 2812 C C . SER A 1 349 ? -26.879 12.069 26.250 1.00 96.38 349 SER A C 1
ATOM 2814 O O . SER A 1 349 ? -27.019 11.756 25.067 1.00 96.38 349 SER A O 1
ATOM 2816 N N . ALA A 1 350 ? -27.074 13.317 26.684 1.00 96.62 350 ALA A N 1
ATOM 2817 C CA . ALA A 1 350 ? -27.468 14.411 25.799 1.00 96.62 350 ALA A CA 1
ATOM 2818 C C . ALA A 1 350 ? -26.401 14.728 24.736 1.00 96.62 350 ALA A C 1
ATOM 2820 O O . ALA A 1 350 ? -26.750 14.893 23.569 1.00 96.62 350 ALA A O 1
ATOM 2821 N N . TRP A 1 351 ? -25.113 14.740 25.107 1.00 96.12 351 TRP A N 1
ATOM 2822 C CA . TRP A 1 351 ? -24.029 15.076 24.174 1.00 96.12 351 TRP A CA 1
ATOM 2823 C C . TRP A 1 351 ? -23.910 14.057 23.036 1.00 96.12 351 TRP A C 1
ATOM 2825 O O . TRP A 1 351 ? -23.686 14.431 21.888 1.00 96.12 351 TRP A O 1
ATOM 2835 N N . LEU A 1 352 ? -24.101 12.767 23.337 1.00 96.38 352 LEU A N 1
ATOM 2836 C CA . LEU A 1 352 ? -23.971 11.715 22.332 1.00 96.38 352 LEU A CA 1
ATOM 2837 C C . LEU A 1 352 ? -25.166 11.718 21.373 1.00 96.38 352 LEU A C 1
ATOM 2839 O O . LEU A 1 352 ? -24.996 11.441 20.186 1.00 96.38 352 LEU A O 1
ATOM 2843 N N . ARG A 1 353 ? -26.366 12.066 21.862 1.00 96.62 353 ARG A N 1
ATOM 2844 C CA . ARG A 1 353 ? -27.537 12.286 21.000 1.00 96.62 353 ARG A CA 1
ATOM 2845 C C . ARG A 1 353 ? -27.328 13.462 20.057 1.00 96.62 353 ARG A C 1
ATOM 2847 O O . ARG A 1 353 ? -27.518 13.281 18.862 1.00 96.62 353 ARG A O 1
ATOM 2854 N N . ASP A 1 354 ? -26.889 14.607 20.578 1.00 96.31 354 ASP A N 1
ATOM 2855 C CA . ASP A 1 354 ? -26.593 15.798 19.769 1.00 96.31 354 ASP A CA 1
ATOM 2856 C C . ASP A 1 354 ? -25.524 15.502 18.705 1.00 96.31 354 ASP A C 1
ATOM 2858 O O . ASP A 1 354 ? -25.712 15.800 17.528 1.00 96.31 354 ASP A O 1
ATOM 2862 N N . MET A 1 355 ? -24.440 14.815 19.079 1.00 96.44 355 MET A N 1
ATOM 2863 C CA . MET A 1 355 ? -23.418 14.371 18.127 1.00 96.44 355 MET A CA 1
ATOM 2864 C C . MET A 1 355 ? -23.988 13.430 17.059 1.00 96.44 355 MET A C 1
ATOM 2866 O O . MET A 1 355 ? -23.723 13.618 15.875 1.00 96.44 355 MET A O 1
ATOM 2870 N N . THR A 1 356 ? -24.790 12.437 17.456 1.00 96.56 356 THR A N 1
ATOM 2871 C CA . THR A 1 356 ? -25.427 11.498 16.515 1.00 96.56 356 THR A CA 1
ATOM 2872 C C . THR A 1 356 ? -26.345 12.238 15.543 1.00 96.56 356 THR A C 1
ATOM 2874 O O . THR A 1 356 ? -26.344 11.952 14.350 1.00 96.56 356 THR A O 1
ATOM 2877 N N . GLU A 1 357 ? -27.115 13.208 16.033 1.00 96.75 357 GLU A N 1
ATOM 2878 C CA . GLU A 1 357 ? -27.997 14.022 15.203 1.00 96.75 357 GLU A CA 1
ATOM 2879 C C . GLU A 1 357 ? -27.202 14.889 14.221 1.00 96.75 357 GLU A C 1
ATOM 2881 O O . GLU A 1 357 ? -27.527 14.917 13.036 1.00 96.75 357 GLU A O 1
ATOM 2886 N N . LYS A 1 358 ? -26.112 15.526 14.668 1.00 95.94 358 LYS A N 1
ATOM 2887 C CA . LYS A 1 358 ? -25.194 16.277 13.794 1.00 95.94 358 LYS A CA 1
ATOM 2888 C C . LYS A 1 358 ? -24.610 15.402 12.688 1.00 95.94 358 LYS A C 1
ATOM 2890 O O . LYS A 1 358 ? -24.612 15.813 11.533 1.00 95.94 358 LYS A O 1
ATOM 2895 N N . LEU A 1 359 ? -24.156 14.195 13.024 1.00 95.94 359 LEU A N 1
ATOM 2896 C CA . LEU A 1 359 ? -23.614 13.243 12.053 1.00 95.94 359 LEU A CA 1
ATOM 2897 C C . LEU A 1 359 ? -24.683 12.803 11.041 1.00 95.94 359 LEU A C 1
ATOM 2899 O O . LEU A 1 359 ? -24.411 12.796 9.843 1.00 95.94 359 LEU A O 1
ATOM 2903 N N . LYS A 1 360 ? -25.910 12.514 11.491 1.00 96.38 360 LYS A N 1
ATOM 2904 C CA . LYS A 1 360 ? -27.029 12.147 10.605 1.00 96.38 360 LYS A CA 1
ATOM 2905 C C . LYS A 1 360 ? -27.496 13.286 9.703 1.00 96.38 360 LYS A C 1
ATOM 2907 O O . LYS A 1 360 ? -27.873 13.038 8.569 1.00 96.38 360 LYS A O 1
ATOM 2912 N N . ARG A 1 361 ? -27.428 14.538 10.168 1.00 96.38 361 ARG A N 1
ATOM 2913 C CA . ARG A 1 361 ? -27.732 15.713 9.332 1.00 96.38 361 ARG A CA 1
ATOM 2914 C C . ARG A 1 361 ? -26.759 15.876 8.162 1.00 96.38 361 ARG A C 1
ATOM 2916 O O . ARG A 1 361 ? -27.147 16.463 7.160 1.00 96.38 361 ARG A O 1
ATOM 2923 N N . LEU A 1 362 ? -25.520 15.390 8.288 1.00 95.06 362 LEU A N 1
ATOM 2924 C CA . LEU A 1 362 ? -24.570 15.373 7.171 1.00 95.06 362 LEU A CA 1
ATOM 2925 C C . LEU A 1 362 ? -24.914 14.289 6.148 1.00 95.06 362 LEU A C 1
ATOM 2927 O O . LEU A 1 362 ? -24.855 14.542 4.949 1.00 95.06 362 LEU A O 1
ATOM 2931 N N . ASP A 1 363 ? -25.243 13.089 6.627 1.00 94.94 363 ASP A N 1
ATOM 2932 C CA . ASP A 1 363 ? -25.628 11.946 5.803 1.00 94.94 363 ASP A CA 1
ATOM 2933 C C . ASP A 1 363 ? -26.376 10.919 6.669 1.00 94.94 363 ASP A C 1
ATOM 2935 O O . ASP A 1 363 ? -25.877 10.499 7.718 1.00 94.94 363 ASP A O 1
ATOM 2939 N N . ASP A 1 364 ? -27.548 10.465 6.216 1.00 94.94 364 ASP A N 1
ATOM 2940 C CA . ASP A 1 364 ? -28.354 9.457 6.919 1.00 94.94 364 ASP A CA 1
ATOM 2941 C C . ASP A 1 364 ? -27.610 8.120 7.105 1.00 94.94 364 ASP A C 1
ATOM 2943 O O . ASP A 1 364 ? -27.955 7.334 7.990 1.00 94.94 364 ASP A O 1
ATOM 2947 N N . MET A 1 365 ? -26.574 7.853 6.297 1.00 93.88 365 MET A N 1
ATOM 2948 C CA . MET A 1 365 ? -25.716 6.673 6.423 1.00 93.88 365 MET A CA 1
ATOM 2949 C C . MET A 1 365 ? -24.745 6.737 7.606 1.00 93.88 365 MET A C 1
ATOM 2951 O O . MET A 1 365 ? -24.122 5.717 7.909 1.00 93.88 365 MET A O 1
ATOM 2955 N N . ASN A 1 366 ? -24.589 7.886 8.271 1.00 96.56 366 ASN A N 1
ATOM 2956 C CA . ASN A 1 366 ? -23.705 8.049 9.429 1.00 96.56 366 ASN A CA 1
ATOM 2957 C C . ASN A 1 366 ? -24.307 7.426 10.701 1.00 96.56 366 ASN A C 1
ATOM 2959 O O . ASN A 1 366 ? -24.563 8.087 11.708 1.00 96.56 366 ASN A O 1
ATOM 2963 N N . GLU A 1 367 ? -24.539 6.119 10.659 1.00 96.31 367 GLU A N 1
ATOM 2964 C CA . GLU A 1 367 ? -24.878 5.308 11.823 1.00 96.31 367 GLU A CA 1
ATOM 2965 C C . GLU A 1 367 ? -23.604 4.802 12.501 1.00 96.31 367 GLU A C 1
ATOM 2967 O O . GLU A 1 367 ? -22.606 4.544 11.832 1.00 96.31 367 GLU A O 1
ATOM 2972 N N . TRP A 1 368 ? -23.627 4.588 13.821 1.00 96.50 368 TRP A N 1
ATOM 2973 C CA . TRP A 1 368 ? -22.442 4.125 14.560 1.00 96.50 368 TRP A CA 1
ATOM 2974 C C . TRP A 1 368 ? -21.833 2.838 13.987 1.00 96.50 368 TRP A C 1
ATOM 2976 O O . TRP A 1 368 ? -20.616 2.684 13.990 1.00 96.50 368 TRP A O 1
ATOM 2986 N N . GLU A 1 369 ? -22.654 1.938 13.435 1.00 95.38 369 GLU A N 1
ATOM 2987 C CA . GLU A 1 369 ? -22.169 0.725 12.770 1.00 95.38 369 GLU A CA 1
ATOM 2988 C C . GLU A 1 369 ? -21.396 1.009 11.471 1.00 95.38 369 GLU A C 1
ATOM 2990 O O . GLU A 1 369 ? -20.450 0.285 11.166 1.00 95.38 369 GLU A O 1
ATOM 2995 N N . ALA A 1 370 ? -21.772 2.050 10.725 1.00 94.62 370 ALA A N 1
ATOM 2996 C CA . ALA A 1 370 ? -21.040 2.503 9.546 1.00 94.62 370 ALA A CA 1
ATOM 2997 C C . ALA A 1 370 ? -19.807 3.335 9.925 1.00 94.62 370 ALA A C 1
ATOM 2999 O O . ALA A 1 370 ? -18.788 3.236 9.248 1.00 94.62 370 ALA A O 1
ATOM 3000 N N . ILE A 1 371 ? -19.898 4.109 11.015 1.00 96.75 371 ILE A N 1
ATOM 3001 C CA . ILE A 1 371 ? -18.803 4.937 11.525 1.00 96.75 371 ILE A CA 1
ATOM 3002 C C . ILE A 1 371 ? -17.643 4.065 11.992 1.00 96.75 371 ILE A C 1
ATOM 3004 O O . ILE A 1 371 ? -16.523 4.282 11.554 1.00 96.75 371 ILE A O 1
ATOM 3008 N N . PHE A 1 372 ? -17.892 3.059 12.833 1.00 97.06 372 PHE A N 1
ATOM 3009 C CA . PHE A 1 372 ? -16.877 2.064 13.189 1.00 97.06 372 PHE A CA 1
ATOM 3010 C C . PHE A 1 372 ? -16.800 0.996 12.090 1.00 97.06 372 PHE A C 1
ATOM 3012 O O . PHE A 1 372 ? -17.481 -0.031 12.184 1.00 97.06 372 PHE A O 1
ATOM 3019 N N . ASP A 1 373 ? -15.990 1.205 11.049 1.00 94.62 373 ASP A N 1
ATOM 3020 C CA . ASP A 1 373 ? -15.998 0.343 9.862 1.00 94.62 373 ASP A CA 1
ATOM 3021 C C . ASP A 1 373 ? -15.668 -1.120 10.221 1.00 94.62 373 ASP A C 1
ATOM 3023 O O . ASP A 1 373 ? -14.696 -1.454 10.905 1.00 94.62 373 ASP A O 1
ATOM 3027 N N . ILE A 1 374 ? -16.513 -2.037 9.751 1.00 93.69 374 ILE A N 1
ATOM 3028 C CA . ILE A 1 374 ? -16.338 -3.477 9.933 1.00 93.69 374 ILE A CA 1
ATOM 3029 C C . ILE A 1 374 ? -15.141 -4.025 9.145 1.00 93.69 374 ILE A C 1
ATOM 3031 O O . ILE A 1 374 ? -14.640 -5.108 9.466 1.00 93.69 374 ILE A O 1
ATOM 3035 N N . THR A 1 375 ? -14.668 -3.330 8.105 1.00 87.31 375 THR A N 1
ATOM 3036 C CA . THR A 1 375 ? -13.519 -3.797 7.318 1.00 87.31 375 THR A CA 1
ATOM 3037 C C . THR A 1 375 ? -12.258 -3.897 8.156 1.00 87.31 375 THR A C 1
ATOM 3039 O O . THR A 1 375 ? -11.494 -4.836 7.929 1.00 87.31 375 THR A O 1
ATOM 3042 N N . ALA A 1 376 ? -12.101 -3.031 9.163 1.00 87.12 376 ALA A N 1
ATOM 3043 C CA . ALA A 1 376 ? -10.980 -3.066 10.094 1.00 87.12 376 ALA A CA 1
ATOM 3044 C C . ALA A 1 376 ? -10.851 -4.442 10.773 1.00 87.12 376 ALA A C 1
ATOM 3046 O O . ALA A 1 376 ? -9.790 -5.054 10.773 1.00 87.12 376 ALA A O 1
ATOM 3047 N N . VAL A 1 377 ? -11.957 -5.018 11.250 1.00 88.44 377 VAL A N 1
ATOM 3048 C CA . VAL A 1 377 ? -11.933 -6.333 11.923 1.00 88.44 377 VAL A CA 1
ATOM 3049 C C . VAL A 1 377 ? -12.044 -7.517 10.953 1.00 88.44 377 VAL A C 1
ATOM 3051 O O . VAL A 1 377 ? -11.641 -8.641 11.262 1.00 88.44 377 VAL A O 1
ATOM 3054 N N . ARG A 1 378 ? -12.622 -7.310 9.762 1.00 82.81 378 ARG A N 1
ATOM 3055 C CA . ARG A 1 378 ? -12.917 -8.403 8.825 1.00 82.81 378 ARG A CA 1
ATOM 3056 C C . ARG A 1 378 ? -11.789 -8.680 7.839 1.00 82.81 378 ARG A C 1
ATOM 3058 O O . ARG A 1 378 ? -11.564 -9.855 7.547 1.00 82.81 378 ARG A O 1
ATOM 3065 N N . ALA A 1 379 ? -11.179 -7.645 7.268 1.00 73.94 379 ALA A N 1
ATOM 3066 C CA . ALA A 1 379 ? -10.258 -7.779 6.142 1.00 73.94 379 ALA A CA 1
ATOM 3067 C C . ALA A 1 379 ? -8.821 -8.081 6.583 1.00 73.94 379 ALA A C 1
ATOM 3069 O O . ALA A 1 379 ? -8.103 -8.741 5.836 1.00 73.94 379 ALA A O 1
ATOM 3070 N N . GLY A 1 380 ? -8.426 -7.627 7.780 1.00 81.25 380 GLY A N 1
ATOM 3071 C CA . GLY A 1 380 ? -7.054 -7.772 8.276 1.00 81.25 380 GLY A CA 1
ATOM 3072 C C . GLY A 1 380 ? -6.029 -7.078 7.378 1.00 81.25 380 GLY A C 1
ATOM 3073 O O . GLY A 1 380 ? -4.891 -7.519 7.297 1.00 81.25 380 GLY A O 1
ATOM 3074 N N . SER A 1 381 ? -6.445 -6.047 6.639 1.00 90.38 381 SER A N 1
ATOM 3075 C CA . SER A 1 381 ? -5.593 -5.276 5.737 1.00 90.38 381 SER A CA 1
ATOM 3076 C C . SER A 1 381 ? -5.823 -3.798 5.992 1.00 90.38 381 SER A C 1
ATOM 3078 O O . SER A 1 381 ? -6.962 -3.338 5.873 1.00 90.38 381 SER A O 1
ATOM 3080 N N . PHE A 1 382 ? -4.764 -3.060 6.275 1.00 94.12 382 PHE A N 1
ATOM 3081 C CA . PHE A 1 382 ? -4.850 -1.664 6.676 1.00 94.12 382 PHE A CA 1
ATOM 3082 C C . PHE A 1 382 ? -3.916 -0.814 5.843 1.00 94.12 382 PHE A C 1
ATOM 3084 O O . PHE A 1 382 ? -2.839 -1.253 5.449 1.00 94.12 382 PHE A O 1
ATOM 3091 N N . ARG A 1 383 ? -4.336 0.408 5.529 1.00 94.81 383 ARG A N 1
ATOM 3092 C CA . ARG A 1 383 ? -3.467 1.323 4.797 1.00 94.81 383 ARG A CA 1
ATOM 3093 C C . ARG A 1 383 ? -2.296 1.703 5.693 1.00 94.81 383 ARG A C 1
ATOM 3095 O O . ARG A 1 383 ? -2.515 2.105 6.827 1.00 94.81 383 ARG A O 1
ATOM 3102 N N . MET A 1 384 ? -1.079 1.605 5.173 1.00 95.94 384 MET A N 1
ATOM 3103 C CA . MET A 1 384 ? 0.078 2.075 5.927 1.00 95.94 384 MET A CA 1
ATOM 3104 C C . MET A 1 384 ? 0.068 3.604 6.057 1.00 95.94 384 MET A C 1
ATOM 3106 O O . MET A 1 384 ? -0.435 4.285 5.151 1.00 95.94 384 MET A O 1
ATOM 3110 N N . PRO A 1 385 ? 0.667 4.160 7.124 1.00 97.38 385 PRO A N 1
ATOM 3111 C CA . PRO A 1 385 ? 0.931 5.590 7.209 1.00 97.38 385 PRO A CA 1
ATOM 3112 C C . PRO A 1 385 ? 1.664 6.105 5.967 1.00 97.38 385 PRO A C 1
ATOM 3114 O O . PRO A 1 385 ? 2.456 5.394 5.348 1.00 97.38 385 PRO A O 1
ATOM 3117 N N . PHE A 1 386 ? 1.366 7.345 5.592 1.00 97.25 386 PHE A N 1
ATOM 3118 C CA . PHE A 1 386 ? 1.882 8.063 4.425 1.00 97.25 386 PHE A CA 1
ATOM 3119 C C . PHE A 1 386 ? 1.556 7.451 3.062 1.00 97.25 386 PHE A C 1
ATOM 3121 O O . PHE A 1 386 ? 1.955 8.010 2.044 1.00 97.25 386 PHE A O 1
ATOM 3128 N N . ASN A 1 387 ? 0.779 6.368 3.008 1.00 95.56 387 ASN A N 1
ATOM 3129 C CA . ASN A 1 387 ? 0.297 5.807 1.753 1.00 95.56 387 ASN A CA 1
ATOM 3130 C C . ASN A 1 387 ? -1.079 6.348 1.384 1.00 95.56 387 ASN A C 1
ATOM 3132 O O . ASN A 1 387 ? -1.927 6.612 2.241 1.00 95.56 387 ASN A O 1
ATOM 3136 N N . ASP A 1 388 ? -1.323 6.461 0.083 1.00 93.75 388 ASP A N 1
ATOM 3137 C CA . ASP A 1 388 ? -2.605 6.874 -0.475 1.00 93.75 388 ASP A CA 1
ATOM 3138 C C . ASP A 1 388 ? -3.493 5.673 -0.814 1.00 93.75 388 ASP A C 1
ATOM 3140 O O . ASP A 1 388 ? -3.051 4.524 -0.906 1.00 93.75 388 ASP A O 1
ATOM 3144 N N . LYS A 1 389 ? -4.779 5.941 -1.012 1.00 90.12 389 LYS A N 1
ATOM 3145 C CA . LYS A 1 389 ? -5.725 4.990 -1.579 1.00 90.12 389 LYS A CA 1
ATOM 3146 C C . LYS A 1 389 ? -5.852 5.209 -3.069 1.00 90.12 389 LYS A C 1
ATOM 3148 O O . LYS A 1 389 ? -5.646 6.301 -3.592 1.00 90.12 389 LYS A O 1
ATOM 3153 N N . VAL A 1 390 ? -6.261 4.150 -3.748 1.00 84.50 390 VAL A N 1
ATOM 3154 C CA . VAL A 1 390 ? -6.590 4.214 -5.159 1.00 84.50 390 VAL A CA 1
ATOM 3155 C C . VAL A 1 390 ? -8.078 3.988 -5.371 1.00 84.50 390 VAL A C 1
ATOM 3157 O O . VAL A 1 390 ? -8.625 2.943 -5.016 1.00 84.50 390 VAL A O 1
ATOM 3160 N N . ALA A 1 391 ? -8.716 4.977 -5.991 1.00 78.56 391 ALA A N 1
ATOM 3161 C CA . ALA A 1 391 ? -10.082 4.904 -6.478 1.00 78.56 391 ALA A CA 1
ATOM 3162 C C . ALA A 1 391 ? -10.109 4.314 -7.894 1.00 78.56 391 ALA A C 1
ATOM 3164 O O . ALA A 1 391 ? -9.133 4.378 -8.644 1.00 78.56 391 ALA A O 1
ATOM 3165 N N . LYS A 1 392 ? -11.244 3.742 -8.304 1.00 72.62 392 LYS A N 1
ATOM 3166 C CA . LYS A 1 392 ? -11.458 3.330 -9.703 1.00 72.62 392 LYS A CA 1
ATOM 3167 C C . LYS A 1 392 ? -11.526 4.592 -10.588 1.00 72.62 392 LYS A C 1
ATOM 3169 O O . LYS A 1 392 ? -12.200 5.529 -10.172 1.00 72.62 392 LYS A O 1
ATOM 3174 N N . PRO A 1 393 ? -10.866 4.648 -11.765 1.00 73.31 393 PRO A N 1
ATOM 3175 C CA . PRO A 1 393 ? -10.224 3.568 -12.527 1.00 73.31 393 PRO A CA 1
ATOM 3176 C C . PRO A 1 393 ? -8.697 3.437 -12.313 1.00 73.31 393 PRO A C 1
ATOM 3178 O O . PRO A 1 393 ? -7.948 3.263 -13.266 1.00 73.31 393 PRO A O 1
ATOM 3181 N N . ARG A 1 394 ? -8.234 3.435 -11.060 1.00 75.56 394 ARG A N 1
ATOM 3182 C CA . ARG A 1 394 ? -6.827 3.397 -10.611 1.00 75.56 394 ARG A CA 1
ATOM 3183 C C . ARG A 1 394 ? -6.138 4.756 -10.477 1.00 75.56 394 ARG A C 1
ATOM 3185 O O . ARG A 1 394 ? -4.935 4.873 -10.683 1.00 75.56 394 ARG A O 1
ATOM 3192 N N . MET A 1 395 ? -6.893 5.775 -10.083 1.00 82.75 395 MET A N 1
ATOM 3193 C CA . MET A 1 395 ? -6.321 7.069 -9.721 1.00 82.75 395 MET A CA 1
ATOM 3194 C C . MET A 1 395 ? -6.128 7.153 -8.212 1.00 82.75 395 MET A C 1
ATOM 3196 O O . MET A 1 395 ? -7.008 6.756 -7.447 1.00 82.75 395 MET A O 1
ATOM 3200 N N . LYS A 1 396 ? -4.986 7.701 -7.797 1.00 87.19 396 LYS A N 1
ATOM 3201 C CA . LYS A 1 396 ? -4.757 8.123 -6.416 1.00 87.19 396 LYS A CA 1
ATOM 3202 C C . LYS A 1 396 ? -5.883 9.054 -5.956 1.00 87.19 396 LYS A C 1
ATOM 3204 O O . LYS A 1 396 ? -6.346 9.903 -6.730 1.00 87.19 396 LYS A O 1
ATOM 3209 N N . GLU A 1 397 ? -6.354 8.864 -4.729 1.00 89.62 397 GLU A N 1
ATOM 3210 C CA . GLU A 1 397 ? -7.386 9.719 -4.139 1.00 89.62 397 GLU A CA 1
ATOM 3211 C C . GLU A 1 397 ? -6.827 11.096 -3.757 1.00 89.62 397 GLU A C 1
ATOM 3213 O O . GLU A 1 397 ? -7.583 12.065 -3.741 1.00 89.62 397 GLU A O 1
ATOM 3218 N N . GLY A 1 398 ? -5.511 11.206 -3.547 1.00 92.06 398 GLY A N 1
ATOM 3219 C CA . GLY A 1 398 ? -4.847 12.422 -3.089 1.00 92.06 398 GLY A CA 1
ATOM 3220 C C . GLY A 1 398 ? -5.021 12.643 -1.589 1.00 92.06 398 GLY A C 1
ATOM 3221 O O . GLY A 1 398 ? -5.003 13.784 -1.141 1.00 92.06 398 GLY A O 1
ATOM 3222 N N . ARG A 1 399 ? -5.245 11.568 -0.823 1.00 93.81 399 ARG A N 1
ATOM 3223 C CA . ARG A 1 399 ? -5.521 11.613 0.619 1.00 93.81 399 ARG A CA 1
ATOM 3224 C C . ARG A 1 399 ? -4.679 10.558 1.336 1.00 93.81 399 ARG A C 1
ATOM 3226 O O . ARG A 1 399 ? -5.232 9.549 1.798 1.00 93.81 399 ARG A O 1
ATOM 3233 N N . PRO A 1 400 ? -3.345 10.741 1.380 1.00 95.69 400 PRO A N 1
ATOM 3234 C CA . PRO A 1 400 ? -2.476 9.840 2.118 1.00 95.69 400 PRO A CA 1
ATOM 3235 C C . PRO A 1 400 ? -2.887 9.783 3.591 1.00 95.69 400 PRO A C 1
ATOM 3237 O O . PRO A 1 400 ? -3.500 10.710 4.115 1.00 95.69 400 PRO A O 1
ATOM 3240 N N . LEU A 1 401 ? -2.579 8.671 4.252 1.00 97.12 401 LEU A N 1
ATOM 3241 C CA . LEU A 1 401 ? -2.866 8.505 5.672 1.00 97.12 401 LEU A CA 1
ATOM 3242 C C . LEU A 1 401 ? -1.829 9.271 6.505 1.00 97.12 401 LEU A C 1
ATOM 3244 O O . LEU A 1 401 ? -0.696 8.819 6.638 1.00 97.12 401 LEU A O 1
ATOM 3248 N N . LEU A 1 402 ? -2.189 10.436 7.037 1.00 97.75 402 LEU A N 1
ATOM 3249 C CA . LEU A 1 402 ? -1.261 11.352 7.705 1.00 97.75 402 LEU A CA 1
ATOM 3250 C C . LEU A 1 402 ? -1.414 11.333 9.229 1.00 97.75 402 LEU A C 1
ATOM 3252 O O . LEU A 1 402 ? -2.522 11.135 9.719 1.00 97.75 402 LEU A O 1
ATOM 3256 N N . PRO A 1 403 ? -0.342 11.571 10.000 1.00 98.19 403 PRO A N 1
ATOM 3257 C CA . PRO A 1 403 ? -0.434 11.660 11.452 1.00 98.19 403 PRO A CA 1
ATOM 3258 C C . PRO A 1 403 ? -1.337 12.801 11.919 1.00 98.19 403 PRO A C 1
ATOM 3260 O O . PRO A 1 403 ? -1.237 13.923 11.423 1.00 98.19 403 PRO A O 1
ATOM 3263 N N . VAL A 1 404 ? -2.167 12.527 12.924 1.00 97.75 404 VAL A N 1
ATOM 3264 C CA . VAL A 1 404 ? -2.980 13.536 13.625 1.00 97.75 404 VAL A CA 1
ATOM 3265 C C . VAL A 1 404 ? -2.416 13.784 15.024 1.00 97.75 404 VAL A C 1
ATOM 3267 O O . VAL A 1 404 ? -2.345 14.928 15.469 1.00 97.75 404 VAL A O 1
ATOM 3270 N N . GLY A 1 405 ? -1.958 12.735 15.710 1.00 97.81 405 GLY A N 1
ATOM 3271 C CA . GLY A 1 405 ? -1.326 12.857 17.021 1.00 97.81 405 GLY A CA 1
ATOM 3272 C C . GLY A 1 405 ? -1.246 11.539 17.788 1.00 97.81 405 GLY A C 1
ATOM 3273 O O . GLY A 1 405 ? -1.696 10.494 17.312 1.00 97.81 405 GLY A O 1
ATOM 3274 N N . VAL A 1 406 ? -0.678 11.613 18.991 1.00 98.44 406 VAL A N 1
ATOM 3275 C CA . VAL A 1 406 ? -0.718 10.542 19.994 1.00 98.44 406 VAL A CA 1
ATOM 3276 C C . VAL A 1 406 ? -1.406 11.074 21.243 1.00 98.44 406 VAL A C 1
ATOM 3278 O O . VAL A 1 406 ? -1.055 12.156 21.718 1.00 98.44 406 VAL A O 1
ATOM 3281 N N . TRP A 1 407 ? -2.364 10.313 21.768 1.00 98.19 407 TRP A N 1
ATOM 3282 C CA . TRP A 1 407 ? -3.071 10.599 23.013 1.00 98.19 407 TRP A CA 1
ATOM 3283 C C . TRP A 1 407 ? -2.820 9.503 24.036 1.00 98.19 407 TRP A C 1
ATOM 3285 O O . TRP A 1 407 ? -2.858 8.319 23.702 1.00 98.19 407 TRP A O 1
ATOM 3295 N N . THR A 1 408 ? -2.626 9.904 25.285 1.00 98.06 408 THR A N 1
ATOM 3296 C CA . THR A 1 408 ? -2.629 9.015 26.445 1.00 98.06 408 THR A CA 1
ATOM 3297 C C . THR A 1 408 ? -3.870 9.275 27.285 1.00 98.06 408 THR A C 1
ATOM 3299 O O . THR A 1 408 ? -4.281 10.426 27.451 1.00 98.06 408 THR A O 1
ATOM 3302 N N . PHE A 1 409 ? -4.460 8.202 27.802 1.00 98.25 409 PHE A N 1
ATOM 3303 C CA . PHE A 1 409 ? -5.636 8.229 28.662 1.00 98.25 409 PHE A CA 1
ATOM 3304 C C . PHE A 1 409 ? -5.299 7.556 29.983 1.00 98.25 409 PHE A C 1
ATOM 3306 O O . PHE A 1 409 ? -4.969 6.367 30.000 1.00 98.25 409 PHE A O 1
ATOM 3313 N N . ASP A 1 410 ? -5.407 8.319 31.062 1.00 97.31 410 ASP A N 1
ATOM 3314 C CA . ASP A 1 410 ? -5.280 7.839 32.432 1.00 97.31 410 ASP A CA 1
ATOM 3315 C C . ASP A 1 410 ? -6.669 7.688 33.048 1.00 97.31 410 ASP A C 1
ATOM 3317 O O . ASP A 1 410 ? -7.577 8.472 32.756 1.00 97.31 410 ASP A O 1
ATOM 3321 N N . PHE A 1 411 ? -6.841 6.684 33.907 1.00 97.00 411 PHE A N 1
ATOM 3322 C CA . PHE A 1 411 ? -8.148 6.302 34.438 1.00 97.00 411 PHE A CA 1
ATOM 3323 C C . PHE A 1 411 ? -8.216 6.448 35.956 1.00 97.00 411 PHE A C 1
ATOM 3325 O O . PHE A 1 411 ? -7.229 6.263 36.668 1.00 97.00 411 PHE A O 1
ATOM 3332 N N . THR A 1 412 ? -9.404 6.776 36.457 1.00 96.31 412 THR A N 1
ATOM 3333 C CA . THR A 1 412 ? -9.727 6.706 37.884 1.00 96.31 412 THR A CA 1
ATOM 3334 C C . THR A 1 412 ? -9.884 5.248 38.325 1.00 96.31 412 THR A C 1
ATOM 3336 O O . THR A 1 412 ? -10.039 4.346 37.502 1.00 96.31 412 THR A O 1
ATOM 3339 N N . GLU A 1 413 ? -9.947 5.000 39.636 1.00 91.88 413 GLU A N 1
ATOM 3340 C CA . GLU A 1 413 ? -10.238 3.660 40.181 1.00 91.88 413 GLU A CA 1
ATOM 3341 C C . GLU A 1 413 ? -11.593 3.089 39.712 1.00 91.88 413 GLU A C 1
ATOM 3343 O O . GLU A 1 413 ? -11.808 1.876 39.722 1.00 91.88 413 GLU A O 1
ATOM 3348 N N . HIS A 1 414 ? -12.518 3.951 39.277 1.00 90.38 414 HIS A N 1
ATOM 3349 C CA . HIS A 1 414 ? -13.824 3.559 38.743 1.00 90.38 414 HIS A CA 1
ATOM 3350 C C . HIS A 1 414 ? -13.813 3.291 37.229 1.00 90.38 414 HIS A C 1
ATOM 3352 O O . HIS A 1 414 ? -14.838 2.884 36.678 1.00 90.38 414 HIS A O 1
ATOM 3358 N N . GLY A 1 415 ? -12.665 3.465 36.566 1.00 90.62 415 GLY A N 1
ATOM 3359 C CA . GLY A 1 415 ? -12.491 3.249 35.130 1.00 90.62 415 GLY A CA 1
ATOM 3360 C C . GLY A 1 415 ? -12.986 4.400 34.249 1.00 90.62 415 GLY A C 1
ATOM 3361 O O . GLY A 1 415 ? -13.151 4.210 33.045 1.00 90.62 415 GLY A O 1
ATOM 3362 N N . GLU A 1 416 ? -13.231 5.574 34.833 1.00 94.81 416 GLU A N 1
ATOM 3363 C CA . GLU A 1 416 ? -13.533 6.808 34.098 1.00 94.81 416 GLU A CA 1
ATOM 3364 C C . GLU A 1 416 ? -12.230 7.488 33.670 1.00 94.81 416 GLU A C 1
ATOM 3366 O O . GLU A 1 416 ? -11.221 7.367 34.368 1.00 94.81 416 GLU A O 1
ATOM 3371 N N . VAL A 1 417 ? -12.225 8.213 32.549 1.00 95.88 417 VAL A N 1
ATOM 3372 C CA . VAL A 1 417 ? -11.022 8.950 32.126 1.00 95.88 417 VAL A CA 1
ATOM 3373 C C . VAL A 1 417 ? -10.765 10.103 33.097 1.00 95.88 417 VAL A C 1
ATOM 3375 O O . VAL A 1 417 ? -11.568 11.027 33.203 1.00 95.88 417 VAL A O 1
ATOM 3378 N N . ASN A 1 418 ? -9.625 10.050 33.783 1.00 95.31 418 ASN A N 1
ATOM 3379 C CA . ASN A 1 418 ? -9.132 11.107 34.661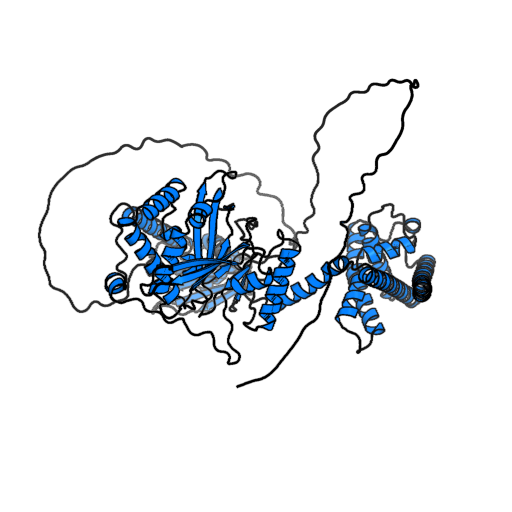 1.00 95.31 418 ASN A CA 1
ATOM 3380 C C . ASN A 1 418 ? -8.461 12.225 33.851 1.00 95.31 418 ASN A C 1
ATOM 3382 O O . ASN A 1 418 ? -8.763 13.403 34.022 1.00 95.31 418 ASN A O 1
ATOM 3386 N N . GLU A 1 419 ? -7.566 11.844 32.938 1.00 95.06 419 GLU A N 1
ATOM 3387 C CA . GLU A 1 419 ? -6.834 12.768 32.076 1.00 95.06 419 GLU A CA 1
ATOM 3388 C C . GLU A 1 419 ? -6.726 12.180 30.666 1.00 95.06 419 GLU A C 1
ATOM 3390 O O . GLU A 1 419 ? -6.421 11.002 30.488 1.00 95.06 419 GLU A O 1
ATOM 3395 N N . ALA A 1 420 ? -6.971 13.019 29.660 1.00 96.88 420 ALA A N 1
ATOM 3396 C CA . ALA A 1 420 ? -6.680 12.719 28.265 1.00 96.88 420 ALA A CA 1
ATOM 3397 C C . ALA A 1 420 ? -5.703 13.772 27.748 1.00 96.88 420 ALA A C 1
ATOM 3399 O O . ALA A 1 420 ? -6.037 14.958 27.672 1.00 96.88 420 ALA A O 1
ATOM 3400 N N . LYS A 1 421 ? -4.492 13.347 27.392 1.00 96.94 421 LYS A N 1
ATOM 3401 C CA . LYS A 1 421 ? -3.401 14.250 27.025 1.00 96.94 421 LYS A CA 1
ATOM 3402 C C . LYS A 1 421 ? -2.856 13.909 25.653 1.00 96.94 421 LYS A C 1
ATOM 3404 O O . LYS A 1 421 ? -2.453 12.779 25.403 1.00 96.94 421 LYS A O 1
ATOM 3409 N N . GLN A 1 422 ? -2.785 14.908 24.777 1.00 97.25 422 GLN A N 1
ATOM 3410 C CA . GLN A 1 422 ? -2.044 14.773 23.528 1.00 97.25 422 GLN A CA 1
ATOM 3411 C C . GLN A 1 422 ? -0.541 14.870 23.825 1.00 97.25 422 GLN A C 1
ATOM 3413 O O . GLN A 1 422 ? -0.040 15.932 24.197 1.00 97.25 422 GLN A O 1
ATOM 3418 N N . THR A 1 423 ? 0.174 13.755 23.703 1.00 97.56 423 THR A N 1
ATOM 3419 C CA . THR A 1 423 ? 1.610 13.648 24.003 1.00 97.56 423 THR A CA 1
ATOM 3420 C C . THR A 1 423 ? 2.485 13.893 22.781 1.00 97.56 423 THR A C 1
ATOM 3422 O O . THR A 1 423 ? 3.624 14.335 22.927 1.00 97.56 423 THR A O 1
ATOM 3425 N N . CYS A 1 424 ? 1.962 13.658 21.574 1.00 97.56 424 CYS A N 1
ATOM 3426 C CA . CYS A 1 424 ? 2.654 13.965 20.324 1.00 97.56 424 CYS A CA 1
ATOM 3427 C C . CYS A 1 424 ? 1.726 14.670 19.329 1.00 97.56 424 CYS A C 1
ATOM 3429 O O . CYS A 1 424 ? 0.572 14.277 19.130 1.00 97.56 424 CYS A O 1
ATOM 3431 N N . TYR A 1 425 ? 2.270 15.681 18.659 1.00 97.44 425 TYR A N 1
ATOM 3432 C CA . TYR A 1 425 ? 1.656 16.386 17.533 1.00 97.44 425 TYR A CA 1
ATOM 3433 C C . TYR A 1 425 ? 2.269 15.886 16.216 1.00 97.44 425 TYR A C 1
ATOM 3435 O O . TYR A 1 425 ? 3.345 15.283 16.250 1.00 97.44 425 TYR A O 1
ATOM 3443 N N . PRO A 1 426 ? 1.653 16.135 15.044 1.00 96.06 426 PRO A N 1
ATOM 3444 C CA . PRO A 1 426 ? 2.118 15.583 13.764 1.00 96.06 426 PRO A CA 1
ATOM 3445 C C . PRO A 1 426 ? 3.605 15.820 13.450 1.00 96.06 426 PRO A C 1
ATOM 3447 O O . PRO A 1 426 ? 4.250 14.973 12.842 1.00 96.06 426 PRO A O 1
ATOM 3450 N N . ASN A 1 427 ? 4.165 16.939 13.907 1.00 94.44 427 ASN A N 1
ATOM 3451 C CA . ASN A 1 427 ? 5.562 17.341 13.714 1.00 94.44 427 ASN A CA 1
ATOM 3452 C C . ASN A 1 427 ? 6.505 16.954 14.871 1.00 94.44 427 ASN A C 1
ATOM 3454 O O . ASN A 1 427 ? 7.661 17.367 14.871 1.00 94.44 427 ASN A O 1
ATOM 3458 N N . THR A 1 428 ? 6.019 16.230 15.883 1.00 96.75 428 THR A N 1
ATOM 3459 C CA . THR A 1 428 ? 6.815 15.841 17.061 1.00 96.75 428 THR A CA 1
ATOM 3460 C C . THR A 1 428 ? 7.678 14.609 16.797 1.00 96.75 428 THR A C 1
ATOM 3462 O O . THR A 1 428 ? 8.777 14.516 17.331 1.00 96.75 428 THR A O 1
ATOM 3465 N N . LEU A 1 429 ? 7.184 13.678 15.980 1.00 97.50 429 LEU A N 1
ATOM 3466 C CA . LEU A 1 429 ? 7.882 12.445 15.619 1.00 97.50 429 LEU A CA 1
ATOM 3467 C C . LEU A 1 429 ? 8.329 12.505 14.158 1.00 97.50 429 LEU A C 1
ATOM 3469 O O . LEU A 1 429 ? 7.693 13.156 13.324 1.00 97.50 429 LEU A O 1
ATOM 3473 N N . SER A 1 430 ? 9.403 11.793 13.837 1.00 97.12 430 SER A N 1
ATOM 3474 C CA . SER A 1 430 ? 9.827 11.584 12.455 1.00 97.12 430 SER A CA 1
ATOM 3475 C C . SER A 1 430 ? 8.790 10.772 11.667 1.00 97.12 430 SER A C 1
ATOM 3477 O O . SER A 1 430 ? 8.055 9.951 12.221 1.00 97.12 430 SER A O 1
ATOM 3479 N N . THR A 1 431 ? 8.758 10.949 10.343 1.00 97.25 431 THR A N 1
ATOM 3480 C CA . THR A 1 431 ? 7.913 10.165 9.420 1.00 97.25 431 THR A CA 1
ATOM 3481 C C . THR A 1 431 ? 8.093 8.654 9.640 1.00 97.25 431 THR A C 1
ATOM 3483 O O . THR A 1 431 ? 7.136 7.882 9.640 1.00 97.25 431 THR A O 1
ATOM 3486 N N . ARG A 1 432 ? 9.319 8.218 9.929 1.00 96.75 432 ARG A N 1
ATOM 3487 C CA . ARG A 1 432 ? 9.630 6.829 10.262 1.00 96.75 432 ARG A CA 1
ATOM 3488 C C . ARG A 1 432 ? 9.017 6.359 11.589 1.00 96.75 432 ARG A C 1
ATOM 3490 O O . ARG A 1 432 ? 8.450 5.272 11.634 1.00 96.75 432 ARG A O 1
ATOM 3497 N N . GLU A 1 433 ? 9.108 7.140 12.661 1.00 97.31 433 GLU A N 1
ATOM 3498 C CA . GLU A 1 433 ? 8.479 6.785 13.945 1.00 97.31 433 GLU A CA 1
ATOM 3499 C C . GLU A 1 433 ? 6.956 6.679 13.803 1.00 97.31 433 GLU A C 1
ATOM 3501 O O . GLU A 1 433 ? 6.342 5.764 14.346 1.00 97.31 433 GLU A O 1
ATOM 3506 N N . TRP A 1 434 ? 6.339 7.547 12.999 1.00 98.19 434 TRP A N 1
ATOM 3507 C CA . TRP A 1 434 ? 4.923 7.426 12.651 1.00 98.19 434 TRP A CA 1
ATOM 3508 C C . TRP A 1 434 ? 4.598 6.131 11.896 1.00 98.19 434 TRP A C 1
ATOM 3510 O O . TRP A 1 434 ? 3.587 5.499 12.197 1.00 98.19 434 TRP A O 1
ATOM 3520 N N . LEU A 1 435 ? 5.450 5.703 10.957 1.00 97.31 435 LEU A N 1
ATOM 3521 C CA . LEU A 1 435 ? 5.311 4.402 10.288 1.00 97.31 435 LEU A CA 1
ATOM 3522 C C . LEU A 1 435 ? 5.378 3.242 11.288 1.00 97.31 435 LEU A C 1
ATOM 3524 O O . LEU A 1 435 ? 4.551 2.336 11.222 1.00 97.31 435 LEU A O 1
ATOM 3528 N N . GLU A 1 436 ? 6.309 3.293 12.245 1.00 96.19 436 GLU A N 1
ATOM 3529 C CA . GLU A 1 436 ? 6.439 2.273 13.293 1.00 96.19 436 GLU A CA 1
ATOM 3530 C C . GLU A 1 436 ? 5.195 2.201 14.183 1.00 96.19 436 GLU A C 1
ATOM 3532 O O . GLU A 1 436 ? 4.716 1.109 14.484 1.00 96.19 436 GLU A O 1
ATOM 3537 N N . ARG A 1 437 ? 4.632 3.353 14.560 1.00 96.69 437 ARG A N 1
ATOM 3538 C CA . ARG A 1 437 ? 3.435 3.422 15.409 1.00 96.69 437 ARG A CA 1
ATOM 3539 C C . ARG A 1 437 ? 2.147 3.036 14.687 1.00 96.69 437 ARG A C 1
ATOM 3541 O O . ARG A 1 437 ? 1.225 2.559 15.341 1.00 96.69 437 ARG A O 1
ATOM 3548 N N . GLY A 1 438 ? 2.064 3.264 13.378 1.00 96.56 438 GLY A N 1
ATOM 3549 C CA . GLY A 1 438 ? 0.894 2.920 12.567 1.00 96.56 438 GLY A CA 1
ATOM 3550 C C . GLY A 1 438 ? 0.952 1.538 11.918 1.00 96.56 438 GLY A C 1
ATOM 3551 O O . GLY A 1 438 ? 0.014 1.170 11.215 1.00 96.56 438 GLY A O 1
ATOM 3552 N N . SER A 1 439 ? 2.033 0.780 12.120 1.00 95.12 439 SER A N 1
ATOM 3553 C CA . SER A 1 439 ? 2.130 -0.586 11.612 1.00 95.12 439 SER A CA 1
ATOM 3554 C C . SER A 1 439 ? 1.187 -1.522 12.364 1.00 95.12 439 SER A C 1
ATOM 3556 O O . SER A 1 439 ? 1.030 -1.466 13.585 1.00 95.12 439 SER A O 1
ATOM 3558 N N . VAL A 1 440 ? 0.560 -2.411 11.605 1.00 94.19 440 VAL A N 1
ATOM 3559 C CA . VAL A 1 440 ? -0.442 -3.373 12.077 1.00 94.19 440 VAL A CA 1
ATOM 3560 C C . VAL A 1 440 ? 0.153 -4.767 12.268 1.00 94.19 440 VAL A C 1
ATOM 3562 O O . VAL A 1 440 ? -0.545 -5.701 12.670 1.00 94.19 440 VAL A O 1
ATOM 3565 N N . ARG A 1 441 ? 1.443 -4.926 11.960 1.00 93.44 441 ARG A N 1
ATOM 3566 C CA . ARG A 1 441 ? 2.201 -6.163 12.140 1.00 93.44 441 ARG A CA 1
ATOM 3567 C C . ARG A 1 441 ? 3.009 -6.095 13.420 1.00 93.44 441 ARG A C 1
ATOM 3569 O O . ARG A 1 441 ? 3.678 -5.104 13.707 1.00 93.44 441 ARG A O 1
ATOM 3576 N N . LEU A 1 442 ? 2.962 -7.179 14.184 1.00 90.19 442 LEU A N 1
ATOM 3577 C CA . LEU A 1 442 ? 3.793 -7.341 15.369 1.00 90.19 442 LEU A CA 1
ATOM 3578 C C . LEU A 1 442 ? 4.995 -8.218 15.064 1.00 90.19 442 LEU A C 1
ATOM 3580 O O . LEU A 1 442 ? 4.925 -9.165 14.285 1.00 90.19 442 LEU A O 1
ATOM 3584 N N . PHE A 1 443 ? 6.088 -7.901 15.742 1.00 83.38 443 PHE A N 1
ATOM 3585 C CA . PHE A 1 443 ? 7.354 -8.593 15.594 1.00 83.38 443 PHE A CA 1
ATOM 3586 C C . PHE A 1 443 ? 7.436 -9.678 16.635 1.00 83.38 443 PHE A C 1
ATOM 3588 O O . PHE A 1 443 ? 7.001 -9.503 17.776 1.00 83.38 443 PHE A O 1
ATOM 3595 N N . THR A 1 444 ? 8.013 -10.796 16.233 1.00 80.25 444 THR A N 1
ATOM 3596 C CA . THR A 1 444 ? 8.454 -11.764 17.211 1.00 80.25 444 THR A CA 1
ATOM 3597 C C . THR A 1 444 ? 9.583 -11.163 18.037 1.00 80.25 444 THR A C 1
ATOM 3599 O O . THR A 1 444 ? 10.450 -10.475 17.497 1.00 80.25 444 THR A O 1
ATOM 3602 N N . ASP A 1 445 ? 9.584 -11.424 19.338 1.00 81.19 445 ASP A N 1
ATOM 3603 C CA . ASP A 1 445 ? 10.736 -11.134 20.185 1.00 81.19 445 ASP A CA 1
ATOM 3604 C C . ASP A 1 445 ? 11.984 -11.920 19.723 1.00 81.19 445 ASP A C 1
ATOM 3606 O O . ASP A 1 445 ? 11.948 -12.705 18.769 1.00 81.19 445 ASP A O 1
ATOM 3610 N N . THR A 1 446 ? 13.108 -11.747 20.420 1.00 77.62 446 THR A N 1
ATOM 3611 C CA . THR A 1 446 ? 14.349 -12.492 20.135 1.00 77.62 446 THR A CA 1
ATOM 3612 C C . THR A 1 446 ? 14.183 -14.014 20.233 1.00 77.62 446 THR A C 1
ATOM 3614 O O . THR A 1 446 ? 15.029 -14.749 19.730 1.00 77.62 446 THR A O 1
ATOM 3617 N N . SER A 1 447 ? 13.096 -14.500 20.845 1.00 81.94 447 SER A N 1
ATOM 3618 C CA . SER A 1 447 ? 12.743 -15.917 20.944 1.00 81.94 447 SER A CA 1
ATOM 3619 C C . SER A 1 447 ? 11.814 -16.408 19.826 1.00 81.94 447 SER A C 1
ATOM 3621 O O . SER A 1 447 ? 11.412 -17.573 19.828 1.00 81.94 447 SER A O 1
ATOM 3623 N N . GLY A 1 448 ? 11.457 -15.550 18.865 1.00 81.62 448 GLY A N 1
ATOM 3624 C CA . GLY A 1 448 ? 10.547 -15.909 17.781 1.00 81.62 448 GLY A CA 1
ATOM 3625 C C . GLY A 1 448 ? 9.069 -15.914 18.197 1.00 81.62 448 GLY A C 1
ATOM 3626 O O . GLY A 1 448 ? 8.240 -16.481 17.486 1.00 81.62 448 GLY A O 1
ATOM 3627 N N . ARG A 1 449 ? 8.700 -15.299 19.332 1.00 86.62 449 ARG A N 1
ATOM 3628 C CA . ARG A 1 449 ? 7.318 -15.285 19.840 1.00 86.62 449 ARG A CA 1
ATOM 3629 C C . ARG A 1 449 ? 6.657 -13.927 19.650 1.00 86.62 449 ARG A C 1
ATOM 3631 O O . ARG A 1 449 ? 7.212 -12.899 20.016 1.00 86.62 449 ARG A O 1
ATOM 3638 N N . LEU A 1 450 ? 5.438 -13.927 19.106 1.00 88.56 450 LEU A N 1
ATOM 3639 C CA . LEU A 1 450 ? 4.607 -12.722 19.036 1.00 88.56 450 LEU A CA 1
ATOM 3640 C C . LEU A 1 450 ? 4.221 -12.239 20.446 1.00 88.56 450 LEU A C 1
ATOM 3642 O O . LEU A 1 450 ? 4.035 -13.084 21.334 1.00 88.56 450 LEU A O 1
ATOM 3646 N N . PRO A 1 451 ? 3.985 -10.924 20.637 1.00 91.88 451 PRO A N 1
ATOM 3647 C CA . PRO A 1 451 ? 3.488 -10.378 21.893 1.00 91.88 451 PRO A CA 1
ATOM 3648 C C . PRO A 1 451 ? 2.253 -11.133 22.385 1.00 91.88 451 PRO A C 1
ATOM 3650 O O . PRO A 1 451 ? 1.444 -11.633 21.593 1.00 91.88 451 PRO A O 1
ATOM 3653 N N . LEU A 1 452 ? 2.122 -11.268 23.703 1.00 95.31 452 LEU A N 1
ATOM 3654 C CA . LEU A 1 452 ? 0.944 -11.892 24.294 1.00 95.31 452 LEU A CA 1
ATOM 3655 C C . LEU A 1 452 ? -0.288 -11.031 24.022 1.00 95.31 452 LEU A C 1
ATOM 3657 O O . LEU A 1 452 ? -0.208 -9.808 23.957 1.00 95.31 452 LEU A O 1
ATOM 3661 N N . LEU A 1 453 ? -1.432 -11.693 23.871 1.00 96.69 453 LEU A N 1
ATOM 3662 C CA . LEU A 1 453 ? -2.704 -10.991 23.795 1.00 96.69 453 LEU A CA 1
ATOM 3663 C C . LEU A 1 453 ? -2.942 -10.261 25.122 1.00 96.69 453 LEU A C 1
ATOM 3665 O O . LEU A 1 453 ? -2.799 -10.873 26.184 1.00 96.69 453 LEU A O 1
ATOM 3669 N N . THR A 1 454 ? -3.342 -8.993 25.063 1.00 97.06 454 THR A N 1
ATOM 3670 C CA . THR A 1 454 ? -3.651 -8.206 26.260 1.00 97.06 454 THR A CA 1
ATOM 3671 C C . THR A 1 454 ? -4.783 -8.879 27.037 1.00 97.06 454 THR A C 1
ATOM 3673 O O . THR A 1 454 ? -5.706 -9.453 26.442 1.00 97.06 454 THR A O 1
ATOM 3676 N N . HIS A 1 455 ? -4.690 -8.856 28.370 1.00 96.12 455 HIS A N 1
ATOM 3677 C CA . HIS A 1 455 ? -5.685 -9.473 29.241 1.00 96.12 455 HIS A CA 1
ATOM 3678 C C . HIS A 1 455 ? -7.064 -8.866 28.977 1.00 96.12 455 HIS A C 1
ATOM 3680 O O . HIS A 1 455 ? -7.249 -7.659 29.099 1.00 96.12 455 HIS A O 1
ATOM 3686 N N . PHE A 1 456 ? -8.009 -9.713 28.572 1.00 94.00 456 PHE A N 1
ATOM 3687 C CA . PHE A 1 456 ? -9.327 -9.298 28.113 1.00 94.00 456 PHE A CA 1
ATOM 3688 C C . PHE A 1 456 ? -10.385 -9.795 29.097 1.00 94.00 456 PHE A C 1
ATOM 3690 O O . PHE A 1 456 ? -10.605 -11.001 29.217 1.00 94.00 456 PHE A O 1
ATOM 3697 N N . GLU A 1 457 ? -11.050 -8.861 29.773 1.00 91.62 457 GLU A N 1
ATOM 3698 C CA . GLU A 1 457 ? -12.108 -9.119 30.749 1.00 91.62 457 GLU A CA 1
ATOM 3699 C C . GLU A 1 457 ? -13.449 -8.580 30.245 1.00 91.62 457 GLU A C 1
ATOM 3701 O O . GLU A 1 457 ? -13.880 -7.480 30.603 1.00 91.62 457 GLU A O 1
ATOM 3706 N N . PRO A 1 458 ? -14.182 -9.350 29.430 1.00 80.69 458 PRO A N 1
ATOM 3707 C CA . PRO A 1 458 ? -15.544 -8.988 29.090 1.00 80.69 458 PRO A CA 1
ATOM 3708 C C . PRO A 1 458 ? -16.409 -9.197 30.340 1.00 80.69 458 PRO A C 1
ATOM 3710 O O . PRO A 1 458 ? -16.953 -10.286 30.530 1.00 80.69 458 PRO A O 1
ATOM 3713 N N . ARG A 1 459 ? -16.517 -8.188 31.222 1.00 72.38 459 ARG A N 1
ATOM 3714 C CA . ARG A 1 459 ? -17.294 -8.276 32.474 1.00 72.38 459 ARG A CA 1
ATOM 3715 C C . ARG A 1 459 ? -18.657 -8.924 32.204 1.00 72.38 459 ARG A C 1
ATOM 3717 O O . ARG A 1 459 ? -19.517 -8.358 31.523 1.00 72.38 459 ARG A O 1
ATOM 3724 N N . LEU A 1 460 ? -18.835 -10.123 32.768 1.00 49.31 460 LEU A N 1
ATOM 3725 C CA . LEU A 1 460 ? -19.918 -11.076 32.477 1.00 49.31 460 LEU A CA 1
ATOM 3726 C C . LEU A 1 460 ? -21.334 -10.495 32.631 1.00 49.31 460 LEU A C 1
ATOM 3728 O O . LEU A 1 460 ? -22.288 -10.975 32.016 1.00 49.31 460 LEU A O 1
ATOM 3732 N N . HIS A 1 461 ? -21.482 -9.447 33.441 1.00 53.22 461 HIS A N 1
ATOM 3733 C CA . HIS A 1 461 ? -22.765 -8.802 33.719 1.00 53.22 461 HIS A CA 1
ATOM 3734 C C . HIS A 1 461 ? -23.275 -7.945 32.549 1.00 53.22 461 HIS A C 1
ATOM 3736 O O . HIS A 1 461 ? -24.483 -7.848 32.354 1.00 53.22 461 HIS A O 1
ATOM 3742 N N . LEU A 1 462 ? -22.379 -7.377 31.732 1.00 49.84 462 LEU A N 1
ATOM 3743 C CA . LEU A 1 462 ? -22.743 -6.681 30.489 1.00 49.84 462 LEU A CA 1
ATOM 3744 C C . LEU A 1 462 ? -22.875 -7.659 29.318 1.00 49.84 462 LEU A C 1
ATOM 3746 O O . LEU A 1 462 ? -23.654 -7.426 28.394 1.00 49.84 462 LEU A O 1
ATOM 3750 N N . THR A 1 463 ? -22.152 -8.778 29.364 1.00 46.34 463 THR A N 1
ATOM 3751 C CA . THR A 1 463 ? -22.101 -9.739 28.263 1.00 46.34 463 THR A CA 1
ATOM 3752 C C . THR A 1 463 ? -23.126 -10.856 28.346 1.00 46.34 463 THR A C 1
ATOM 3754 O O . THR A 1 463 ? -23.390 -11.451 27.317 1.00 46.34 463 THR A O 1
ATOM 3757 N N . ARG A 1 464 ? -23.829 -11.129 29.452 1.00 49.47 464 ARG A N 1
ATOM 3758 C CA . ARG A 1 464 ? -24.851 -12.207 29.445 1.00 49.47 464 ARG A CA 1
ATOM 3759 C C . ARG A 1 464 ? -25.999 -12.003 28.440 1.00 49.47 464 ARG A C 1
ATOM 3761 O O . ARG A 1 464 ? -26.596 -12.987 28.009 1.00 49.47 464 ARG A O 1
ATOM 3768 N N . HIS A 1 465 ? -26.281 -10.760 28.043 1.00 51.97 465 HIS A N 1
ATOM 3769 C CA . HIS A 1 465 ? -27.264 -10.428 27.000 1.00 51.97 465 HIS A CA 1
ATOM 3770 C C . HIS A 1 465 ? -26.634 -10.172 25.618 1.00 51.97 465 HIS A C 1
ATOM 3772 O O . HIS A 1 465 ? -27.348 -10.194 24.619 1.00 51.97 465 HIS A O 1
ATOM 3778 N N . LEU A 1 466 ? -25.317 -9.929 25.565 1.00 46.47 466 LEU A N 1
ATOM 3779 C CA . LEU A 1 466 ? -24.560 -9.585 24.351 1.00 46.47 466 LEU A CA 1
ATOM 3780 C C . LEU A 1 466 ? -23.647 -10.718 23.861 1.00 46.47 466 LEU A C 1
ATOM 3782 O O . LEU A 1 466 ? -23.188 -10.686 22.723 1.00 46.47 466 LEU A O 1
ATOM 3786 N N . TRP A 1 467 ? -23.403 -11.743 24.680 1.00 42.44 467 TRP A N 1
ATOM 3787 C CA . TRP A 1 467 ? -22.815 -12.988 24.225 1.00 42.44 467 TRP A CA 1
ATOM 3788 C C . TRP A 1 467 ? -23.828 -13.608 23.274 1.00 42.44 467 TRP A C 1
ATOM 3790 O O . TRP A 1 467 ? -24.997 -13.762 23.649 1.00 42.44 467 TRP A O 1
ATOM 3800 N N . PRO A 1 468 ? -23.425 -13.956 22.047 1.00 42.75 468 PRO A N 1
ATOM 3801 C CA . PRO A 1 468 ? -24.366 -14.481 21.094 1.00 42.75 468 PRO A CA 1
ATOM 3802 C C . PRO A 1 468 ? -24.891 -15.805 21.645 1.00 42.75 468 PRO A C 1
ATOM 3804 O O . PRO A 1 468 ? -24.201 -16.823 21.612 1.00 42.75 468 PRO A O 1
ATOM 3807 N N . LYS A 1 469 ? -26.155 -15.821 22.087 1.00 42.66 469 LYS A N 1
ATOM 3808 C CA . LYS A 1 469 ? -27.007 -16.995 21.896 1.00 42.66 469 LYS A CA 1
ATOM 3809 C C . LYS A 1 469 ? -26.996 -17.249 20.397 1.00 42.66 469 LYS A C 1
ATOM 3811 O O . LYS A 1 469 ? -27.769 -16.619 19.686 1.00 42.66 469 LYS A O 1
ATOM 3816 N N . GLN A 1 470 ? -26.022 -18.039 19.939 1.00 44.50 470 GLN A N 1
ATOM 3817 C CA . GLN A 1 470 ? -25.861 -18.561 18.587 1.00 44.50 470 GLN A CA 1
ATOM 3818 C C . GLN A 1 470 ? -26.583 -17.701 17.542 1.00 44.50 470 GLN A C 1
ATOM 3820 O O . GLN A 1 470 ? -27.627 -18.125 17.067 1.00 44.50 470 GLN A O 1
ATOM 3825 N N . VAL A 1 471 ? -26.084 -16.475 17.302 1.00 42.56 471 VAL A N 1
ATOM 3826 C CA . VAL A 1 471 ? -26.648 -15.428 16.424 1.00 42.56 471 VAL A CA 1
ATOM 3827 C C . VAL A 1 471 ? -27.989 -15.845 15.804 1.00 42.56 471 VAL A C 1
ATOM 3829 O O . VAL A 1 471 ? -28.057 -16.291 14.655 1.00 42.56 471 VAL A O 1
ATOM 3832 N N . GLN A 1 472 ? -29.077 -15.713 16.571 1.00 39.19 472 GLN A N 1
ATOM 3833 C CA . GLN A 1 472 ? -30.344 -15.406 15.929 1.00 39.19 472 GLN A CA 1
ATOM 3834 C C . GLN A 1 472 ? -30.075 -14.079 15.239 1.00 39.19 472 GLN A C 1
ATOM 3836 O O . GLN A 1 472 ? -29.900 -13.063 15.907 1.00 39.19 472 GLN A O 1
ATOM 3841 N N . HIS A 1 473 ? -29.905 -14.129 13.914 1.00 40.66 473 HIS A N 1
ATOM 3842 C CA . HIS A 1 473 ? -29.894 -12.951 13.057 1.00 40.66 473 HIS A CA 1
ATOM 3843 C C . HIS A 1 473 ? -30.973 -12.018 13.589 1.00 40.66 473 HIS A C 1
ATOM 3845 O O . HIS A 1 473 ? -32.145 -12.394 13.556 1.00 40.66 473 HIS A O 1
ATOM 3851 N N . PHE A 1 474 ? -30.559 -10.882 14.160 1.00 40.72 474 PHE A N 1
ATOM 3852 C CA . PHE A 1 474 ? -31.463 -9.886 14.713 1.00 40.72 474 PHE A CA 1
ATOM 3853 C C . PHE A 1 474 ? -32.463 -9.554 13.614 1.00 40.72 474 PHE A C 1
ATOM 3855 O O . PHE A 1 474 ? -32.139 -8.880 12.636 1.00 40.72 474 PHE A O 1
ATOM 3862 N N . SER A 1 475 ? -33.673 -10.087 13.744 1.00 37.88 475 SER A N 1
ATOM 3863 C CA . SER A 1 475 ? -34.800 -9.719 12.915 1.00 37.88 475 SER A CA 1
ATOM 3864 C C . SER A 1 475 ? -35.021 -8.235 13.144 1.00 37.88 475 SER A C 1
ATOM 3866 O O . SER A 1 475 ? -35.560 -7.836 14.171 1.00 37.88 475 SER A O 1
ATOM 3868 N N . HIS A 1 476 ? -34.529 -7.428 12.202 1.00 41.47 476 HIS A N 1
ATOM 3869 C CA . HIS A 1 476 ? -34.804 -6.006 12.105 1.00 41.47 476 HIS A CA 1
ATOM 3870 C C . HIS A 1 476 ? -36.321 -5.826 12.026 1.00 41.47 476 HIS A C 1
ATOM 3872 O O . HIS A 1 476 ? -36.939 -5.984 10.969 1.00 41.47 476 HIS A O 1
ATOM 3878 N N . SER A 1 477 ? -36.933 -5.550 13.171 1.00 44.28 477 SER A N 1
ATOM 3879 C CA . SER A 1 477 ? -38.305 -5.088 13.272 1.00 44.28 477 SER A CA 1
ATOM 3880 C C . SER A 1 477 ? -38.348 -3.646 12.774 1.00 44.28 477 SER A C 1
ATOM 3882 O O . SER A 1 477 ? -37.840 -2.745 13.434 1.00 44.28 477 SER A O 1
ATOM 3884 N N . GLY A 1 478 ? -38.938 -3.451 11.593 1.00 47.09 478 GLY A N 1
ATOM 3885 C CA . GLY A 1 478 ? -39.232 -2.137 11.020 1.00 47.09 478 GLY A CA 1
ATOM 3886 C C . GLY A 1 478 ? -38.450 -1.851 9.737 1.00 47.09 478 GLY A C 1
ATOM 3887 O O . GLY A 1 478 ? -37.284 -1.484 9.770 1.00 47.09 478 GLY A O 1
ATOM 3888 N N . SER A 1 479 ? -39.106 -1.993 8.582 1.00 51.94 479 SER A N 1
ATOM 3889 C CA . SER A 1 479 ? -38.667 -1.593 7.223 1.00 51.94 479 SER A CA 1
ATOM 3890 C C . SER A 1 479 ? -37.470 -2.318 6.562 1.00 51.94 479 SER A C 1
ATOM 3892 O O . SER A 1 479 ? -37.503 -2.537 5.348 1.00 51.94 479 SER A O 1
ATOM 3894 N N . GLY A 1 480 ? -36.459 -2.786 7.304 1.00 48.62 480 GLY A N 1
ATOM 3895 C CA . GLY A 1 480 ? -35.253 -3.415 6.727 1.00 48.62 480 GLY A CA 1
ATOM 3896 C C . GLY A 1 480 ? -35.442 -4.847 6.195 1.00 48.62 480 GLY A C 1
ATOM 3897 O O . GLY A 1 480 ? -34.807 -5.248 5.217 1.00 48.62 480 GLY A O 1
ATOM 3898 N N . ALA A 1 481 ? -36.358 -5.622 6.785 1.00 54.81 481 ALA A N 1
ATOM 3899 C CA . ALA A 1 481 ? -36.571 -7.027 6.422 1.00 54.81 481 ALA A CA 1
ATOM 3900 C C . ALA A 1 481 ? -37.145 -7.223 5.003 1.00 54.81 481 ALA A C 1
ATOM 3902 O O . ALA A 1 481 ? -36.812 -8.210 4.341 1.00 54.81 481 ALA A O 1
ATOM 3903 N N . CYS A 1 482 ? -37.963 -6.284 4.506 1.00 60.22 482 CYS A N 1
ATOM 3904 C CA . CYS A 1 482 ? -38.440 -6.315 3.118 1.00 60.22 482 CYS A CA 1
ATOM 3905 C C . CYS A 1 482 ? -37.293 -6.079 2.131 1.00 60.22 482 CYS A C 1
ATOM 3907 O O . CYS A 1 482 ? -37.133 -6.864 1.198 1.00 60.22 482 CYS A O 1
ATOM 3909 N N . ARG A 1 483 ? -36.434 -5.081 2.387 1.00 68.00 483 ARG A N 1
ATOM 3910 C CA . ARG A 1 483 ? -35.271 -4.791 1.531 1.00 68.00 483 ARG A CA 1
ATOM 3911 C C . ARG A 1 483 ? -34.271 -5.947 1.499 1.00 68.00 483 ARG A C 1
ATOM 3913 O O . ARG A 1 483 ? -33.737 -6.256 0.437 1.00 68.00 483 ARG A O 1
ATOM 3920 N N . LEU A 1 484 ? -34.044 -6.633 2.623 1.00 68.25 484 LEU A N 1
ATOM 3921 C CA . LEU A 1 484 ? -33.155 -7.799 2.660 1.00 68.25 484 LEU A CA 1
ATOM 3922 C C . LEU A 1 484 ? -33.733 -8.998 1.893 1.00 68.25 484 LEU A C 1
ATOM 3924 O O . LEU A 1 484 ? -33.001 -9.646 1.147 1.00 68.25 484 LEU A O 1
ATOM 3928 N N . LYS A 1 485 ? -35.036 -9.287 2.032 1.00 77.12 485 LYS A N 1
ATOM 3929 C CA . LYS A 1 485 ? -35.703 -10.342 1.248 1.00 77.12 485 LYS A CA 1
ATOM 3930 C C . LYS A 1 485 ? -35.653 -10.047 -0.246 1.00 77.12 485 LYS A C 1
ATOM 3932 O O . LYS A 1 485 ? -35.358 -10.949 -1.022 1.00 77.12 485 LYS A O 1
ATOM 3937 N N . GLU A 1 486 ? -35.889 -8.799 -0.636 1.00 82.00 486 GLU A N 1
ATOM 3938 C CA . GLU A 1 486 ? -35.814 -8.369 -2.031 1.00 82.00 486 GLU A CA 1
ATOM 3939 C C . GLU A 1 486 ? -34.382 -8.464 -2.573 1.00 82.00 486 GLU A C 1
ATOM 3941 O O . GLU A 1 486 ? -34.169 -8.990 -3.662 1.00 82.00 486 GLU A O 1
ATOM 3946 N N . LYS A 1 487 ? -33.375 -8.051 -1.793 1.00 80.38 487 LYS A N 1
ATOM 3947 C CA . LYS A 1 487 ? -31.962 -8.193 -2.167 1.00 80.38 487 LYS A CA 1
ATOM 3948 C C . LYS A 1 487 ? -31.559 -9.659 -2.324 1.00 80.38 487 LYS A C 1
ATOM 3950 O O . LYS A 1 487 ? -30.937 -10.007 -3.320 1.00 80.38 487 LYS A O 1
ATOM 3955 N N . LEU A 1 488 ? -31.955 -10.528 -1.392 1.00 82.31 488 LEU A N 1
ATOM 3956 C CA . LEU A 1 488 ? -31.704 -11.969 -1.486 1.00 82.31 488 LEU A CA 1
ATOM 3957 C C . LEU A 1 488 ? -32.448 -12.609 -2.664 1.00 82.31 488 LEU A C 1
ATOM 3959 O O . LEU A 1 488 ? -31.914 -13.522 -3.290 1.00 82.31 488 LEU A O 1
ATOM 3963 N N . ALA A 1 489 ? -33.658 -12.142 -2.981 1.00 86.56 489 ALA A N 1
ATOM 3964 C CA . ALA A 1 489 ? -34.398 -12.582 -4.158 1.00 86.56 489 ALA A CA 1
ATOM 3965 C C . ALA A 1 489 ? -33.671 -12.175 -5.448 1.00 86.56 489 ALA A C 1
ATOM 3967 O O . ALA A 1 489 ? -33.417 -13.045 -6.276 1.00 86.56 489 ALA A O 1
ATOM 3968 N N . LYS A 1 490 ? -33.231 -10.914 -5.560 1.00 88.81 490 LYS A N 1
ATOM 3969 C CA . LYS A 1 490 ? -32.442 -10.403 -6.695 1.00 88.81 490 LYS A CA 1
ATOM 3970 C C . LYS A 1 490 ? -31.099 -11.117 -6.841 1.00 88.81 490 LYS A C 1
ATOM 3972 O O . LYS A 1 490 ? -30.697 -11.463 -7.944 1.00 88.81 490 LYS A O 1
ATOM 3977 N N . GLU A 1 491 ? -30.397 -11.381 -5.740 1.00 85.25 491 GLU A N 1
ATOM 3978 C CA . GLU A 1 491 ? -29.140 -12.140 -5.761 1.00 85.25 491 GLU A CA 1
ATOM 3979 C C . GLU A 1 491 ? -29.365 -13.602 -6.164 1.00 85.25 491 GLU A C 1
ATOM 3981 O O . GLU A 1 491 ? -28.569 -14.164 -6.917 1.00 85.25 491 GLU A O 1
ATOM 3986 N N . LYS A 1 492 ? -30.460 -14.218 -5.703 1.00 89.75 492 LYS A N 1
ATOM 3987 C CA . LYS A 1 492 ? -30.849 -15.574 -6.102 1.00 89.75 492 LYS A CA 1
ATOM 3988 C C . LYS A 1 492 ? -31.220 -15.633 -7.583 1.00 89.75 492 LYS A C 1
ATOM 3990 O O . LYS A 1 492 ? -30.792 -16.566 -8.250 1.00 89.75 492 LYS A O 1
ATOM 3995 N N . GLU A 1 493 ? -31.987 -14.671 -8.080 1.00 91.50 493 GLU A N 1
ATOM 3996 C CA . GLU A 1 493 ? -32.371 -14.548 -9.489 1.00 91.50 493 GLU A CA 1
ATOM 3997 C C . GLU A 1 493 ? -31.139 -14.356 -10.374 1.00 91.50 493 GLU A C 1
ATOM 3999 O O . GLU A 1 493 ? -30.875 -15.186 -11.238 1.00 91.50 493 GLU A O 1
ATOM 4004 N N . LYS A 1 494 ? -30.278 -13.388 -10.040 1.00 88.50 494 LYS A N 1
ATOM 4005 C CA . LYS A 1 494 ? -29.006 -13.160 -10.736 1.00 88.50 494 LYS A CA 1
ATOM 4006 C C . LYS A 1 494 ? -28.124 -14.407 -10.763 1.00 88.50 494 LYS A C 1
ATOM 4008 O O . LYS A 1 494 ? -27.508 -14.714 -11.780 1.00 88.50 494 LYS A O 1
ATOM 4013 N N . TRP A 1 495 ? -28.063 -15.143 -9.653 1.00 91.06 495 TRP A N 1
ATOM 4014 C CA . TRP A 1 495 ? -27.323 -16.398 -9.589 1.00 91.06 495 TRP A CA 1
ATOM 4015 C C . TRP A 1 495 ? -27.944 -17.489 -10.468 1.00 91.06 495 TRP A C 1
ATOM 4017 O O . TRP A 1 495 ? -27.210 -18.245 -11.102 1.00 91.06 495 TRP A O 1
ATOM 4027 N N . LEU A 1 496 ? -29.276 -17.590 -10.512 1.00 91.38 496 LEU A N 1
ATOM 4028 C CA . LEU A 1 496 ? -29.979 -18.539 -11.378 1.00 91.38 496 LEU A CA 1
ATOM 4029 C C . LEU A 1 496 ? -29.729 -18.220 -12.853 1.00 91.38 496 LEU A C 1
ATOM 4031 O O . LEU A 1 496 ? -29.380 -19.135 -13.598 1.00 91.38 496 LEU A O 1
ATOM 4035 N N . ASP A 1 497 ? -29.809 -16.951 -13.245 1.00 90.88 497 ASP A N 1
ATOM 4036 C CA . ASP A 1 497 ? -29.519 -16.497 -14.608 1.00 90.88 497 ASP A CA 1
ATOM 4037 C C . ASP A 1 497 ? -28.066 -16.780 -14.995 1.00 90.88 497 ASP A C 1
ATOM 4039 O O . ASP A 1 497 ? -27.785 -17.338 -16.056 1.00 90.88 497 ASP A O 1
ATOM 4043 N N . GLU A 1 498 ? -27.123 -16.493 -14.094 1.00 90.56 498 GLU A N 1
ATOM 4044 C CA . GLU A 1 498 ? -25.705 -16.803 -14.277 1.00 90.56 498 GLU A CA 1
ATOM 4045 C C . GLU A 1 498 ? -25.467 -18.314 -14.435 1.00 90.56 498 GLU A C 1
ATOM 4047 O O . GLU A 1 498 ? -24.687 -18.736 -15.290 1.00 90.56 498 GLU A O 1
ATOM 4052 N N . GLN A 1 499 ? -26.141 -19.159 -13.645 1.00 93.50 499 GLN A N 1
ATOM 4053 C CA . GLN A 1 499 ? -26.043 -20.614 -13.798 1.00 93.50 499 GLN A CA 1
ATOM 4054 C C . GLN A 1 499 ? -26.668 -21.112 -15.100 1.00 93.50 499 GLN A C 1
ATOM 4056 O O . GLN A 1 499 ? -26.154 -22.073 -15.672 1.00 93.50 499 GLN A O 1
ATOM 4061 N N . ARG A 1 500 ? -27.754 -20.488 -15.560 1.00 92.94 500 ARG A N 1
ATOM 4062 C CA . ARG A 1 500 ? -28.456 -20.874 -16.786 1.00 92.94 500 ARG A CA 1
ATOM 4063 C C . ARG A 1 500 ? -27.642 -20.523 -18.026 1.00 92.94 500 ARG A C 1
ATOM 4065 O O . ARG A 1 500 ? -27.492 -21.361 -18.903 1.00 92.94 500 ARG A O 1
ATOM 4072 N N . ASN A 1 501 ? -27.003 -19.356 -18.026 1.00 92.81 501 ASN A N 1
ATOM 4073 C CA . ASN A 1 501 ? -26.130 -18.909 -19.112 1.00 92.81 501 ASN A CA 1
ATOM 4074 C C . ASN A 1 501 ? -24.817 -19.704 -19.225 1.00 92.81 501 ASN A C 1
ATOM 4076 O O . ASN A 1 501 ? -24.178 -19.682 -20.271 1.00 92.81 501 ASN A O 1
ATOM 4080 N N . ARG A 1 502 ? -24.407 -20.413 -18.165 1.00 95.38 502 ARG A N 1
ATOM 4081 C CA . ARG A 1 502 ? -23.181 -21.236 -18.134 1.00 95.38 502 ARG A CA 1
ATOM 4082 C C . ARG A 1 502 ? -23.407 -22.719 -18.413 1.00 95.38 502 ARG A C 1
ATOM 4084 O O . ARG A 1 502 ? -22.450 -23.495 -18.332 1.00 95.38 502 ARG A O 1
ATOM 4091 N N . ARG A 1 503 ? -24.654 -23.138 -18.642 1.00 97.50 503 ARG A N 1
ATOM 4092 C CA . ARG A 1 503 ? -25.021 -24.548 -18.785 1.00 97.50 503 ARG A CA 1
ATOM 4093 C C . ARG A 1 503 ? -25.671 -24.805 -20.131 1.00 97.50 503 ARG A C 1
ATOM 4095 O O . ARG A 1 503 ? -26.630 -24.141 -20.509 1.00 97.50 503 ARG A O 1
ATOM 4102 N N . PHE A 1 504 ? -25.180 -25.839 -20.792 1.00 98.00 504 PHE A N 1
ATOM 4103 C CA . PHE A 1 504 ? -25.665 -26.287 -22.088 1.00 98.00 504 PHE A CA 1
ATOM 4104 C C . PHE A 1 504 ? -26.015 -27.774 -22.031 1.00 98.00 504 PHE A C 1
ATOM 4106 O O . PHE A 1 504 ? -25.710 -28.472 -21.058 1.00 98.00 504 PHE A O 1
ATOM 4113 N N . ARG A 1 505 ? -26.687 -28.252 -23.069 1.00 97.81 505 ARG A N 1
ATOM 4114 C CA . ARG A 1 505 ? -26.978 -29.650 -23.327 1.00 97.81 505 ARG A CA 1
ATOM 4115 C C . ARG A 1 505 ? -26.380 -30.020 -24.676 1.00 97.81 505 ARG A C 1
ATOM 4117 O O . ARG A 1 505 ? -26.758 -29.467 -25.701 1.00 97.81 505 ARG A O 1
ATOM 4124 N N . PHE A 1 506 ? -25.484 -30.990 -24.667 1.00 98.19 506 PHE A N 1
ATOM 4125 C CA . PHE A 1 506 ? -24.913 -31.570 -25.869 1.00 98.19 506 PHE A CA 1
ATOM 4126 C C . PHE A 1 506 ? -25.477 -32.975 -26.082 1.00 98.19 506 PHE A C 1
ATOM 4128 O O . PHE A 1 506 ? -25.507 -33.784 -25.155 1.00 98.19 506 PHE A O 1
ATOM 4135 N N . ARG A 1 507 ? -25.964 -33.262 -27.293 1.00 96.62 507 ARG A N 1
ATOM 4136 C CA . ARG A 1 507 ? -26.554 -34.560 -27.652 1.00 96.62 507 ARG A CA 1
ATOM 4137 C C . ARG A 1 507 ? -25.498 -35.443 -28.312 1.00 96.62 507 ARG A C 1
ATOM 4139 O O . ARG A 1 507 ? -25.527 -35.646 -29.518 1.00 96.62 507 ARG A O 1
ATOM 4146 N N . GLY A 1 508 ? -24.564 -35.928 -27.507 1.00 96.62 508 GLY A N 1
ATOM 4147 C CA . GLY A 1 508 ? -23.485 -36.800 -27.955 1.00 96.62 508 GLY A CA 1
ATOM 4148 C C . GLY A 1 508 ? -22.599 -37.239 -26.796 1.00 96.62 508 GLY A C 1
ATOM 4149 O O . GLY A 1 508 ? -22.830 -36.878 -25.638 1.00 96.62 508 GLY A O 1
ATOM 4150 N N . SER A 1 509 ? -21.582 -38.023 -27.119 1.00 98.06 509 SER A N 1
ATOM 4151 C CA . SER A 1 509 ? -20.535 -38.428 -26.187 1.00 98.06 509 SER A CA 1
ATOM 4152 C C . SER A 1 509 ? -19.568 -37.279 -25.884 1.00 98.06 509 SER A C 1
ATOM 4154 O O . SER A 1 509 ? -19.419 -36.325 -26.648 1.00 98.06 509 SER A O 1
ATOM 4156 N N . ALA A 1 510 ? -18.830 -37.381 -24.784 1.00 97.81 510 ALA A N 1
ATOM 4157 C CA . ALA A 1 510 ? -17.800 -36.412 -24.425 1.00 97.81 510 ALA A CA 1
ATOM 4158 C C . ALA A 1 510 ? -16.656 -36.352 -25.453 1.00 97.81 510 ALA A C 1
ATOM 4160 O O . ALA A 1 510 ? -16.026 -35.307 -25.607 1.00 97.81 510 ALA A O 1
ATOM 4161 N N . LYS A 1 511 ? -16.406 -37.450 -26.181 1.00 98.00 511 LYS A N 1
ATOM 4162 C CA . LYS A 1 511 ? -15.439 -37.476 -27.288 1.00 98.00 511 LYS A CA 1
ATOM 4163 C C . LYS A 1 511 ? -15.927 -36.652 -28.477 1.00 98.00 511 LYS A C 1
ATOM 4165 O O . LYS A 1 511 ? -15.169 -35.837 -28.986 1.00 98.00 511 LYS A O 1
ATOM 4170 N N . GLU A 1 512 ? -17.192 -36.809 -28.862 1.00 98.12 512 GLU A N 1
ATOM 4171 C CA . GLU A 1 512 ? -17.806 -35.988 -29.914 1.00 98.12 512 GLU A CA 1
ATOM 4172 C C . GLU A 1 512 ? -17.851 -34.510 -29.511 1.00 98.12 512 GLU A C 1
ATOM 4174 O O . GLU A 1 512 ? -17.578 -33.643 -30.340 1.00 98.12 512 GLU A O 1
ATOM 4179 N N . PHE A 1 513 ? -18.107 -34.216 -28.228 1.00 98.44 513 PHE A N 1
ATOM 4180 C CA . PHE A 1 513 ? -18.016 -32.853 -27.703 1.00 98.44 513 PHE A CA 1
ATOM 4181 C C . PHE A 1 513 ? -16.606 -32.276 -27.874 1.00 98.44 513 PHE A C 1
ATOM 4183 O O . PHE A 1 513 ? -16.480 -31.161 -28.373 1.00 98.44 513 PHE A O 1
ATOM 4190 N N . LYS A 1 514 ? -15.553 -33.028 -27.496 1.00 98.12 514 LYS A N 1
ATOM 4191 C CA . LYS A 1 514 ? -14.147 -32.620 -27.689 1.00 98.12 514 LYS A CA 1
ATOM 4192 C C . LYS A 1 514 ? -13.877 -32.296 -29.159 1.00 98.12 514 LYS A C 1
ATOM 4194 O O . LYS A 1 514 ? -13.406 -31.206 -29.451 1.00 98.12 514 LYS A O 1
ATOM 4199 N N . SER A 1 515 ? -14.219 -33.198 -30.076 1.00 97.94 515 SER A N 1
ATOM 4200 C CA . SER A 1 515 ? -13.999 -32.968 -31.508 1.00 97.94 515 SER A CA 1
ATOM 4201 C C . SER A 1 515 ? -14.701 -31.701 -32.005 1.00 97.94 515 SER A C 1
ATOM 4203 O O . SER A 1 515 ? -14.098 -30.921 -32.733 1.00 97.94 515 SER A O 1
ATOM 4205 N N . LYS A 1 516 ? -15.944 -31.450 -31.570 1.00 98.31 516 LYS A N 1
ATOM 4206 C CA . LYS A 1 516 ? -16.705 -30.258 -31.971 1.00 98.31 516 LYS A CA 1
ATOM 4207 C C . LYS A 1 516 ? -16.126 -28.959 -31.424 1.00 98.31 516 LYS A C 1
ATOM 4209 O O . LYS A 1 516 ? -16.008 -27.995 -32.177 1.00 98.31 516 LYS A O 1
ATOM 4214 N N . ILE A 1 517 ? -15.771 -28.913 -30.140 1.00 98.06 517 ILE A N 1
ATOM 4215 C CA . ILE A 1 517 ? -15.196 -27.697 -29.550 1.00 98.06 517 ILE A CA 1
ATOM 4216 C C . ILE A 1 517 ? -13.804 -27.405 -30.119 1.00 98.06 517 ILE A C 1
ATOM 4218 O O . ILE A 1 517 ? -13.486 -26.247 -30.372 1.00 98.06 517 ILE A O 1
ATOM 4222 N N . ASP A 1 518 ? -13.005 -28.441 -30.375 1.00 97.94 518 ASP A N 1
ATOM 4223 C CA . ASP A 1 518 ? -11.672 -28.300 -30.954 1.00 97.94 518 ASP A CA 1
ATOM 4224 C C . ASP A 1 518 ? -11.745 -27.804 -32.412 1.00 97.94 518 ASP A C 1
ATOM 4226 O O . ASP A 1 518 ? -11.022 -26.881 -32.787 1.00 97.94 518 ASP A O 1
ATOM 4230 N N . GLU A 1 519 ? -12.693 -28.317 -33.208 1.00 97.56 519 GLU A N 1
ATOM 4231 C CA . GLU A 1 519 ? -13.002 -27.829 -34.562 1.00 97.56 519 GLU A CA 1
ATOM 4232 C C . GLU A 1 519 ? -13.326 -26.321 -34.564 1.00 97.56 519 GLU A C 1
ATOM 4234 O O . GLU A 1 519 ? -12.726 -25.564 -35.328 1.00 97.56 519 GLU A O 1
ATOM 4239 N N . HIS A 1 520 ? -14.191 -25.850 -33.654 1.00 97.00 520 HIS A N 1
ATOM 4240 C CA . HIS A 1 520 ? -14.556 -24.425 -33.555 1.00 97.00 520 HIS A CA 1
ATOM 4241 C C . HIS A 1 520 ? -13.402 -23.528 -33.084 1.00 97.00 520 HIS A C 1
ATOM 4243 O O . HIS A 1 520 ? -13.391 -22.328 -33.360 1.00 97.00 520 HIS A O 1
ATOM 4249 N N . LEU A 1 521 ? -12.417 -24.090 -32.381 1.00 96.00 521 LEU A N 1
ATOM 4250 C CA . LEU A 1 521 ? -11.213 -23.377 -31.950 1.00 96.00 521 LEU A CA 1
ATOM 4251 C C . LEU A 1 521 ? -10.072 -23.458 -32.974 1.00 96.00 521 LEU A C 1
ATOM 4253 O O . LEU A 1 521 ? -8.983 -22.936 -32.718 1.00 96.00 521 LEU A O 1
ATOM 4257 N N . GLY A 1 522 ? -10.308 -24.077 -34.134 1.00 95.75 522 GLY A N 1
ATOM 4258 C CA . GLY A 1 522 ? -9.303 -24.258 -35.178 1.00 95.75 522 GLY A CA 1
ATOM 4259 C C . GLY A 1 522 ? -8.193 -25.232 -34.780 1.00 95.75 522 GLY A C 1
ATOM 4260 O O . GLY A 1 522 ? -7.051 -25.040 -35.188 1.00 95.75 522 GLY A O 1
ATOM 4261 N N . ASP A 1 523 ? -8.512 -26.233 -33.960 1.00 94.75 523 ASP A N 1
ATOM 4262 C CA . ASP A 1 523 ? -7.639 -27.339 -33.551 1.00 94.75 523 ASP A CA 1
ATOM 4263 C C . ASP A 1 523 ? -8.300 -28.675 -33.927 1.00 94.75 523 ASP A C 1
ATOM 4265 O O . ASP A 1 523 ? -8.555 -29.515 -33.083 1.00 94.75 523 ASP A O 1
ATOM 4269 N N . ALA A 1 524 ? -8.643 -28.893 -35.198 1.00 94.12 524 ALA A N 1
ATOM 4270 C CA . ALA A 1 524 ? -9.437 -30.064 -35.604 1.00 94.12 524 ALA A CA 1
ATOM 4271 C C . ALA A 1 524 ? -8.827 -31.430 -35.202 1.00 94.12 524 ALA A C 1
ATOM 4273 O O . ALA A 1 524 ? -9.563 -32.403 -35.031 1.00 94.12 524 ALA A O 1
ATOM 4274 N N . MET A 1 525 ? -7.501 -31.500 -35.032 1.00 93.50 525 MET A N 1
ATOM 4275 C CA . MET A 1 525 ? -6.792 -32.698 -34.559 1.00 93.50 525 MET A CA 1
ATOM 4276 C C . MET A 1 525 ? -6.849 -32.855 -33.031 1.00 93.50 525 MET A C 1
ATOM 4278 O O . MET A 1 525 ? -6.707 -33.963 -32.512 1.00 93.50 525 MET A O 1
ATOM 4282 N N . GLY A 1 526 ? -7.127 -31.768 -32.308 1.00 92.38 526 GLY A N 1
ATOM 4283 C CA . GLY A 1 526 ? -7.282 -31.741 -30.863 1.00 92.38 526 GLY A CA 1
ATOM 4284 C C . GLY A 1 526 ? -5.964 -31.914 -30.113 1.00 92.38 526 GLY A C 1
ATOM 4285 O O . GLY A 1 526 ? -5.988 -32.437 -28.993 1.00 92.38 526 GLY A O 1
ATOM 4286 N N . ASP A 1 527 ? -4.846 -31.523 -30.730 1.00 94.50 527 ASP A N 1
ATOM 4287 C CA . ASP A 1 527 ? -3.484 -31.688 -30.205 1.00 94.50 527 ASP A CA 1
ATOM 4288 C C . ASP A 1 527 ? -3.194 -30.711 -29.056 1.00 94.50 527 ASP A C 1
ATOM 4290 O O . ASP A 1 527 ? -2.341 -30.959 -28.195 1.00 94.50 527 ASP A O 1
ATOM 4294 N N . GLU A 1 528 ? -3.926 -29.597 -29.001 1.00 93.81 528 GLU A N 1
ATOM 4295 C CA . GLU A 1 528 ? -3.745 -28.554 -27.997 1.00 93.81 528 GLU A CA 1
ATOM 4296 C C . GLU A 1 528 ? -4.772 -28.621 -26.864 1.00 93.81 528 GLU A C 1
ATOM 4298 O O . GLU A 1 528 ? -4.739 -27.790 -25.944 1.00 93.81 528 GLU A O 1
ATOM 4303 N N . SER A 1 529 ? -5.662 -29.615 -26.891 1.00 96.94 529 SER A N 1
ATOM 4304 C CA . SER A 1 529 ? -6.683 -29.822 -25.873 1.00 96.94 529 SER A CA 1
ATOM 4305 C C . SER A 1 529 ? -6.628 -31.211 -25.237 1.00 96.94 529 SER A C 1
ATOM 4307 O O . SER A 1 529 ? -6.228 -32.212 -25.827 1.00 96.94 529 SER A O 1
ATOM 4309 N N . THR A 1 530 ? -7.044 -31.286 -23.976 1.00 96.88 530 THR A N 1
ATOM 4310 C CA . THR A 1 530 ? -7.124 -32.534 -23.215 1.00 96.88 530 THR A CA 1
ATOM 4311 C C . THR A 1 530 ? -8.554 -32.776 -22.760 1.00 96.88 530 THR A C 1
ATOM 4313 O O . THR A 1 530 ? -9.278 -31.832 -22.448 1.00 96.88 530 THR A O 1
ATOM 4316 N N . LEU A 1 531 ? -8.959 -34.047 -22.707 1.00 97.94 531 LEU A N 1
ATOM 4317 C CA . LEU A 1 531 ? -10.246 -34.480 -22.167 1.00 97.94 531 LEU A CA 1
ATOM 4318 C C . LEU A 1 531 ? -10.000 -35.546 -21.098 1.00 97.94 531 LEU A C 1
ATOM 4320 O O . LEU A 1 531 ? -9.656 -36.686 -21.407 1.00 97.94 531 LEU A O 1
ATOM 4324 N N . VAL A 1 532 ? -10.159 -35.166 -19.833 1.00 97.56 532 VAL A N 1
ATOM 4325 C CA . VAL A 1 532 ? -9.808 -36.010 -18.682 1.00 97.56 532 VAL A CA 1
ATOM 4326 C C . VAL A 1 532 ? -11.063 -36.392 -17.911 1.00 97.56 532 VAL A C 1
ATOM 4328 O O . VAL A 1 532 ? -11.887 -35.541 -17.583 1.00 97.56 532 VAL A O 1
ATOM 4331 N N . LYS A 1 533 ? -11.221 -37.675 -17.585 1.00 97.56 533 LYS A N 1
ATOM 4332 C CA . LYS A 1 533 ? -12.317 -38.142 -16.728 1.00 97.56 533 LYS A CA 1
ATOM 4333 C C . LYS A 1 533 ? -12.108 -37.648 -15.291 1.00 97.56 533 LYS A C 1
ATOM 4335 O O . LYS A 1 533 ? -11.040 -37.847 -14.719 1.00 97.56 533 LYS A O 1
ATOM 4340 N N . ILE A 1 534 ? -13.130 -37.042 -14.694 1.00 96.69 534 ILE A N 1
ATOM 4341 C CA . ILE A 1 534 ? -13.108 -36.507 -13.323 1.00 96.69 534 ILE A CA 1
ATOM 4342 C C . ILE A 1 534 ? -14.141 -37.210 -12.432 1.00 96.69 534 ILE A C 1
ATOM 4344 O O . ILE A 1 534 ? -15.053 -37.883 -12.913 1.00 96.69 534 ILE A O 1
ATOM 4348 N N . GLN A 1 535 ? -14.006 -37.051 -11.112 1.00 91.94 535 GLN A N 1
ATOM 4349 C CA . GLN A 1 535 ? -14.930 -37.648 -10.144 1.00 91.94 535 GLN A CA 1
ATOM 4350 C C . GLN A 1 535 ? -16.361 -37.107 -10.307 1.00 91.94 535 GLN A C 1
ATOM 4352 O O . GLN A 1 535 ? -16.597 -35.899 -10.412 1.00 91.94 535 GLN A O 1
ATOM 4357 N N . SER A 1 536 ? -17.333 -38.014 -10.288 1.00 92.56 536 SER A N 1
ATOM 4358 C CA . SER A 1 536 ? -18.754 -37.739 -10.507 1.00 92.56 536 SER A CA 1
ATOM 4359 C C . SER A 1 536 ? -19.627 -38.522 -9.525 1.00 92.56 536 SER A C 1
ATOM 4361 O O . SER A 1 536 ? -19.157 -39.388 -8.787 1.00 92.56 536 SER A O 1
ATOM 4363 N N . LYS A 1 537 ? -20.923 -38.194 -9.479 1.00 89.38 537 LYS A N 1
ATOM 4364 C CA . LYS A 1 537 ? -21.886 -38.960 -8.678 1.00 89.38 537 LYS A CA 1
ATOM 4365 C C . LYS A 1 537 ? -22.043 -40.376 -9.256 1.00 89.38 537 LYS A C 1
ATOM 4367 O O . LYS A 1 537 ? -21.896 -40.533 -10.473 1.00 89.38 537 LYS A O 1
ATOM 4372 N N . PRO A 1 538 ? -22.424 -41.371 -8.430 1.00 89.25 538 PRO A N 1
ATOM 4373 C CA . PRO A 1 538 ? -22.782 -42.700 -8.918 1.00 89.25 538 PRO A CA 1
ATOM 4374 C C . PRO A 1 538 ? -23.766 -42.601 -10.093 1.00 89.25 538 PRO A C 1
ATOM 4376 O O . PRO A 1 538 ? -24.712 -41.818 -10.016 1.00 89.25 538 PRO A O 1
ATOM 4379 N N . ARG A 1 539 ? -23.542 -43.392 -11.153 1.00 92.31 539 ARG A N 1
ATOM 4380 C CA . ARG A 1 539 ? -24.319 -43.435 -12.419 1.00 92.31 539 ARG A CA 1
ATOM 4381 C C . ARG A 1 539 ? -24.067 -42.318 -13.434 1.00 92.31 539 ARG A C 1
ATOM 4383 O O . ARG A 1 539 ? -24.621 -42.379 -14.522 1.00 92.31 539 ARG A O 1
ATOM 4390 N N . THR A 1 540 ? -23.227 -41.339 -13.117 1.00 95.19 540 THR A N 1
ATOM 4391 C CA . THR A 1 540 ? -22.822 -40.309 -14.087 1.00 95.19 540 THR A CA 1
ATOM 4392 C C . THR A 1 540 ? -21.332 -40.387 -14.323 1.00 95.19 540 THR A C 1
ATOM 4394 O O . THR A 1 540 ? -20.587 -40.707 -13.398 1.00 95.19 540 THR A O 1
ATOM 4397 N N . ILE A 1 541 ? -20.881 -40.063 -15.528 1.00 96.88 541 ILE A N 1
ATOM 4398 C CA . ILE A 1 541 ? -19.463 -39.881 -15.836 1.00 96.88 541 ILE A CA 1
ATOM 4399 C C . ILE A 1 541 ? -19.262 -38.417 -16.190 1.00 96.88 541 ILE A C 1
ATOM 4401 O O . ILE A 1 541 ? -20.062 -37.844 -16.922 1.00 96.88 541 ILE A O 1
ATOM 4405 N N . ARG A 1 542 ? -18.221 -37.790 -15.641 1.00 97.50 542 ARG A N 1
ATOM 4406 C CA . ARG A 1 542 ? -17.860 -36.418 -15.991 1.00 97.50 542 ARG A CA 1
ATOM 4407 C C . ARG A 1 542 ? -16.493 -36.375 -16.638 1.00 97.50 542 ARG A C 1
ATOM 4409 O O . ARG A 1 542 ? -15.562 -37.034 -16.181 1.00 97.50 542 ARG A O 1
ATOM 4416 N N . TRP A 1 543 ? -16.391 -35.547 -17.659 1.00 98.25 543 TRP A N 1
ATOM 4417 C CA . TRP A 1 543 ? -15.184 -35.278 -18.414 1.00 98.25 543 TRP A CA 1
ATOM 4418 C C . TRP A 1 543 ? -14.869 -33.790 -18.317 1.00 98.25 543 TRP A C 1
ATOM 4420 O O . TRP A 1 543 ? -15.780 -32.968 -18.340 1.00 98.25 543 TRP A O 1
ATOM 4430 N N . LEU A 1 544 ? -13.596 -33.448 -18.182 1.00 97.94 544 LEU A N 1
ATOM 4431 C CA . LEU A 1 544 ? -13.092 -32.084 -18.158 1.00 97.94 544 LEU A CA 1
ATOM 4432 C C . LEU A 1 544 ? -12.280 -31.857 -19.427 1.00 97.94 544 LEU A C 1
ATOM 4434 O O . LEU A 1 544 ? -11.220 -32.457 -19.598 1.00 97.94 544 LEU A O 1
ATOM 4438 N N . TRP A 1 545 ? -12.790 -30.996 -20.295 1.00 98.44 545 TRP A N 1
ATOM 4439 C CA . TRP A 1 545 ? -12.077 -30.479 -21.448 1.00 98.44 545 TRP A CA 1
ATOM 4440 C C . TRP A 1 545 ? -11.294 -29.218 -21.059 1.00 98.44 545 TRP A C 1
ATOM 4442 O O . TRP A 1 545 ? -11.819 -28.349 -20.354 1.00 98.44 545 TRP A O 1
ATOM 4452 N N . SER A 1 546 ? -10.047 -29.105 -21.513 1.00 96.81 546 SER A N 1
ATOM 4453 C CA . SER A 1 546 ? -9.215 -27.903 -21.355 1.00 96.81 546 SER A CA 1
ATOM 4454 C C . SER A 1 546 ? -8.268 -27.732 -22.542 1.00 96.81 546 SER A C 1
ATOM 4456 O O . SER A 1 546 ? -7.875 -28.728 -23.140 1.00 96.81 546 SER A O 1
ATOM 4458 N N . SER A 1 547 ? -7.881 -26.496 -22.869 1.00 96.12 547 SER A N 1
ATOM 4459 C CA . SER A 1 547 ? -6.997 -26.175 -24.001 1.00 96.12 547 SER A CA 1
ATOM 4460 C C . SER A 1 547 ? -5.808 -25.318 -23.563 1.00 96.12 547 SER A C 1
ATOM 4462 O O . SER A 1 547 ? -5.911 -24.525 -22.626 1.00 96.12 547 SER A O 1
ATOM 4464 N N . ARG A 1 548 ? -4.673 -25.448 -24.259 1.00 92.44 548 ARG A N 1
ATOM 4465 C CA . ARG A 1 548 ? -3.500 -24.577 -24.079 1.00 92.44 548 ARG A CA 1
ATOM 4466 C C . ARG A 1 548 ? -3.717 -23.165 -24.637 1.00 92.44 548 ARG A C 1
ATOM 4468 O O . ARG A 1 548 ? -3.124 -22.224 -24.113 1.00 92.44 548 ARG A O 1
ATOM 4475 N N . ARG A 1 549 ? -4.578 -22.999 -25.652 1.00 90.94 549 ARG A N 1
ATOM 4476 C CA . ARG A 1 549 ? -4.858 -21.698 -26.304 1.00 90.94 549 ARG A CA 1
ATOM 4477 C C . ARG A 1 549 ? -5.799 -20.828 -25.493 1.00 90.94 549 ARG A C 1
ATOM 4479 O O . ARG A 1 549 ? -5.656 -19.609 -25.457 1.00 90.94 549 ARG A O 1
ATOM 4486 N N . VAL A 1 550 ? -6.785 -21.462 -24.866 1.00 90.56 550 VAL A N 1
ATOM 4487 C CA . VAL A 1 550 ? -7.893 -20.783 -24.200 1.00 90.56 550 VAL A CA 1
ATOM 4488 C C . VAL A 1 550 ? -7.830 -21.098 -22.719 1.00 90.56 550 VAL A C 1
ATOM 4490 O O . VAL A 1 550 ? -8.030 -22.235 -22.299 1.00 90.56 550 VAL A O 1
ATOM 4493 N N . LYS A 1 551 ? -7.584 -20.072 -21.901 1.00 87.88 551 LYS A N 1
ATOM 4494 C CA . LYS A 1 551 ? -7.675 -20.219 -20.448 1.00 87.88 551 LYS A CA 1
ATOM 4495 C C . LYS A 1 551 ? -9.144 -20.459 -20.078 1.00 87.88 551 LYS A C 1
ATOM 4497 O O . LYS A 1 551 ? -9.998 -19.666 -20.445 1.00 87.88 551 LYS A O 1
ATOM 4502 N N . GLY A 1 552 ? -9.439 -21.540 -19.365 1.00 93.75 552 GLY A N 1
ATOM 4503 C CA . GLY A 1 552 ? -10.804 -21.963 -19.036 1.00 93.75 552 GLY A CA 1
ATOM 4504 C C . GLY A 1 552 ? -10.944 -23.480 -19.147 1.00 93.75 552 GLY A C 1
ATOM 4505 O O . GLY A 1 552 ? -10.007 -24.166 -19.550 1.00 93.75 552 GLY A O 1
ATOM 4506 N N . ALA A 1 553 ? -12.092 -24.019 -18.750 1.00 97.19 553 ALA A N 1
ATOM 4507 C CA . ALA A 1 553 ? -12.365 -25.446 -18.896 1.00 97.19 553 ALA A CA 1
ATOM 4508 C C . ALA A 1 553 ? -13.861 -25.704 -19.075 1.00 97.19 553 ALA A C 1
ATOM 4510 O O . ALA A 1 553 ? -14.693 -24.924 -18.608 1.00 97.19 553 ALA A O 1
ATOM 4511 N N . VAL A 1 554 ? -14.208 -26.818 -19.712 1.00 98.19 554 VAL A N 1
ATOM 4512 C CA . VAL A 1 554 ? -15.599 -27.218 -19.942 1.00 98.19 554 VAL A CA 1
ATOM 4513 C C . VAL A 1 554 ? -15.819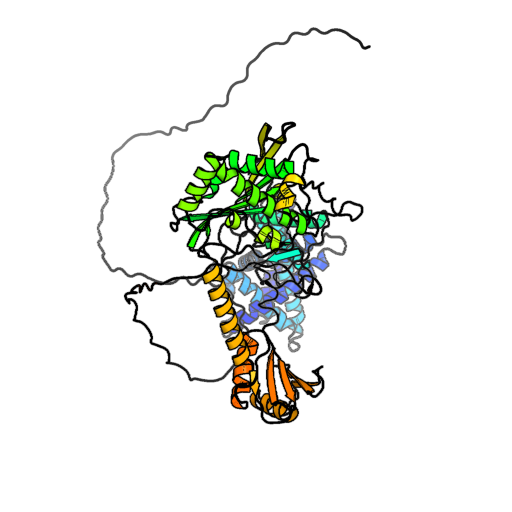 -28.617 -19.387 1.00 98.19 554 VAL A C 1
ATOM 4515 O O . VAL A 1 554 ? -15.088 -29.545 -19.705 1.00 98.19 554 VAL A O 1
ATOM 4518 N N . GLU A 1 555 ? -16.817 -28.776 -18.525 1.00 98.12 555 GLU A N 1
ATOM 4519 C CA . GLU A 1 555 ? -17.217 -30.082 -18.009 1.00 98.12 555 GLU A CA 1
ATOM 4520 C C . GLU A 1 555 ? -18.351 -30.654 -18.845 1.00 98.12 555 GLU A C 1
ATOM 4522 O O . GLU A 1 555 ? -19.342 -29.964 -19.058 1.00 98.12 555 GLU A O 1
ATOM 4527 N N . VAL A 1 556 ? -18.248 -31.919 -19.240 1.00 98.00 556 VAL A N 1
ATOM 4528 C CA . VAL A 1 556 ? -19.295 -32.662 -19.950 1.00 98.00 556 VAL A CA 1
ATOM 4529 C C . VAL A 1 556 ? -19.713 -33.852 -19.093 1.00 98.00 556 VAL A C 1
ATOM 4531 O O . VAL A 1 556 ? -18.868 -34.636 -18.662 1.00 98.00 556 VAL A O 1
ATOM 4534 N N . GLN A 1 557 ? -21.007 -33.988 -18.811 1.00 97.56 557 GLN A N 1
ATOM 4535 C CA . GLN A 1 557 ? -21.573 -35.087 -18.032 1.00 97.56 557 GLN A CA 1
ATOM 4536 C C . GLN A 1 557 ? -22.364 -36.040 -18.930 1.00 97.56 557 GLN A C 1
ATOM 4538 O O . GLN A 1 557 ? -23.328 -35.636 -19.571 1.00 97.56 557 GLN A O 1
ATOM 4543 N N . GLU A 1 558 ? -22.017 -37.320 -18.883 1.00 96.44 558 GLU A N 1
ATOM 4544 C CA . GLU A 1 558 ? -22.744 -38.421 -19.514 1.00 96.44 558 GLU A CA 1
ATOM 4545 C C . GLU A 1 558 ? -23.552 -39.208 -18.462 1.00 96.44 558 GLU A C 1
ATOM 4547 O O . GLU A 1 558 ? -23.113 -39.317 -17.306 1.00 96.44 558 GLU A O 1
ATOM 4552 N N . PRO A 1 559 ? -24.715 -39.781 -18.833 1.00 95.50 559 PRO A N 1
ATOM 4553 C CA . PRO A 1 559 ? -25.332 -39.755 -20.169 1.00 95.50 559 PRO A CA 1
ATOM 4554 C C . PRO A 1 559 ? -26.204 -38.514 -20.440 1.00 95.50 559 PRO A C 1
ATOM 4556 O O . PRO A 1 559 ? -26.701 -38.343 -21.546 1.00 95.50 559 PRO A O 1
ATOM 4559 N N . ASP A 1 560 ? -26.396 -37.641 -19.450 1.00 93.56 560 ASP A N 1
ATOM 4560 C CA . ASP A 1 560 ? -27.375 -36.543 -19.527 1.00 93.56 560 ASP A CA 1
ATOM 4561 C C . ASP A 1 560 ? -27.027 -35.456 -20.566 1.00 93.56 560 ASP A C 1
ATOM 4563 O O . ASP A 1 560 ? -27.873 -34.626 -20.914 1.00 93.56 560 ASP A O 1
ATOM 4567 N N . GLY A 1 561 ? -25.774 -35.429 -21.030 1.00 96.38 561 GLY A N 1
ATOM 4568 C CA . GLY A 1 561 ? -25.258 -34.445 -21.977 1.00 96.38 561 GLY A CA 1
ATOM 4569 C C . GLY A 1 561 ? -25.071 -33.055 -21.369 1.00 96.38 561 GLY A C 1
ATOM 4570 O O . GLY A 1 561 ? -24.999 -32.071 -22.100 1.00 96.38 561 GLY A O 1
ATOM 4571 N N . GLN A 1 562 ? -25.046 -32.925 -20.038 1.00 97.50 562 GLN A N 1
ATOM 4572 C CA . GLN A 1 562 ? -2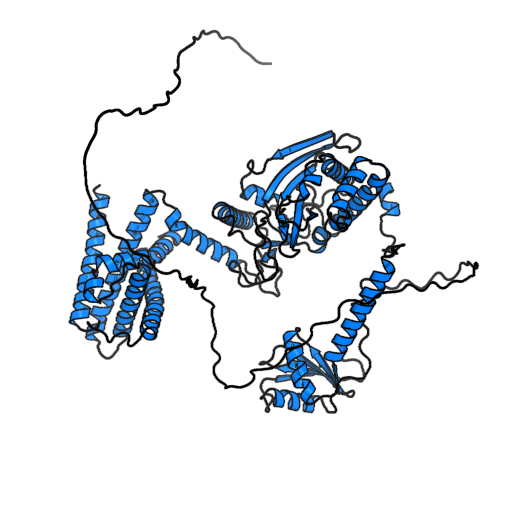4.919 -31.617 -19.392 1.00 97.50 562 GLN A CA 1
ATOM 4573 C C . GLN A 1 562 ? -23.508 -31.059 -19.586 1.00 97.50 562 GLN A C 1
ATOM 4575 O O . GLN A 1 562 ? -22.532 -31.678 -19.168 1.00 97.50 562 GLN A O 1
ATOM 4580 N N . VAL A 1 563 ? -23.421 -29.846 -20.121 1.00 97.81 563 VAL A N 1
ATOM 4581 C CA . VAL A 1 563 ? -22.176 -29.099 -20.307 1.00 97.81 563 VAL A CA 1
ATOM 4582 C C . VAL A 1 563 ? -22.130 -27.931 -19.320 1.00 97.81 563 VAL A C 1
ATOM 4584 O O . VAL A 1 563 ? -23.118 -27.212 -19.160 1.00 97.81 563 VAL A O 1
ATOM 4587 N N . PHE A 1 564 ? -21.003 -27.730 -18.636 1.00 97.44 564 PHE A N 1
ATOM 4588 C CA . PHE A 1 564 ? -20.806 -26.644 -17.672 1.00 97.44 564 PHE A CA 1
ATOM 4589 C C . PHE A 1 564 ? -19.466 -25.936 -17.872 1.00 97.44 564 PHE A C 1
ATOM 4591 O O . PHE A 1 564 ? -18.410 -26.563 -17.847 1.00 97.44 564 PHE A O 1
ATOM 4598 N N . ILE A 1 565 ? -19.507 -24.612 -18.012 1.00 97.56 565 ILE A N 1
ATOM 4599 C CA . ILE A 1 565 ? -18.328 -23.797 -18.327 1.00 97.56 565 ILE A CA 1
ATOM 4600 C C . ILE A 1 565 ? -17.674 -23.264 -17.042 1.00 97.56 565 ILE A C 1
ATOM 4602 O O . ILE A 1 565 ? -18.335 -22.674 -16.182 1.00 97.56 565 ILE A O 1
ATOM 4606 N N . ARG A 1 566 ? -16.355 -23.453 -16.922 1.00 95.25 566 ARG A N 1
ATOM 4607 C CA . ARG A 1 566 ? -15.494 -22.998 -15.820 1.00 95.25 566 ARG A CA 1
ATOM 4608 C C . ARG A 1 566 ? -14.486 -21.954 -16.302 1.00 95.25 566 ARG A C 1
ATOM 4610 O O . ARG A 1 566 ? -14.001 -22.009 -17.426 1.00 95.25 566 ARG A O 1
ATOM 4617 N N . GLY A 1 567 ? -14.120 -21.042 -15.406 1.00 93.38 567 GLY A N 1
ATOM 4618 C CA . GLY A 1 567 ? -13.139 -19.986 -15.666 1.00 93.38 567 GLY A CA 1
ATOM 4619 C C . GLY A 1 567 ? -13.511 -18.687 -14.961 1.00 93.38 567 GLY A C 1
ATOM 4620 O O . GLY A 1 567 ? -14.495 -18.645 -14.218 1.00 93.38 567 GLY A O 1
ATOM 4621 N N . ASN A 1 568 ? -12.737 -17.631 -15.193 1.00 91.00 568 ASN A N 1
ATOM 4622 C CA . ASN A 1 568 ? -13.146 -16.265 -14.860 1.00 91.00 568 ASN A CA 1
ATOM 4623 C C . ASN A 1 568 ? -14.219 -15.756 -15.856 1.00 91.00 568 ASN A C 1
ATOM 4625 O O . ASN A 1 568 ? -14.587 -16.467 -16.789 1.00 91.00 568 ASN A O 1
ATOM 4629 N N . LEU A 1 569 ? -14.750 -14.545 -15.655 1.00 87.44 569 LEU A N 1
ATOM 4630 C CA . LEU A 1 569 ? -15.860 -14.025 -16.467 1.00 87.44 569 LEU A CA 1
ATOM 4631 C C . LEU A 1 569 ? -15.528 -13.931 -17.967 1.00 87.44 569 LEU A C 1
ATOM 4633 O O . LEU A 1 569 ? -16.328 -14.356 -18.791 1.00 87.44 569 LEU A O 1
ATOM 4637 N N . GLU A 1 570 ? -14.353 -13.409 -18.315 1.00 86.44 570 GLU A N 1
ATOM 4638 C CA . GLU A 1 570 ? -13.913 -13.237 -19.706 1.00 86.44 570 GLU A CA 1
ATOM 4639 C C . GLU A 1 570 ? -13.777 -14.589 -20.421 1.00 86.44 570 GLU A C 1
ATOM 4641 O O . GLU A 1 570 ? -14.320 -14.794 -21.505 1.00 86.44 570 GLU A O 1
ATOM 4646 N N . GLN A 1 571 ? -13.145 -15.551 -19.747 1.00 92.31 571 GLN A N 1
ATOM 4647 C CA . GLN A 1 571 ? -12.967 -16.921 -20.231 1.00 92.31 571 GLN A CA 1
ATOM 4648 C C . GLN A 1 571 ? -14.306 -17.630 -20.450 1.00 92.31 571 GLN A C 1
ATOM 4650 O O . GLN A 1 571 ? -14.502 -18.326 -21.444 1.00 92.31 571 GLN A O 1
ATOM 4655 N N . GLN A 1 572 ? -15.245 -17.446 -19.519 1.00 94.19 572 GLN A N 1
ATOM 4656 C CA . GLN A 1 572 ? -16.579 -18.018 -19.638 1.00 94.19 572 GLN A CA 1
ATOM 4657 C C . GLN A 1 572 ? -17.351 -17.416 -20.804 1.00 94.19 572 GLN A C 1
ATOM 4659 O O . GLN A 1 572 ? -17.976 -18.174 -21.527 1.00 94.19 572 GLN A O 1
ATOM 4664 N N . LEU A 1 573 ? -17.327 -16.093 -20.990 1.00 92.56 573 LEU A N 1
ATOM 4665 C CA . LEU A 1 573 ? -18.048 -15.439 -22.088 1.00 92.56 573 LEU A CA 1
ATOM 4666 C C . LEU A 1 573 ? -17.575 -15.956 -23.449 1.00 92.56 573 LEU A C 1
ATOM 4668 O O . LEU A 1 573 ? -18.406 -16.291 -24.290 1.00 92.56 573 LEU A O 1
ATOM 4672 N N . PHE A 1 574 ? -16.261 -16.104 -23.620 1.00 95.31 574 PHE A N 1
ATOM 4673 C CA . PHE A 1 574 ? -15.681 -16.687 -24.826 1.00 95.31 574 PHE A CA 1
ATOM 4674 C C . PHE A 1 574 ? -16.142 -18.138 -25.046 1.00 95.31 574 PHE A C 1
ATOM 4676 O O . PHE A 1 574 ? -16.688 -18.465 -26.097 1.00 95.31 574 PHE A O 1
ATOM 4683 N N . LEU A 1 575 ? -16.001 -19.008 -24.038 1.00 97.25 575 LEU A N 1
ATOM 4684 C CA . LEU A 1 575 ? -16.409 -20.414 -24.153 1.00 97.25 575 LEU A CA 1
ATOM 4685 C C . LEU A 1 575 ? -17.929 -20.583 -24.311 1.00 97.25 575 LEU A C 1
ATOM 4687 O O . LEU A 1 575 ? -18.368 -21.508 -24.984 1.00 97.25 575 LEU A O 1
ATOM 4691 N N . ILE A 1 576 ? -18.739 -19.698 -23.721 1.00 96.88 576 ILE A N 1
ATOM 4692 C CA . ILE A 1 576 ? -20.200 -19.662 -23.892 1.00 96.88 576 ILE A CA 1
ATOM 4693 C C . ILE A 1 576 ? -20.541 -19.413 -25.356 1.00 96.88 576 ILE A C 1
ATOM 4695 O O . ILE A 1 576 ? -21.446 -20.060 -25.871 1.00 96.88 576 ILE A O 1
ATOM 4699 N N . GLN A 1 577 ? -19.839 -18.486 -26.010 1.00 96.31 577 GLN A N 1
ATOM 4700 C CA . GLN A 1 577 ? -20.066 -18.175 -27.416 1.00 96.31 577 GLN A CA 1
ATOM 4701 C C . GLN A 1 577 ? -19.733 -19.376 -28.302 1.00 96.31 577 GLN A C 1
ATOM 4703 O O . GLN A 1 577 ? -20.582 -19.792 -29.075 1.00 96.31 577 GLN A O 1
ATOM 4708 N N . VAL A 1 578 ? -18.563 -19.988 -28.100 1.00 97.31 578 VAL A N 1
ATOM 4709 C CA . VAL A 1 578 ? -18.127 -21.166 -28.867 1.00 97.31 578 VAL A CA 1
ATOM 4710 C C . VAL A 1 578 ? -19.078 -22.352 -28.681 1.00 97.31 578 VAL A C 1
ATOM 4712 O O . VAL A 1 578 ? -19.503 -22.971 -29.647 1.00 97.31 578 VAL A O 1
ATOM 4715 N N . VAL A 1 579 ? -19.446 -22.678 -27.438 1.00 97.94 579 VAL A N 1
ATOM 4716 C CA . VAL A 1 579 ? -20.309 -23.839 -27.147 1.00 97.94 579 VAL A CA 1
ATOM 4717 C C . VAL A 1 579 ? -21.737 -23.634 -27.659 1.00 97.94 579 VAL A C 1
ATOM 4719 O O . VAL A 1 579 ? -22.398 -24.605 -28.025 1.00 97.94 579 VAL A O 1
ATOM 4722 N N . ARG A 1 580 ? -22.222 -22.389 -27.712 1.00 97.44 580 ARG A N 1
ATOM 4723 C CA . ARG A 1 580 ? -23.570 -22.066 -28.201 1.00 97.44 580 ARG A CA 1
ATOM 4724 C C . ARG A 1 580 ? -23.764 -22.408 -29.681 1.00 97.44 580 ARG A C 1
ATOM 4726 O O . ARG A 1 580 ? -24.900 -22.660 -30.068 1.00 97.44 580 ARG A O 1
ATOM 4733 N N . ASP A 1 581 ? -22.693 -22.467 -30.468 1.00 97.44 581 ASP A N 1
ATOM 4734 C CA . ASP A 1 581 ? -22.769 -22.769 -31.902 1.00 97.44 581 ASP A CA 1
ATOM 4735 C C . ASP A 1 581 ? -23.162 -24.232 -32.185 1.00 97.44 581 ASP A C 1
ATOM 4737 O O . ASP A 1 581 ? -23.682 -24.538 -33.257 1.00 97.44 581 ASP A O 1
ATOM 4741 N N . PHE A 1 582 ? -22.963 -25.145 -31.223 1.00 98.06 582 PHE A N 1
ATOM 4742 C CA . PHE A 1 582 ? -23.217 -26.580 -31.420 1.00 98.06 582 PHE A CA 1
ATOM 4743 C C . PHE A 1 582 ? -23.879 -27.303 -30.232 1.00 98.06 582 PHE A C 1
ATOM 4745 O O . PHE A 1 582 ? -24.042 -28.526 -30.273 1.00 98.06 582 PHE A O 1
ATOM 4752 N N . ALA A 1 583 ? -24.268 -26.593 -29.169 1.00 97.75 583 ALA A N 1
ATOM 4753 C CA . ALA A 1 583 ? -24.976 -27.163 -28.022 1.00 97.75 583 ALA A CA 1
ATOM 4754 C C . ALA A 1 583 ? -26.227 -26.352 -27.648 1.00 97.75 583 ALA A C 1
ATOM 4756 O O . ALA A 1 583 ? -26.240 -25.122 -27.684 1.00 97.75 583 ALA A O 1
ATOM 4757 N N . ASP A 1 584 ? -27.272 -27.057 -27.212 1.00 97.44 584 ASP A N 1
ATOM 4758 C CA . ASP A 1 584 ? -28.545 -26.466 -26.798 1.00 97.44 584 ASP A CA 1
ATOM 4759 C C . ASP A 1 584 ? -28.412 -25.795 -25.417 1.00 97.44 584 ASP A C 1
ATOM 4761 O O . ASP A 1 584 ? -27.608 -26.210 -24.582 1.00 97.44 584 ASP A O 1
ATOM 4765 N N . LEU A 1 585 ? -29.245 -24.802 -25.098 1.00 95.62 585 LEU A N 1
ATOM 4766 C CA . LEU A 1 585 ? -29.319 -24.275 -23.728 1.00 95.62 585 LEU A CA 1
ATOM 4767 C C . LEU A 1 585 ? -29.831 -25.346 -22.750 1.00 95.62 585 LEU A C 1
ATOM 4769 O O . LEU A 1 585 ? -30.785 -26.075 -23.032 1.00 95.62 585 LEU A O 1
ATOM 4773 N N . TRP A 1 586 ? -29.228 -25.427 -21.559 1.00 96.12 586 TRP A N 1
ATOM 4774 C CA . TRP A 1 586 ? -29.660 -26.383 -20.540 1.00 96.12 586 TRP A CA 1
ATOM 4775 C C . TRP A 1 586 ? -31.035 -26.007 -19.973 1.00 96.12 586 TRP A C 1
ATOM 4777 O O . TRP A 1 586 ? -31.210 -24.956 -19.352 1.00 96.12 586 TRP A O 1
ATOM 4787 N N . ASN A 1 587 ? -32.005 -26.908 -20.134 1.00 93.56 587 ASN A N 1
ATOM 4788 C CA . ASN A 1 587 ? -33.370 -26.755 -19.624 1.00 93.56 587 ASN A CA 1
ATOM 4789 C C . ASN A 1 587 ? -33.671 -27.594 -18.369 1.00 93.56 587 ASN A C 1
ATOM 4791 O O . ASN A 1 587 ? -34.777 -27.511 -17.840 1.00 93.56 587 ASN A O 1
ATOM 4795 N N . GLY A 1 588 ? -32.714 -28.395 -17.892 1.00 93.12 588 GLY A N 1
ATOM 4796 C CA . GLY A 1 588 ? -32.886 -29.231 -16.704 1.00 93.12 588 GLY A CA 1
ATOM 4797 C C . GLY A 1 588 ? -32.688 -28.479 -15.385 1.00 93.12 588 GLY A C 1
ATOM 4798 O O . GLY A 1 588 ? -32.477 -27.265 -15.344 1.00 93.12 588 GLY A O 1
ATOM 4799 N N . GLU A 1 589 ? -32.692 -29.222 -14.278 1.00 92.56 589 GLU A N 1
ATOM 4800 C CA . GLU A 1 589 ? -32.529 -28.636 -12.946 1.00 92.56 589 GLU A CA 1
ATOM 4801 C C . GLU A 1 589 ? -31.181 -27.914 -12.792 1.00 92.56 589 GLU A C 1
ATOM 4803 O O . GLU A 1 589 ? -30.113 -28.427 -13.150 1.00 92.56 589 GLU A O 1
ATOM 4808 N N . LEU A 1 590 ? -31.230 -26.708 -12.225 1.00 91.94 590 LEU A N 1
ATOM 4809 C CA . LEU A 1 590 ? -30.042 -25.977 -11.799 1.00 91.94 590 LEU A CA 1
ATOM 4810 C C . LEU A 1 590 ? -29.616 -26.463 -10.407 1.00 91.94 590 LEU A C 1
ATOM 4812 O O . LEU A 1 590 ? -30.462 -26.833 -9.586 1.00 91.94 590 LEU A O 1
ATOM 4816 N N . PRO A 1 591 ? -28.308 -26.463 -10.091 1.00 88.06 591 PRO A N 1
ATOM 4817 C CA . PRO A 1 591 ? -27.862 -26.802 -8.749 1.00 88.06 591 PRO A CA 1
ATOM 4818 C C . PRO A 1 591 ? -28.546 -25.901 -7.714 1.00 88.06 591 PRO A C 1
ATOM 4820 O O . PRO A 1 591 ? -28.836 -24.736 -7.961 1.00 88.06 591 PRO A O 1
ATOM 4823 N N . LYS A 1 592 ? -28.784 -26.417 -6.508 1.00 87.88 592 LYS A N 1
ATOM 4824 C CA . LYS A 1 592 ? -29.200 -25.557 -5.392 1.00 87.88 592 LYS A CA 1
ATOM 4825 C C . LYS A 1 592 ? -28.017 -24.659 -5.019 1.00 87.88 592 LYS A C 1
ATOM 4827 O O . LYS A 1 592 ? -26.897 -25.160 -4.893 1.00 87.88 592 LYS A O 1
ATOM 4832 N N . ALA A 1 593 ? -28.246 -23.362 -4.816 1.00 83.62 593 ALA A N 1
ATOM 4833 C CA . ALA A 1 593 ? -27.216 -22.406 -4.410 1.00 83.62 593 ALA A CA 1
ATOM 4834 C C . ALA A 1 593 ? -26.648 -22.759 -3.018 1.00 83.62 593 ALA A C 1
ATOM 4836 O O . ALA A 1 593 ? -27.092 -22.251 -1.992 1.00 83.62 593 ALA A O 1
ATOM 4837 N N . LYS A 1 594 ? -25.658 -23.662 -2.958 1.00 70.62 594 LYS A N 1
ATOM 4838 C CA . LYS A 1 594 ? -25.098 -24.185 -1.696 1.00 70.62 594 LYS A CA 1
ATOM 4839 C C . LYS A 1 594 ? -24.318 -23.139 -0.883 1.00 70.62 594 LYS A C 1
ATOM 4841 O O . LYS A 1 594 ? -24.019 -23.406 0.278 1.00 70.62 594 LYS A O 1
ATOM 4846 N N . ARG A 1 595 ? -23.953 -21.991 -1.475 1.00 55.88 595 ARG A N 1
ATOM 4847 C CA . ARG A 1 595 ? -23.103 -20.959 -0.843 1.00 55.88 595 ARG A CA 1
ATOM 4848 C C . ARG A 1 595 ? -23.783 -19.613 -0.577 1.00 55.88 595 ARG A C 1
ATOM 4850 O O . ARG A 1 595 ? -23.438 -19.008 0.428 1.00 55.88 595 ARG A O 1
ATOM 4857 N N . LEU A 1 596 ? -24.776 -19.190 -1.365 1.00 52.00 596 LEU A N 1
ATOM 4858 C CA . LEU A 1 596 ? -25.489 -17.922 -1.111 1.00 52.00 596 LEU A CA 1
ATOM 4859 C C . LEU A 1 596 ? -26.248 -17.919 0.229 1.00 52.00 596 LEU A C 1
ATOM 4861 O O . LEU A 1 596 ? -26.400 -16.875 0.847 1.00 52.00 596 LEU A O 1
ATOM 4865 N N . PHE A 1 597 ? -26.641 -19.094 0.731 1.00 50.81 597 PHE A N 1
ATOM 4866 C CA . PHE A 1 597 ? -27.438 -19.225 1.958 1.00 50.81 597 PHE A CA 1
ATOM 4867 C C . PHE A 1 597 ? -26.677 -19.793 3.165 1.00 50.81 597 PHE A C 1
ATOM 4869 O O . PHE A 1 597 ? -27.258 -19.963 4.235 1.00 50.81 597 PHE A O 1
ATOM 4876 N N . LYS A 1 598 ? -25.370 -20.073 3.042 1.00 46.72 598 LYS A N 1
ATOM 4877 C CA . LYS A 1 598 ? -24.545 -20.454 4.208 1.00 46.72 598 LYS A CA 1
ATOM 4878 C C . LYS A 1 598 ? -24.155 -19.265 5.091 1.00 46.72 598 LYS A C 1
ATOM 4880 O O . LYS A 1 598 ? -23.671 -19.480 6.191 1.00 46.72 598 LYS A O 1
ATOM 4885 N N . LEU A 1 599 ? -24.434 -18.037 4.654 1.00 43.50 599 LEU A N 1
ATOM 4886 C CA . LEU A 1 599 ? -24.389 -16.850 5.513 1.00 43.50 599 LEU A CA 1
ATOM 4887 C C . LEU A 1 599 ? -25.626 -16.724 6.432 1.00 43.50 599 LEU A C 1
ATOM 4889 O O . LEU A 1 599 ? -25.639 -15.858 7.300 1.00 43.50 599 LEU A O 1
ATOM 4893 N N . THR A 1 600 ? -26.645 -17.589 6.297 1.00 42.88 600 THR A N 1
ATOM 4894 C CA . THR A 1 600 ? -27.924 -17.450 7.029 1.00 42.88 600 THR A CA 1
ATOM 4895 C C . THR A 1 600 ? -28.535 -18.740 7.597 1.00 42.88 600 THR A C 1
ATOM 4897 O O . THR A 1 600 ? -29.638 -18.683 8.135 1.00 42.88 600 THR A O 1
ATOM 4900 N N . ARG A 1 601 ? -27.858 -19.900 7.572 1.00 35.47 601 ARG A N 1
ATOM 4901 C CA . ARG A 1 601 ? -28.341 -21.103 8.289 1.00 35.47 601 ARG A CA 1
ATOM 4902 C C . ARG A 1 601 ? -27.265 -21.745 9.176 1.00 35.47 601 ARG A C 1
ATOM 4904 O O . ARG A 1 601 ? -26.263 -22.204 8.627 1.00 35.47 601 ARG A O 1
ATOM 4911 N N . PRO A 1 602 ? -27.482 -21.838 10.505 1.00 37.28 602 PRO A N 1
ATOM 4912 C CA . PRO A 1 602 ? -26.641 -22.641 11.379 1.00 37.28 602 PRO A CA 1
ATOM 4913 C C . PRO A 1 602 ? -26.855 -24.135 11.106 1.00 37.28 602 PRO A C 1
ATOM 4915 O O . PRO A 1 602 ? -27.942 -24.582 10.736 1.00 37.28 602 PRO A O 1
ATOM 4918 N N . SER A 1 603 ? -25.779 -24.902 11.248 1.00 32.59 603 SER A N 1
ATOM 4919 C CA . SER A 1 603 ? -25.747 -26.355 11.118 1.00 32.59 603 SER A CA 1
ATOM 4920 C C . SER A 1 603 ? -26.499 -27.044 12.260 1.00 32.59 603 SER A C 1
ATOM 4922 O O . SER A 1 603 ? -26.233 -26.772 13.424 1.00 32.59 603 SER A O 1
ATOM 4924 N N . ASN A 1 604 ? -27.399 -27.952 11.882 1.00 35.72 604 ASN A N 1
ATOM 4925 C CA . ASN A 1 604 ? -27.948 -29.101 12.609 1.00 35.72 604 ASN A CA 1
ATOM 4926 C C . ASN A 1 604 ? -27.702 -29.192 14.131 1.00 35.72 604 ASN A C 1
ATOM 4928 O O . ASN A 1 604 ? -26.693 -29.735 14.568 1.00 35.72 604 ASN A O 1
ATOM 4932 N N . ALA A 1 605 ? -28.731 -28.847 14.905 1.00 36.00 605 ALA A N 1
ATOM 4933 C CA . ALA A 1 605 ? -29.100 -29.552 16.132 1.00 36.00 605 ALA A CA 1
ATOM 4934 C C . ALA A 1 605 ? -30.637 -29.599 16.187 1.00 36.00 605 ALA A C 1
ATOM 4936 O O . ALA A 1 605 ? -31.289 -28.630 16.559 1.00 36.00 605 ALA A O 1
ATOM 4937 N N . SER A 1 606 ? -31.234 -30.688 15.696 1.00 34.12 606 SER A N 1
ATOM 4938 C CA . SER A 1 606 ? -32.684 -30.919 15.790 1.00 34.12 606 SER A CA 1
ATOM 4939 C C . SER A 1 606 ? -32.968 -32.402 16.000 1.00 34.12 606 SER A C 1
ATOM 4941 O O . SER A 1 606 ? -33.332 -33.137 15.092 1.00 34.12 606 SER A O 1
ATOM 4943 N N . SER A 1 607 ? -32.791 -32.820 17.247 1.00 35.69 607 SER A N 1
ATOM 4944 C CA . SER A 1 607 ? -33.455 -33.982 17.830 1.00 35.69 607 SER A CA 1
ATOM 4945 C C . SER A 1 607 ? -33.556 -33.738 19.331 1.00 35.69 607 SER A C 1
ATOM 4947 O O . SER A 1 607 ? -32.742 -34.253 20.082 1.00 35.69 607 SER A O 1
ATOM 4949 N N . GLN A 1 608 ? -34.483 -32.852 19.717 1.00 36.09 608 GLN A N 1
ATOM 4950 C CA . GLN A 1 608 ? -35.186 -32.768 21.009 1.00 36.09 608 GLN A CA 1
ATOM 4951 C C . GLN A 1 608 ? -35.734 -31.347 21.189 1.00 36.09 608 GLN A C 1
ATOM 4953 O O . GLN A 1 608 ? -34.961 -30.406 21.294 1.00 36.09 608 GLN A O 1
ATOM 4958 N N . LEU A 1 609 ? -37.066 -31.239 21.172 1.00 32.34 609 LEU A N 1
ATOM 4959 C CA . LEU A 1 609 ? -37.962 -30.206 21.728 1.00 32.34 609 LEU A CA 1
ATOM 4960 C C . LEU A 1 609 ? -39.156 -30.000 20.786 1.00 32.34 609 LEU A C 1
ATOM 4962 O O . LEU A 1 609 ? -39.302 -28.992 20.102 1.00 32.34 609 LEU A O 1
ATOM 4966 N N . GLN A 1 610 ? -40.039 -30.999 20.765 1.00 32.22 610 GLN A N 1
ATOM 4967 C CA . GLN A 1 610 ? -41.457 -30.759 20.533 1.00 32.22 610 GLN A CA 1
ATOM 4968 C C . GLN A 1 610 ? -42.132 -30.666 21.899 1.00 32.22 610 GLN A C 1
ATOM 4970 O O . GLN A 1 610 ? -42.006 -31.600 22.688 1.00 32.22 610 GLN A O 1
ATOM 4975 N N . ARG A 1 611 ? -42.853 -29.558 22.106 1.00 32.53 611 ARG A N 1
ATOM 4976 C CA . ARG A 1 611 ? -43.984 -29.301 23.024 1.00 32.53 611 ARG A CA 1
ATOM 4977 C C . ARG A 1 611 ? -43.782 -27.997 23.792 1.00 32.53 611 ARG A C 1
ATOM 4979 O O . ARG A 1 611 ? -43.112 -27.982 24.813 1.00 32.53 611 ARG A O 1
ATOM 4986 N N . ALA A 1 612 ? -44.424 -26.938 23.305 1.00 30.25 612 ALA A N 1
ATOM 4987 C CA . ALA A 1 612 ? -45.242 -26.046 24.127 1.00 30.25 612 ALA A CA 1
ATOM 4988 C C . ALA A 1 612 ? -45.987 -25.043 23.227 1.00 30.25 612 ALA A C 1
ATOM 4990 O O . ALA A 1 612 ? -45.382 -24.237 22.529 1.00 30.25 612 ALA A O 1
ATOM 4991 N N . ASN A 1 613 ? -47.309 -25.196 23.241 1.00 31.97 613 ASN A N 1
ATOM 4992 C CA . ASN A 1 613 ? -48.398 -24.252 22.988 1.00 31.97 613 ASN A CA 1
ATOM 4993 C C . ASN A 1 613 ? -48.047 -22.758 22.826 1.00 31.97 613 ASN A C 1
ATOM 4995 O O . ASN A 1 613 ? -47.365 -22.188 23.670 1.00 31.97 613 ASN A O 1
ATOM 4999 N N . CYS A 1 614 ? -48.689 -22.092 21.860 1.00 29.09 614 CYS A N 1
ATOM 5000 C CA . CYS A 1 614 ? -49.792 -21.184 22.200 1.00 29.09 614 CYS A CA 1
ATOM 5001 C C . CYS A 1 614 ? -50.661 -20.851 20.978 1.00 29.09 614 CYS A C 1
ATOM 5003 O O . CYS A 1 614 ? -50.170 -20.529 19.897 1.00 29.09 614 CYS A O 1
ATOM 5005 N N . HIS A 1 615 ? -51.961 -20.993 21.210 1.00 31.14 615 HIS A N 1
ATOM 5006 C CA . HIS A 1 615 ? -53.100 -20.637 20.376 1.00 31.14 615 HIS A CA 1
ATOM 5007 C C . HIS A 1 615 ? -53.460 -19.148 20.568 1.00 31.14 615 HIS A C 1
ATOM 5009 O O . HIS A 1 615 ? -53.106 -18.576 21.594 1.00 31.14 615 HIS A O 1
ATOM 5015 N N . GLU A 1 616 ? -54.238 -18.609 19.615 1.00 31.97 616 GLU A N 1
ATOM 5016 C CA . GLU A 1 616 ? -55.004 -17.336 19.660 1.00 31.97 616 GLU A CA 1
ATOM 5017 C C . GLU A 1 616 ? -54.163 -16.040 19.555 1.00 31.97 616 GLU A C 1
ATOM 5019 O O . GLU A 1 616 ? -53.114 -15.907 20.163 1.00 31.97 616 GLU A O 1
ATOM 5024 N N . CYS A 1 617 ? -54.472 -15.037 18.722 1.00 29.42 617 CYS A N 1
ATOM 5025 C CA . CYS A 1 617 ? -55.759 -14.501 18.264 1.00 29.42 617 CYS A CA 1
ATOM 5026 C C . CYS A 1 617 ? -55.753 -14.144 16.760 1.00 29.42 617 CYS A C 1
ATOM 5028 O O . CYS A 1 617 ? -54.706 -13.885 16.168 1.00 29.42 617 CYS A O 1
ATOM 5030 N N . GLY A 1 618 ? -56.940 -14.095 16.145 1.00 29.84 618 GLY A N 1
ATOM 5031 C CA . GLY A 1 618 ? -57.144 -13.718 14.742 1.00 29.84 618 GLY A CA 1
ATOM 5032 C C . GLY A 1 618 ? -57.833 -12.363 14.510 1.00 29.84 618 GLY A C 1
ATOM 5033 O O . GLY A 1 618 ? -58.297 -11.736 15.456 1.00 29.84 618 GLY A O 1
ATOM 5034 N N . ARG A 1 619 ? -57.983 -12.050 13.201 1.00 32.47 619 ARG A N 1
ATOM 5035 C CA . ARG A 1 619 ? -58.917 -11.095 12.532 1.00 32.47 619 ARG A CA 1
ATOM 5036 C C . ARG A 1 619 ? -58.608 -9.584 12.727 1.00 32.47 619 ARG A C 1
ATOM 5038 O O . ARG A 1 619 ? -58.201 -9.200 13.804 1.00 32.47 619 ARG A O 1
ATOM 5045 N N . HIS A 1 620 ? -58.767 -8.638 11.782 1.00 30.56 620 HIS A N 1
ATOM 5046 C CA . HIS A 1 620 ? -59.468 -8.540 10.484 1.00 30.56 620 HIS A CA 1
ATOM 5047 C C . HIS A 1 620 ? -58.995 -7.270 9.678 1.00 30.56 620 HIS A C 1
ATOM 5049 O O . HIS A 1 620 ? -58.686 -6.261 10.293 1.00 30.56 620 HIS A O 1
ATOM 5055 N N . VAL A 1 621 ? -59.030 -7.353 8.327 1.00 28.41 621 VAL A N 1
ATOM 5056 C CA . VAL A 1 621 ? -59.339 -6.366 7.223 1.00 28.41 621 VAL A CA 1
ATOM 5057 C C . VAL A 1 621 ? -58.544 -5.055 6.945 1.00 28.41 621 VAL A C 1
ATOM 5059 O O . VAL A 1 621 ? -58.255 -4.271 7.836 1.00 28.41 621 VAL A O 1
ATOM 5062 N N . ALA A 1 622 ? -58.400 -4.803 5.620 1.00 28.34 622 ALA A N 1
ATOM 5063 C CA . ALA A 1 622 ? -58.379 -3.535 4.838 1.00 28.34 622 ALA A CA 1
ATOM 5064 C C . ALA A 1 622 ? -57.005 -3.161 4.243 1.00 28.34 622 ALA A C 1
ATOM 5066 O O . ALA A 1 622 ? -56.101 -2.734 4.947 1.00 28.34 622 ALA A O 1
ATOM 5067 N N . VAL A 1 623 ? -56.716 -3.489 2.974 1.00 31.50 623 VAL A N 1
ATOM 5068 C CA . VAL A 1 623 ? -57.062 -2.743 1.736 1.00 31.50 623 VAL A CA 1
ATOM 5069 C C . VAL A 1 623 ? -56.691 -1.258 1.815 1.00 31.50 623 VAL A C 1
ATOM 5071 O O . VAL A 1 623 ? -57.373 -0.468 2.453 1.00 31.50 623 VAL A O 1
ATOM 5074 N N . GLY A 1 624 ? -55.630 -0.890 1.094 1.00 26.92 624 GLY A N 1
ATOM 5075 C CA . GLY A 1 624 ? -55.227 0.493 0.859 1.00 26.92 624 GLY A CA 1
ATOM 5076 C C . GLY A 1 624 ? -54.287 0.574 -0.339 1.00 26.92 624 GLY A C 1
ATOM 5077 O O . GLY A 1 624 ? -53.084 0.368 -0.205 1.00 26.92 624 GLY A O 1
ATOM 5078 N N . GLN A 1 625 ? -54.864 0.836 -1.515 1.00 30.61 625 GLN A N 1
ATOM 5079 C CA . GLN A 1 625 ? -54.158 1.254 -2.726 1.00 30.61 625 GLN A CA 1
ATOM 5080 C C . GLN A 1 625 ? -53.311 2.500 -2.441 1.00 30.61 625 GLN A C 1
ATOM 5082 O O . GLN A 1 625 ? -53.790 3.446 -1.816 1.00 30.61 625 GLN A O 1
ATOM 5087 N N . LYS A 1 626 ? -52.090 2.548 -2.981 1.00 28.31 626 LYS A N 1
ATOM 5088 C CA . LYS A 1 626 ? -51.410 3.814 -3.257 1.00 28.31 626 LYS A CA 1
ATOM 5089 C C . LYS A 1 626 ? -50.876 3.830 -4.682 1.00 28.31 626 LYS A C 1
ATOM 5091 O O . LYS A 1 626 ? -50.171 2.924 -5.113 1.00 28.31 626 LYS A O 1
ATOM 5096 N N . TYR A 1 627 ? -51.289 4.896 -5.352 1.00 27.92 627 TYR A N 1
ATOM 5097 C CA . TYR A 1 627 ? -50.803 5.454 -6.598 1.00 27.92 627 TYR A CA 1
ATOM 5098 C C . TYR A 1 627 ? -49.270 5.508 -6.660 1.00 27.92 627 TYR A C 1
ATOM 5100 O O . TYR A 1 627 ? -48.626 5.932 -5.698 1.00 27.92 627 TYR A O 1
ATOM 5108 N N . CYS A 1 628 ? -48.715 5.192 -7.828 1.00 25.25 628 CYS A N 1
ATOM 5109 C CA . CYS A 1 628 ? -47.446 5.749 -8.282 1.00 25.25 628 CYS A CA 1
ATOM 5110 C C . CYS A 1 628 ? -47.665 6.352 -9.671 1.00 25.25 628 CYS A C 1
ATOM 5112 O O . CYS A 1 628 ? -48.056 5.648 -10.601 1.00 25.25 628 CYS A O 1
ATOM 5114 N N . ASP A 1 629 ? -47.437 7.660 -9.753 1.00 25.70 629 ASP A N 1
ATOM 5115 C CA . ASP A 1 629 ? -47.318 8.428 -10.988 1.00 25.70 629 ASP A CA 1
ATOM 5116 C C . ASP A 1 629 ? -46.073 7.985 -11.785 1.00 25.70 629 ASP A C 1
ATOM 5118 O O . ASP A 1 629 ? -45.064 7.609 -11.171 1.00 25.70 629 ASP A O 1
ATOM 5122 N N . PRO A 1 630 ? -46.099 8.047 -13.128 1.00 29.97 630 PRO A N 1
ATOM 5123 C CA . PRO A 1 630 ? -44.972 7.716 -13.981 1.00 29.97 630 PRO A CA 1
ATOM 5124 C C . PRO A 1 630 ? -44.208 8.979 -14.397 1.00 29.97 630 PRO A C 1
ATOM 5126 O O . PRO A 1 630 ? -44.791 9.950 -14.870 1.00 29.97 630 PRO A O 1
ATOM 5129 N N . CYS A 1 631 ? -42.880 8.951 -14.324 1.00 25.70 631 CYS A N 1
ATOM 5130 C CA . CYS A 1 631 ? -42.059 9.813 -15.170 1.00 25.70 631 CYS A CA 1
ATOM 5131 C C . CYS A 1 631 ? -40.696 9.157 -15.412 1.00 25.70 631 CYS A C 1
ATOM 5133 O O . CYS A 1 631 ? -40.179 8.483 -14.523 1.00 25.70 631 CYS A O 1
ATOM 5135 N N . TRP A 1 632 ? -40.145 9.393 -16.606 1.00 23.58 632 TRP A N 1
ATOM 5136 C CA . TRP A 1 632 ? -38.904 8.862 -17.200 1.00 23.58 632 TRP A CA 1
ATOM 5137 C C . TRP A 1 632 ? -39.045 7.634 -18.114 1.00 23.58 632 TRP A C 1
ATOM 5139 O O . TRP A 1 632 ? -38.544 6.542 -17.854 1.00 23.58 632 TRP A O 1
ATOM 5149 N N . GLN A 1 633 ? -39.676 7.879 -19.267 1.00 25.75 633 GLN A N 1
ATOM 5150 C CA . GLN A 1 633 ? -39.222 7.345 -20.555 1.00 25.75 633 GLN A CA 1
ATOM 5151 C C . GLN A 1 633 ? -38.127 8.257 -21.146 1.00 25.75 633 GLN A C 1
ATOM 5153 O O . GLN A 1 633 ? -38.012 9.415 -20.756 1.00 25.75 633 GLN A O 1
ATOM 5158 N N . GLN A 1 634 ? -37.419 7.714 -22.147 1.00 25.66 634 GLN A N 1
ATOM 5159 C CA . GLN A 1 634 ? -36.526 8.368 -23.121 1.00 25.66 634 GLN A CA 1
ATOM 5160 C C . GLN A 1 634 ? -35.025 8.447 -22.769 1.00 25.66 634 GLN A C 1
ATOM 5162 O O . GLN A 1 634 ? -34.532 9.437 -22.247 1.00 25.66 634 GLN A O 1
ATOM 5167 N N . TYR A 1 635 ? -34.268 7.398 -23.119 1.00 23.45 635 TYR A N 1
ATOM 5168 C CA . TYR A 1 635 ? -33.489 7.364 -24.373 1.00 23.45 635 TYR A CA 1
ATOM 5169 C C . TYR A 1 635 ? -32.807 5.987 -24.543 1.00 23.45 635 TYR A C 1
ATOM 5171 O O . TYR A 1 635 ? -31.921 5.604 -23.784 1.00 23.45 635 TYR A O 1
ATOM 5179 N N . GLN A 1 636 ? -33.256 5.236 -25.551 1.00 25.67 636 GLN A N 1
ATOM 5180 C CA . GLN A 1 636 ? -32.540 4.130 -26.196 1.00 25.67 636 GLN A CA 1
ATOM 5181 C C . GLN A 1 636 ? -32.182 4.569 -27.626 1.00 25.67 636 GLN A C 1
ATOM 5183 O O . GLN A 1 636 ? -32.804 5.489 -28.155 1.00 25.67 636 GLN A O 1
ATOM 5188 N N . SER A 1 637 ? -31.254 3.833 -28.250 1.00 26.64 637 SER A N 1
ATOM 5189 C CA . SER A 1 637 ? -30.590 4.040 -29.555 1.00 26.64 637 SER A CA 1
ATOM 5190 C C . SER A 1 637 ? -29.381 4.982 -29.460 1.00 26.64 637 SER A C 1
ATOM 5192 O O . SER A 1 637 ? -29.469 6.047 -28.868 1.00 26.64 637 SER A O 1
ATOM 5194 N N . THR A 1 638 ? -28.183 4.618 -29.914 1.00 25.58 638 THR A N 1
ATOM 5195 C CA . THR A 1 638 ? -27.842 3.829 -31.106 1.00 25.58 638 THR A CA 1
ATOM 5196 C C . THR A 1 638 ? -26.661 2.884 -30.861 1.00 25.58 638 THR A C 1
ATOM 5198 O O . THR A 1 638 ? -25.608 3.291 -30.371 1.00 25.58 638 THR A O 1
ATOM 5201 N N . HIS A 1 639 ? -26.850 1.628 -31.255 1.00 24.83 639 HIS A N 1
ATOM 5202 C CA . HIS A 1 639 ? -25.801 0.669 -31.580 1.00 24.83 639 HIS A CA 1
ATOM 5203 C C . HIS A 1 639 ? -25.761 0.552 -33.114 1.00 24.83 639 HIS A C 1
ATOM 5205 O O . HIS A 1 639 ? -26.794 0.748 -33.749 1.00 24.83 639 HIS A O 1
ATOM 5211 N N . ASP A 1 640 ? -24.592 0.187 -33.638 1.00 26.17 640 ASP A N 1
ATOM 5212 C CA . ASP A 1 640 ? -24.314 -0.296 -35.001 1.00 26.17 640 ASP A CA 1
ATOM 5213 C C . ASP A 1 640 ? -23.916 0.749 -36.050 1.00 26.17 640 ASP A C 1
ATOM 5215 O O . ASP A 1 640 ? -24.748 1.331 -36.728 1.00 26.17 640 ASP A O 1
ATOM 5219 N N . GLU A 1 641 ? -22.599 0.902 -36.229 1.00 26.78 641 GLU A N 1
ATOM 5220 C CA . GLU A 1 641 ? -21.944 0.897 -37.544 1.00 26.78 641 GLU A CA 1
ATOM 5221 C C . GLU A 1 641 ? -20.417 0.744 -37.379 1.00 26.78 641 GLU A C 1
ATOM 5223 O O . GLU A 1 641 ? -19.842 1.152 -36.372 1.00 26.78 641 GLU A O 1
ATOM 5228 N N . ALA A 1 642 ? -19.773 0.145 -38.386 1.00 27.27 642 ALA A N 1
ATOM 5229 C CA . ALA A 1 642 ? -18.343 -0.185 -38.512 1.00 27.27 642 ALA A CA 1
ATOM 5230 C C . ALA A 1 642 ? -17.863 -1.520 -37.899 1.00 27.27 642 ALA A C 1
ATOM 5232 O O . ALA A 1 642 ? -16.977 -1.585 -37.044 1.00 27.27 642 ALA A O 1
ATOM 5233 N N . ARG A 1 643 ? -18.378 -2.615 -38.469 1.00 28.14 643 ARG A N 1
ATOM 5234 C CA . ARG A 1 643 ? -17.659 -3.887 -38.610 1.00 28.14 643 ARG A CA 1
ATOM 5235 C C . ARG A 1 643 ? -17.264 -4.020 -40.089 1.00 28.14 643 ARG A C 1
ATOM 5237 O O . ARG A 1 643 ? -18.111 -3.797 -40.942 1.00 28.14 643 ARG A O 1
ATOM 5244 N N . ASP A 1 644 ? -15.988 -4.329 -40.326 1.00 28.31 644 ASP A N 1
ATOM 5245 C CA . ASP A 1 644 ? -15.343 -4.799 -41.571 1.00 28.31 644 ASP A CA 1
ATOM 5246 C C . ASP A 1 644 ? -14.230 -3.903 -42.129 1.00 28.31 644 ASP A C 1
ATOM 5248 O O . ASP A 1 644 ? -14.456 -2.970 -42.896 1.00 28.31 644 ASP A O 1
ATOM 5252 N N . ARG A 1 645 ? -12.988 -4.278 -41.779 1.00 29.42 645 ARG A N 1
ATOM 5253 C CA . ARG A 1 645 ? -11.852 -4.465 -42.703 1.00 29.42 645 ARG A CA 1
ATOM 5254 C C . ARG A 1 645 ? -10.671 -5.125 -41.972 1.00 29.42 645 ARG A C 1
ATOM 5256 O O . ARG A 1 645 ? -10.037 -4.506 -41.129 1.00 29.42 645 ARG A O 1
ATOM 5263 N N . GLY A 1 646 ? -10.367 -6.360 -42.375 1.00 25.23 646 GLY A N 1
ATOM 5264 C CA . GLY A 1 646 ? -9.000 -6.806 -42.671 1.00 25.23 646 GLY A CA 1
ATOM 5265 C C . GLY A 1 646 ? -8.080 -7.236 -41.524 1.00 25.23 646 GLY A C 1
ATOM 5266 O O . GLY A 1 646 ? -7.474 -6.415 -40.848 1.00 25.23 646 GLY A O 1
ATOM 5267 N N . ASN A 1 647 ? -7.882 -8.554 -41.439 1.00 26.94 647 ASN A N 1
ATOM 5268 C CA . ASN A 1 647 ? -6.728 -9.254 -40.867 1.00 26.94 647 ASN A CA 1
ATOM 5269 C C . ASN A 1 647 ? -5.383 -8.535 -41.079 1.00 26.94 647 ASN A C 1
ATOM 5271 O O . ASN A 1 647 ? -5.035 -8.248 -42.222 1.00 26.94 647 ASN A O 1
ATOM 5275 N N . ASN A 1 648 ? -4.589 -8.378 -40.011 1.00 27.16 648 ASN A N 1
ATOM 5276 C CA . ASN A 1 648 ? -3.244 -8.962 -39.847 1.00 27.16 648 ASN A CA 1
ATOM 5277 C C . ASN A 1 648 ? -2.428 -8.240 -38.752 1.00 27.16 648 ASN A C 1
ATOM 5279 O O . ASN A 1 648 ? -2.391 -7.019 -38.689 1.00 27.16 648 ASN A O 1
ATOM 5283 N N . TRP A 1 649 ? -1.707 -9.057 -37.973 1.00 25.38 649 TRP A N 1
ATOM 5284 C CA . TRP A 1 649 ? -0.552 -8.754 -37.109 1.00 25.38 649 TRP A CA 1
ATOM 5285 C C . TRP A 1 649 ? -0.794 -8.429 -35.627 1.00 25.38 649 TRP A C 1
ATOM 5287 O O . TRP A 1 649 ? -1.184 -7.342 -35.212 1.00 25.38 649 TRP A O 1
ATOM 5297 N N . TRP A 1 650 ? -0.421 -9.425 -34.821 1.00 26.52 650 TRP A N 1
ATOM 5298 C CA . TRP A 1 650 ? -0.124 -9.337 -33.400 1.00 26.52 650 TRP A CA 1
ATOM 5299 C C . TRP A 1 650 ? 1.192 -8.580 -33.193 1.00 26.52 650 TRP A C 1
ATOM 5301 O O . TRP A 1 650 ? 2.247 -9.071 -33.589 1.00 26.52 650 TRP A O 1
ATOM 5311 N N . GLN A 1 651 ? 1.157 -7.430 -32.519 1.00 27.39 651 GLN A N 1
ATOM 5312 C CA . GLN A 1 651 ? 2.349 -6.843 -31.908 1.00 27.39 651 GLN A CA 1
ATOM 5313 C C . GLN A 1 651 ? 2.044 -6.283 -30.519 1.00 27.39 651 GLN A C 1
ATOM 5315 O O . GLN A 1 651 ? 1.083 -5.546 -30.295 1.00 27.39 651 GLN A O 1
ATOM 5320 N N . TRP A 1 652 ? 2.915 -6.667 -29.591 1.00 24.84 652 TRP A N 1
ATOM 5321 C CA . TRP A 1 652 ? 3.023 -6.175 -28.228 1.00 24.84 652 TRP A CA 1
ATOM 5322 C C . TRP A 1 652 ? 3.185 -4.649 -28.213 1.00 24.84 652 TRP A C 1
ATOM 5324 O O . TRP A 1 652 ? 4.097 -4.120 -28.843 1.00 24.84 652 TRP A O 1
ATOM 5334 N N . ARG A 1 653 ? 2.343 -3.934 -27.455 1.00 26.34 653 ARG A N 1
ATOM 5335 C CA . ARG A 1 653 ? 2.571 -2.521 -27.114 1.00 26.34 653 ARG A CA 1
ATOM 5336 C C . ARG A 1 653 ? 2.858 -2.368 -25.626 1.00 26.34 653 ARG A C 1
ATOM 5338 O O . ARG A 1 653 ? 1.967 -2.494 -24.790 1.00 26.34 653 ARG A O 1
ATOM 5345 N N . THR A 1 654 ? 4.100 -2.024 -25.317 1.00 28.19 654 THR A N 1
ATOM 5346 C CA . THR A 1 654 ? 4.469 -1.231 -24.145 1.00 28.19 654 THR A CA 1
ATOM 5347 C C . THR A 1 654 ? 4.012 0.210 -24.393 1.00 28.19 654 THR A C 1
ATOM 5349 O O . THR A 1 654 ? 4.405 0.839 -25.371 1.00 28.19 654 THR A O 1
ATOM 5352 N N . GLN A 1 655 ? 3.125 0.738 -23.546 1.00 28.33 655 GLN A N 1
ATOM 5353 C CA . GLN A 1 655 ? 2.750 2.152 -23.592 1.00 28.33 655 GLN A CA 1
ATOM 5354 C C . GLN A 1 655 ? 3.845 2.987 -22.922 1.00 28.33 655 GLN A C 1
ATOM 5356 O O . GLN A 1 655 ? 3.950 3.017 -21.698 1.00 28.33 655 GLN A O 1
ATOM 5361 N N . THR A 1 656 ? 4.647 3.679 -23.725 1.00 28.31 656 THR A N 1
ATOM 5362 C CA . THR A 1 656 ? 5.376 4.877 -23.307 1.00 28.31 656 THR A CA 1
ATOM 5363 C C . THR A 1 656 ? 4.420 6.069 -23.353 1.00 28.31 656 THR A C 1
ATOM 5365 O O . THR A 1 656 ? 3.788 6.355 -24.370 1.00 28.31 656 THR A O 1
ATOM 5368 N N . TRP A 1 657 ? 4.274 6.748 -22.217 1.00 25.94 657 TRP A N 1
ATOM 5369 C CA . TRP A 1 657 ? 3.571 8.023 -22.107 1.00 25.94 657 TRP A CA 1
ATOM 5370 C C . TRP A 1 657 ? 4.394 9.115 -22.804 1.00 25.94 657 TRP A C 1
ATOM 5372 O O . TRP A 1 657 ? 5.460 9.494 -22.325 1.00 25.94 657 TRP A O 1
ATOM 5382 N N . CYS A 1 658 ? 3.888 9.644 -23.917 1.00 29.36 658 CYS A N 1
ATOM 5383 C CA . CYS A 1 658 ? 4.315 10.927 -24.468 1.00 29.36 658 CYS A CA 1
ATOM 5384 C C . CYS A 1 658 ? 3.156 11.915 -24.318 1.00 29.36 658 CYS A C 1
ATOM 5386 O O . CYS A 1 658 ? 2.080 11.703 -24.874 1.00 29.36 658 CYS A O 1
ATOM 5388 N N . GLY A 1 659 ? 3.380 12.979 -23.544 1.00 27.69 659 GLY A N 1
ATOM 5389 C CA . GLY A 1 659 ? 2.461 14.107 -23.437 1.00 27.69 659 GLY A CA 1
ATOM 5390 C C . GLY A 1 659 ? 2.352 14.827 -24.778 1.00 27.69 659 GLY A C 1
ATOM 5391 O O . GLY A 1 659 ? 3.337 15.355 -25.289 1.00 27.69 659 GLY A O 1
ATOM 5392 N N . GLY A 1 660 ? 1.151 14.822 -25.352 1.00 25.69 660 GLY A N 1
ATOM 5393 C CA . GLY A 1 660 ? 0.804 15.636 -26.507 1.00 25.69 660 GLY A CA 1
ATOM 5394 C C . GLY A 1 660 ? 0.343 17.017 -26.054 1.00 25.69 660 GLY A C 1
ATOM 5395 O O . GLY A 1 660 ? -0.727 17.148 -25.469 1.00 25.69 660 GLY A O 1
ATOM 5396 N N . ASN A 1 661 ? 1.143 18.038 -26.358 1.00 33.31 661 ASN A N 1
ATOM 5397 C CA . ASN A 1 661 ? 0.674 19.415 -26.467 1.00 33.31 661 ASN A CA 1
ATOM 5398 C C . ASN A 1 661 ? -0.014 19.593 -27.825 1.00 33.31 661 ASN A C 1
ATOM 5400 O O . ASN A 1 661 ? 0.561 19.242 -28.855 1.00 33.31 661 ASN A O 1
ATOM 5404 N N . GLY A 1 662 ? -1.202 20.198 -27.838 1.00 28.12 662 GLY A N 1
ATOM 5405 C CA . GLY A 1 662 ? -1.789 20.729 -29.065 1.00 28.12 662 GLY A CA 1
ATOM 5406 C C . GLY A 1 662 ? -3.274 21.065 -28.966 1.00 28.12 662 GLY A C 1
ATOM 5407 O O . GLY A 1 662 ? -4.101 20.159 -28.966 1.00 28.12 662 GLY A O 1
ATOM 5408 N N . ARG A 1 663 ? -3.578 22.372 -28.942 1.00 28.27 663 ARG A N 1
ATOM 5409 C CA . ARG A 1 663 ? -4.595 23.106 -29.743 1.00 28.27 663 ARG A CA 1
ATOM 5410 C C . ARG A 1 663 ? -4.751 24.506 -29.127 1.00 28.27 663 ARG A C 1
ATOM 5412 O O . ARG A 1 663 ? -5.177 24.626 -27.989 1.00 28.27 663 ARG A O 1
ATOM 5419 N N . SER A 1 664 ? -4.166 25.559 -29.699 1.00 31.23 664 SER A N 1
ATOM 5420 C CA . SER A 1 664 ? -4.619 26.340 -30.867 1.00 31.23 664 SER A CA 1
ATOM 5421 C C . SER A 1 664 ? -6.017 26.947 -30.686 1.00 31.23 664 SER A C 1
ATOM 5423 O O . SER A 1 664 ? -7.023 26.285 -30.937 1.00 31.23 664 SER A O 1
ATOM 5425 N N . GLY A 1 665 ? -6.053 28.226 -30.309 1.00 27.59 665 GLY A N 1
ATOM 5426 C CA . GLY A 1 665 ? -7.204 29.113 -30.444 1.00 27.59 665 GLY A CA 1
ATOM 5427 C C . GLY A 1 665 ? -6.770 30.368 -31.200 1.00 27.59 665 GLY A C 1
ATOM 5428 O O . GLY A 1 665 ? -5.847 31.057 -30.777 1.00 27.59 665 GLY A O 1
ATOM 5429 N N . HIS A 1 666 ? -7.394 30.597 -32.353 1.00 31.91 666 HIS A N 1
ATOM 5430 C CA . HIS A 1 666 ? -7.234 31.764 -33.217 1.00 31.91 666 HIS A CA 1
ATOM 5431 C C . HIS A 1 666 ? -7.663 33.070 -32.533 1.00 31.91 666 HIS A C 1
ATOM 5433 O O . HIS A 1 666 ? -8.717 33.093 -31.907 1.00 31.91 666 HIS A O 1
ATOM 5439 N N . HIS A 1 667 ? -6.950 34.171 -32.793 1.00 27.42 667 HIS A N 1
ATOM 5440 C CA . HIS A 1 667 ? -7.575 35.470 -33.066 1.00 27.42 667 HIS A CA 1
ATOM 5441 C C . HIS A 1 667 ? -6.669 36.353 -33.944 1.00 27.42 667 HIS A C 1
ATOM 5443 O O . HIS A 1 667 ? -5.446 36.302 -33.845 1.00 27.42 667 HIS A O 1
ATOM 5449 N N . ARG A 1 668 ? -7.327 37.082 -34.853 1.00 29.44 668 ARG A N 1
ATOM 5450 C CA . ARG A 1 668 ? -6.806 37.938 -35.930 1.00 29.44 668 ARG A CA 1
ATOM 5451 C C . ARG A 1 668 ? -6.301 39.308 -35.450 1.00 29.44 668 ARG A C 1
ATOM 5453 O O . ARG A 1 668 ? -6.868 39.869 -34.521 1.00 29.44 668 ARG A O 1
ATOM 5460 N N . ASP A 1 669 ? -5.316 39.809 -36.197 1.00 31.34 669 ASP A N 1
ATOM 5461 C CA . ASP A 1 669 ? -5.087 41.172 -36.712 1.00 31.34 669 ASP A CA 1
ATOM 5462 C C . ASP A 1 669 ? -5.426 42.402 -35.854 1.00 31.34 669 ASP A C 1
ATOM 5464 O O . ASP A 1 669 ? -6.592 42.721 -35.639 1.00 31.34 669 ASP A O 1
ATOM 5468 N N . THR A 1 670 ? -4.411 43.228 -35.564 1.00 28.78 670 THR A N 1
ATOM 5469 C CA . THR A 1 670 ? -4.335 44.616 -36.081 1.00 28.78 670 THR A CA 1
ATOM 5470 C C . THR A 1 670 ? -2.948 45.223 -35.852 1.00 28.78 670 THR A C 1
ATOM 5472 O O . THR A 1 670 ? -2.369 45.125 -34.773 1.00 28.78 670 THR A O 1
ATOM 5475 N N . ALA A 1 671 ? -2.416 45.845 -36.902 1.00 33.19 671 ALA A N 1
ATOM 5476 C CA . ALA A 1 671 ? -1.210 46.663 -36.897 1.00 33.19 671 ALA A CA 1
ATOM 5477 C C . ALA A 1 671 ? -1.519 48.096 -36.429 1.00 33.19 671 ALA A C 1
ATOM 5479 O O . ALA A 1 671 ? -2.617 48.579 -36.687 1.00 33.19 671 ALA A O 1
ATOM 5480 N N . HIS A 1 672 ? -0.539 48.789 -35.837 1.00 28.27 672 HIS A N 1
ATOM 5481 C CA . HIS A 1 672 ? -0.311 50.220 -36.079 1.00 28.27 672 HIS A CA 1
ATOM 5482 C C . HIS A 1 672 ? 1.092 50.658 -35.620 1.00 28.27 672 HIS A C 1
ATOM 5484 O O . HIS A 1 672 ? 1.555 50.305 -34.538 1.00 28.27 672 HIS A O 1
ATOM 5490 N N . GLU A 1 673 ? 1.750 51.410 -36.504 1.00 34.03 673 GLU A N 1
ATOM 5491 C CA . GLU A 1 673 ? 3.022 52.121 -36.341 1.00 34.03 673 GLU A CA 1
ATOM 5492 C C . GLU A 1 673 ? 2.919 53.375 -35.444 1.00 34.03 673 GLU A C 1
ATOM 5494 O O . GLU A 1 673 ? 1.822 53.786 -35.065 1.00 34.03 673 GLU A O 1
ATOM 5499 N N . LEU A 1 674 ? 4.082 54.038 -35.285 1.00 29.67 674 LEU A N 1
ATOM 5500 C CA . LEU A 1 674 ? 4.406 55.365 -34.716 1.00 29.67 674 LEU A CA 1
ATOM 5501 C C . LEU A 1 674 ? 4.953 55.268 -33.277 1.00 29.67 674 LEU A C 1
ATOM 5503 O O . LEU A 1 674 ? 4.339 54.665 -32.414 1.00 29.67 674 LEU A O 1
ATOM 5507 N N . GLY A 1 675 ? 6.110 55.812 -32.898 1.00 28.16 675 GLY A N 1
ATOM 5508 C CA . GLY A 1 675 ? 6.961 56.830 -33.505 1.00 28.16 675 GLY A CA 1
ATOM 5509 C C . GLY A 1 675 ? 7.227 57.949 -32.485 1.00 28.16 675 GLY A C 1
ATOM 5510 O O . GLY A 1 675 ? 6.278 58.536 -31.981 1.00 28.16 675 GLY A O 1
ATOM 5511 N N . ARG A 1 676 ? 8.515 58.282 -32.300 1.00 29.72 676 ARG A N 1
ATOM 5512 C CA . ARG A 1 676 ? 9.119 59.512 -31.726 1.00 29.72 676 ARG A CA 1
ATOM 5513 C C . ARG A 1 676 ? 9.586 59.559 -30.261 1.00 29.72 676 ARG A C 1
ATOM 5515 O O . ARG A 1 676 ? 8.852 59.334 -29.307 1.00 29.72 676 ARG A O 1
ATOM 5522 N N . ASP A 1 677 ? 10.842 60.003 -30.189 1.00 32.50 677 ASP A N 1
ATOM 5523 C CA . ASP A 1 677 ? 11.574 60.688 -29.123 1.00 32.50 677 ASP A CA 1
ATOM 5524 C C . ASP A 1 677 ? 10.824 61.863 -28.460 1.00 32.50 677 ASP A C 1
ATOM 5526 O O . ASP A 1 677 ? 10.051 62.555 -29.121 1.00 32.50 677 ASP A O 1
ATOM 5530 N N . VAL A 1 678 ? 11.163 62.174 -27.195 1.00 29.80 678 VAL A N 1
ATOM 5531 C CA . VAL A 1 678 ? 11.940 63.372 -26.770 1.00 29.80 678 VAL A CA 1
ATOM 5532 C C . VAL A 1 678 ? 12.003 63.488 -25.222 1.00 29.80 678 VAL A C 1
ATOM 5534 O O . VAL A 1 678 ? 10.994 63.546 -24.535 1.00 29.80 678 VAL A O 1
ATOM 5537 N N . ARG A 1 679 ? 13.253 63.526 -24.733 1.00 30.31 679 ARG A N 1
ATOM 5538 C CA . ARG A 1 679 ? 13.908 64.187 -23.569 1.00 30.31 679 ARG A CA 1
ATOM 5539 C C . ARG A 1 679 ? 13.164 64.674 -22.294 1.00 30.31 679 ARG A C 1
ATOM 5541 O O . ARG A 1 679 ? 12.280 65.511 -22.348 1.00 30.31 679 ARG A O 1
ATOM 5548 N N . GLN A 1 680 ? 13.821 64.306 -21.175 1.00 30.14 680 GLN A N 1
ATOM 5549 C CA . GLN A 1 680 ? 14.309 65.082 -19.999 1.00 30.14 680 GLN A CA 1
ATOM 5550 C C . GLN A 1 680 ? 13.358 65.909 -19.112 1.00 30.14 680 GLN A C 1
ATOM 5552 O O . GLN A 1 680 ? 12.836 66.914 -19.560 1.00 30.14 680 GLN A O 1
ATOM 5557 N N . TYR A 1 681 ? 13.347 65.579 -17.807 1.00 27.11 681 TYR A N 1
ATOM 5558 C CA . TYR A 1 681 ? 13.644 66.431 -16.622 1.00 27.11 681 TYR A CA 1
ATOM 5559 C C . TYR A 1 681 ? 13.868 65.462 -15.424 1.00 27.11 681 TYR A C 1
ATOM 5561 O O . TYR A 1 681 ? 13.071 64.554 -15.226 1.00 27.11 681 TYR A O 1
ATOM 5569 N N . SER A 1 682 ? 15.090 65.323 -14.892 1.00 30.61 682 SER A N 1
ATOM 5570 C CA . SER A 1 682 ? 15.703 66.011 -13.731 1.00 30.61 682 SER A CA 1
ATOM 5571 C C . SER A 1 682 ? 15.487 65.328 -12.364 1.00 30.61 682 SER A C 1
ATOM 5573 O O . SER A 1 682 ? 14.360 65.158 -11.921 1.00 30.61 682 SER A O 1
ATOM 5575 N N . GLU A 1 683 ? 16.619 65.052 -11.700 1.00 30.73 683 GLU A N 1
ATOM 5576 C CA . GLU A 1 683 ? 16.861 65.128 -10.243 1.00 30.73 683 GLU A CA 1
ATOM 5577 C C . GLU A 1 683 ? 16.127 64.181 -9.266 1.00 30.73 683 GLU A C 1
ATOM 5579 O O . GLU A 1 683 ? 14.976 64.388 -8.903 1.00 30.73 683 GLU A O 1
ATOM 5584 N N . ASN A 1 684 ? 16.862 63.202 -8.713 1.00 30.72 684 ASN A N 1
ATOM 5585 C CA . ASN A 1 684 ? 17.342 63.186 -7.311 1.00 30.72 684 ASN A CA 1
ATOM 5586 C C . ASN A 1 684 ? 17.662 61.760 -6.808 1.00 30.72 684 ASN A C 1
ATOM 5588 O O . ASN A 1 684 ? 16.902 60.812 -6.983 1.00 30.72 684 ASN A O 1
ATOM 5592 N N . ALA A 1 685 ? 18.826 61.630 -6.168 1.00 34.22 685 ALA A N 1
ATOM 5593 C CA . ALA A 1 685 ? 19.313 60.456 -5.431 1.00 34.22 685 ALA A CA 1
ATOM 5594 C C . ALA A 1 685 ? 18.648 60.356 -4.024 1.00 34.22 685 ALA A C 1
ATOM 5596 O O . ALA A 1 685 ? 17.801 61.195 -3.725 1.00 34.22 685 ALA A O 1
ATOM 5597 N N . PRO A 1 686 ? 19.066 59.485 -3.070 1.00 42.50 686 PRO A N 1
ATOM 5598 C CA . PRO A 1 686 ? 19.811 58.226 -3.148 1.00 42.50 686 PRO A CA 1
ATOM 5599 C C . PRO A 1 686 ? 19.167 57.056 -2.350 1.00 42.50 686 PRO A C 1
ATOM 5601 O O . PRO A 1 686 ? 18.229 57.176 -1.568 1.00 42.50 686 PRO A O 1
ATOM 5604 N N . THR A 1 687 ? 19.790 55.895 -2.529 1.00 37.59 687 THR A N 1
ATOM 5605 C CA . THR A 1 687 ? 19.684 54.618 -1.810 1.00 37.59 687 THR A CA 1
ATOM 5606 C C . THR A 1 687 ? 19.548 54.678 -0.276 1.00 37.59 687 THR A C 1
ATOM 5608 O O . THR A 1 687 ? 20.439 55.185 0.403 1.00 37.59 687 THR A O 1
ATOM 5611 N N . HIS A 1 688 ? 18.559 53.964 0.281 1.00 33.12 688 HIS A N 1
ATOM 5612 C CA . HIS A 1 688 ? 18.552 53.515 1.681 1.00 33.12 688 HIS A CA 1
ATOM 5613 C C . HIS A 1 688 ? 18.585 51.978 1.772 1.00 33.12 688 HIS A C 1
ATOM 5615 O O . HIS A 1 688 ? 17.582 51.292 1.587 1.00 33.12 688 HIS A O 1
ATOM 5621 N N . ARG A 1 689 ? 19.760 51.431 2.113 1.00 32.78 689 ARG A N 1
ATOM 5622 C CA . ARG A 1 689 ? 19.917 50.075 2.667 1.00 32.78 689 ARG A CA 1
ATOM 5623 C C . ARG A 1 689 ? 19.518 50.104 4.146 1.00 32.78 689 ARG A C 1
ATOM 5625 O O . ARG A 1 689 ? 20.178 50.772 4.939 1.00 32.78 689 ARG A O 1
ATOM 5632 N N . ARG A 1 690 ? 18.493 49.344 4.541 1.00 33.81 690 ARG A N 1
ATOM 5633 C CA . ARG A 1 690 ? 18.222 49.017 5.952 1.00 33.81 690 ARG A CA 1
ATOM 5634 C C . ARG A 1 690 ? 19.082 47.819 6.373 1.00 33.81 690 ARG A C 1
ATOM 5636 O O . ARG A 1 690 ? 18.902 46.718 5.862 1.00 33.81 690 ARG A O 1
ATOM 5643 N N . ARG A 1 691 ? 20.012 48.045 7.308 1.00 33.47 691 ARG A N 1
ATOM 5644 C CA . ARG A 1 691 ? 20.650 47.011 8.141 1.00 33.47 691 ARG A CA 1
ATOM 5645 C C . ARG A 1 691 ? 19.830 46.846 9.423 1.00 33.47 691 ARG A C 1
ATOM 5647 O O . ARG A 1 691 ? 19.472 47.843 10.043 1.00 33.47 691 ARG A O 1
ATOM 5654 N N . VAL A 1 692 ? 19.571 45.602 9.814 1.00 41.25 692 VAL A N 1
ATOM 5655 C CA . VAL A 1 692 ? 18.983 45.221 11.110 1.00 41.25 692 VAL A CA 1
ATOM 5656 C C . VAL A 1 692 ? 20.125 44.971 12.115 1.00 41.25 692 VAL A C 1
ATOM 5658 O O . VAL A 1 692 ? 21.128 44.376 11.713 1.00 41.25 692 VAL A O 1
ATOM 5661 N N . PRO A 1 693 ? 20.032 45.432 13.379 1.00 45.59 693 PRO A N 1
ATOM 5662 C CA . PRO A 1 693 ? 21.114 45.317 14.357 1.00 45.59 693 PRO A CA 1
ATOM 5663 C C . PRO A 1 693 ? 21.021 44.068 15.253 1.00 45.59 693 PRO A C 1
ATOM 5665 O O . PRO A 1 693 ? 19.944 43.678 15.700 1.00 45.59 693 PRO A O 1
ATOM 5668 N N . SER A 1 694 ? 22.190 43.501 15.565 1.00 34.62 694 SER A N 1
ATOM 5669 C CA . SER A 1 694 ? 22.422 42.491 16.607 1.00 34.62 694 SER A CA 1
ATOM 5670 C C . SER A 1 694 ? 22.329 43.094 18.021 1.00 34.62 694 SER A C 1
ATOM 5672 O O . SER A 1 694 ? 22.756 44.238 18.213 1.00 34.62 694 SER A O 1
ATOM 5674 N N . PRO A 1 695 ? 21.857 42.346 19.037 1.00 52.09 695 PRO A N 1
ATOM 5675 C CA . PRO A 1 695 ? 21.809 42.835 20.409 1.00 52.09 695 PRO A CA 1
ATOM 5676 C C . PRO A 1 695 ? 23.140 42.651 21.155 1.00 52.09 695 PRO A C 1
ATOM 5678 O O . PRO A 1 695 ? 23.857 41.665 20.992 1.00 52.09 695 PRO A O 1
ATOM 56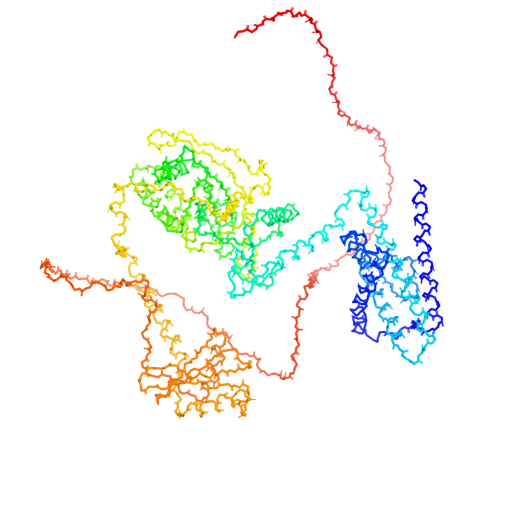81 N N . ARG A 1 696 ? 23.445 43.661 21.977 1.00 39.00 696 ARG A N 1
ATOM 5682 C CA . ARG A 1 696 ? 24.645 43.826 22.804 1.00 39.00 696 ARG A CA 1
ATOM 5683 C C . ARG A 1 696 ? 24.617 42.961 24.069 1.00 39.00 696 ARG A C 1
ATOM 5685 O O . ARG A 1 696 ? 23.629 42.930 24.793 1.00 39.00 696 ARG A O 1
ATOM 5692 N N . SER A 1 697 ? 25.777 42.395 24.374 1.00 35.19 697 SER A N 1
ATOM 5693 C CA . SER A 1 697 ? 26.260 41.960 25.688 1.00 35.19 697 SER A CA 1
ATOM 5694 C C . SER A 1 697 ? 26.588 43.145 26.609 1.00 35.19 697 SER A C 1
ATOM 5696 O O . SER A 1 697 ? 27.091 44.145 26.094 1.00 35.19 697 SER A O 1
ATOM 5698 N N . SER A 1 698 ? 26.383 43.017 27.934 1.00 34.69 698 SER A N 1
ATOM 5699 C CA . SER A 1 698 ? 27.193 43.527 29.086 1.00 34.69 698 SER A CA 1
ATOM 5700 C C . SER A 1 698 ? 26.457 43.195 30.431 1.00 34.69 698 SER A C 1
ATOM 5702 O O . SER A 1 698 ? 25.356 42.654 30.364 1.00 34.69 698 SER A O 1
ATOM 5704 N N . PRO A 1 699 ? 27.009 43.417 31.651 1.00 48.72 699 PRO A N 1
ATOM 5705 C CA . PRO A 1 699 ? 27.645 42.384 32.488 1.00 48.72 699 PRO A CA 1
ATOM 5706 C C . PRO A 1 699 ? 27.049 42.290 33.923 1.00 48.72 699 PRO A C 1
ATOM 5708 O O . PRO A 1 699 ? 26.300 43.167 34.339 1.00 48.72 699 PRO A O 1
ATOM 5711 N N . ARG A 1 700 ? 27.410 41.263 34.714 1.00 34.69 700 ARG A N 1
ATOM 5712 C CA . ARG A 1 700 ? 27.309 41.214 36.204 1.00 34.69 700 ARG A CA 1
ATOM 5713 C C . ARG A 1 700 ? 28.060 39.965 36.705 1.00 34.69 700 ARG A C 1
ATOM 5715 O O . ARG A 1 700 ? 27.727 38.859 36.310 1.00 34.69 700 ARG A O 1
ATOM 5722 N N . SER A 1 701 ? 29.262 40.118 37.264 1.00 37.56 701 SER A N 1
ATOM 5723 C CA . SER A 1 701 ? 29.579 40.227 38.705 1.00 37.56 701 SER A CA 1
ATOM 5724 C C . SER A 1 701 ? 29.367 38.932 39.508 1.00 37.56 701 SER A C 1
ATOM 5726 O O . SER A 1 701 ? 28.247 38.611 39.896 1.00 37.56 701 SER A O 1
ATOM 5728 N N . SER A 1 702 ? 30.472 38.243 39.805 1.00 36.56 702 SER A N 1
ATOM 5729 C CA . SER A 1 702 ? 30.590 37.208 40.845 1.00 36.56 702 SER A CA 1
ATOM 5730 C C . SER A 1 702 ? 30.654 37.843 42.243 1.00 36.56 702 SER A C 1
ATOM 5732 O O . SER A 1 702 ? 31.119 38.978 42.371 1.00 36.56 702 SER A O 1
ATOM 5734 N N . PRO A 1 703 ? 30.304 37.097 43.306 1.00 52.12 703 PRO A N 1
ATOM 5735 C CA . PRO A 1 703 ? 31.368 36.691 44.224 1.00 52.12 703 PRO A CA 1
ATOM 5736 C C . PRO A 1 703 ? 31.259 35.248 44.746 1.00 52.12 703 PRO A C 1
ATOM 5738 O O . PRO A 1 703 ? 30.213 34.607 44.732 1.00 52.12 703 PRO A O 1
ATOM 5741 N N . ARG A 1 704 ? 32.421 34.770 45.200 1.00 44.81 704 ARG A N 1
ATOM 5742 C CA . ARG A 1 704 ? 32.699 33.503 45.884 1.00 44.81 704 ARG A CA 1
ATOM 5743 C C . ARG A 1 704 ? 32.055 33.441 47.273 1.00 44.81 704 ARG A C 1
ATOM 5745 O O . ARG A 1 704 ? 32.226 34.391 48.029 1.00 44.81 704 ARG A O 1
ATOM 5752 N N . SER A 1 705 ? 31.571 32.258 47.654 1.00 37.72 705 SER A N 1
ATOM 5753 C CA . SER A 1 705 ? 31.901 31.601 48.934 1.00 37.72 705 SER A CA 1
ATOM 5754 C C . SER A 1 705 ? 31.271 30.200 49.027 1.00 37.72 705 SER A C 1
ATOM 5756 O O . SER A 1 705 ? 30.059 30.034 49.074 1.00 37.72 705 SER A O 1
ATOM 5758 N N . SER A 1 706 ? 32.123 29.174 49.068 1.00 39.59 706 SER A N 1
ATOM 5759 C CA . SER A 1 706 ? 31.851 27.869 49.703 1.00 39.59 706 SER A CA 1
ATOM 5760 C C . SER A 1 706 ? 31.791 28.069 51.245 1.00 39.59 706 SER A C 1
ATOM 5762 O O . SER A 1 706 ? 32.242 29.137 51.675 1.00 39.59 706 SER A O 1
ATOM 5764 N N . PRO A 1 707 ? 31.367 27.111 52.119 1.00 55.91 707 PRO A N 1
ATOM 5765 C CA . PRO A 1 707 ? 31.890 25.729 52.120 1.00 55.91 707 PRO A CA 1
ATOM 5766 C C . PRO A 1 707 ? 31.016 24.600 52.748 1.00 55.91 707 PRO A C 1
ATOM 5768 O O . PRO A 1 707 ? 29.953 24.843 53.304 1.00 55.91 707 PRO A O 1
ATOM 5771 N N . ARG A 1 708 ? 31.623 23.390 52.757 1.00 38.66 708 ARG A N 1
ATOM 5772 C CA . ARG A 1 708 ? 31.500 22.261 53.726 1.00 38.66 708 ARG A CA 1
ATOM 5773 C C . ARG A 1 708 ? 30.346 21.254 53.512 1.00 38.66 708 ARG A C 1
ATOM 5775 O O . ARG A 1 708 ? 29.188 21.628 53.499 1.00 38.66 708 ARG A O 1
ATOM 5782 N N . SER A 1 709 ? 30.657 20.001 53.122 1.00 41.22 709 SER A N 1
ATOM 5783 C CA . SER A 1 709 ? 30.998 18.812 53.965 1.00 41.22 709 SER A CA 1
ATOM 5784 C C . SER A 1 709 ? 29.788 18.332 54.780 1.00 41.22 709 SER A C 1
ATOM 5786 O O . SER A 1 709 ? 29.202 19.158 55.459 1.00 41.22 709 SER A O 1
ATOM 5788 N N . SER A 1 710 ? 29.362 17.076 54.896 1.00 35.88 710 SER A N 1
ATOM 5789 C CA . SER A 1 710 ? 29.846 15.717 54.601 1.00 35.88 710 SER A CA 1
ATOM 5790 C C . SER A 1 710 ? 28.659 14.762 54.940 1.00 35.88 710 SER A C 1
ATOM 5792 O O . SER A 1 710 ? 27.628 15.257 55.399 1.00 35.88 710 SER A O 1
ATOM 5794 N N . PRO A 1 711 ? 28.743 13.434 54.729 1.00 61.38 711 PRO A N 1
ATOM 5795 C CA . PRO A 1 711 ? 27.577 12.546 54.651 1.00 61.38 711 PRO A CA 1
ATOM 5796 C C . PRO A 1 711 ? 27.153 11.921 55.993 1.00 61.38 711 PRO A C 1
ATOM 5798 O O . PRO A 1 711 ? 27.961 11.812 56.919 1.00 61.38 711 PRO A O 1
ATOM 5801 N N . ARG A 1 712 ? 25.911 11.422 56.029 1.00 42.56 712 ARG A N 1
ATOM 5802 C CA . ARG A 1 712 ? 25.464 10.223 56.752 1.00 42.56 712 ARG A CA 1
ATOM 5803 C C . ARG A 1 712 ? 24.313 9.574 56.002 1.00 42.56 712 ARG A C 1
ATOM 5805 O O . ARG A 1 712 ? 23.500 10.345 55.446 1.00 42.56 712 ARG A O 1
#

Radius of gyration: 37.59 Å; chains: 1; bounding box: 107×110×102 Å

pLDDT: mean 79.56, std 23.97, range [23.45, 98.62]

Sequence (712 aa):
MFVHVARESVNLSCIERCKDALCRCAEAQVLSTRSKQWTDAADYRLAHWKGDAVLSLEIRQRVAQMHGQHQDRGTCHKLAQCAVNNESLATLFAKLKLDHRFGVVGPVKKMQADYMEAVLWELHAERENKWRPHHAELVKETIDCIIDALISIARDRIDRADREGASNVLVGHRWEEEFLWLKSFEAPFENPYTHSSLYGCKDWSTGTGRLSFPDMPEVRFRLFDIMSRKYDQDPQSCFCWVEMSTDRHPLIADIDVMGSHHVDDGPPDQILMSSGLFWNFWAEILHTLFPSLPQLELTLFGASGWDRGKGRQKGSLHAVWNGLIVDRERASLVRQLTLGNFQKKMSSSAWLRDMTEKLKRLDDMNEWEAIFDITAVRAGSFRMPFNDKVAKPRMKEGRPLLPVGVWTFDFTEHGEVNEAKQTCYPNTLSTREWLERGSVRLFTDTSGRLPLLTHFEPRLHLTRHLWPKQVQHFSHSGSGACRLKEKLAKEKEKWLDEQRNRRFRFRGSAKEFKSKIDEHLGDAMGDESTLVKIQSKPRTIRWLWSSRRVKGAVEVQEPDGQVFIRGNLEQQLFLIQVVRDFADLWNGELPKAKRLFKLTRPSNASSQLQRANCHECGRHVAVGQKYCDPCWQQYQSTHDEARDRGNNWWQWRTQTWCGGNGRSGHHRDTAHELGRDVRQYSENAPTHRRRVPSPRSSPRSSPRSSPRSSPR

InterPro domains:
  IPR036389 Ribonuclease III, endonuclease domain superfamily [G3DSA:1.10.1520.10] (7-129)
  IPR036389 Ribonuclease III, endonuclease domain superfamily [SSF69065] (34-119)

Secondary structure (DSSP, 8-state):
-HHHHHHHHHHHHHHHHHHHHHHHHHHTTSS-SSS-S-SSHHHHHHHHHHHHHHHHHHHHHHHHHHH-TTS-HHHHHHHHHHHHSHHHHHHHHHHHTHHHHH------HHHHHHHHHHHHHHHHHHHT-TT-HHHHHHHHHHHHHHHHHHHHHHHHHHHHHHHTT-GGGGHHHHHHHHHHHHHTTBPPTTS--SEEETTT---SS-SSSEE---S-HHHHHHHHHHHHHHHHH-GGG---EEEEPPSSEEEEEEEEEE--S-TTSPPTTHHHHS-HHHHHHHHHHHHHH-TT-SEEEEEEEE--EEETTTTEEEEEEEEEEEEEEE-HHHHHHHHHHHHHHHHHHHHH-HHHHHHHHHHHHH-TT--HHHHB-HHHHHH-EEEPTTPPPEETTTEE-S---EEEEEEEEEE-TTS-EEEEEEEE-TTTS-HHHHHHHH--PPPP-TTS-PPPPPP----HHHHTTTS-STT-----TTTHHHHHHHHHHHHHHHHHHHHHHTEEE-SS-HHHHHHHHHHHTT-TT-TTEEEEEE---TT-EEEEEEESSSS-EEEEEETTTEEEEESSHHHHHHHHHHHHTTSEEP-SPPPP-TTTTTTS------SS----------------------------------------------------------------------------------PPPPPPP---------------

Organism: Noctiluca scintillans (NCBI:txid2966)

Foldseek 3Di:
DVVVVVLVVQLVVLLVLLLVLVVVCCVVCLPPQDDDCQVDPVSLVVLLVVLLVVLLVVLLVVLCVVPDPPDDPLVSVLLSCLLLDLQLQLVSLVSSVCCVRYVPPDPDSNVSSSVSSSVLSSLVVVLPVPVCPVSNVSSVSSNVSSSSSSSSSSVVVVVVCVVVVVCVVVPVVVVVVLLVVQAVFADDPPDDFFKFAPNQDDDPSYRRRGGHQDLDPVSLLSVLVSQLVQCVVPLVRHGAMKGFFDQKWFQKWKFKAFFALDQPDFAPCCLCVVDPVNVQLLQLLVCVFQVVDQKWKKWKWWLWHQDPQVNGTMTIMMITGQPAIDGLVVSVVSLLSSLVSLVVVCVVDPSSVVSQVVRCVRPVCSDSCVRGDPCSSVVSIGGFASHFHAHPVGDTPSRGTATAFMWMFGADPVSGTPDIDGPTGRPRDRSSVSRVRRDGYFHQDVVRHGDDRRRTCPPVVSCVVVVDPPDPPPPPDDDVVVVVVVVLVVVVVVVVVVQQLFKWAAQDDPVVVLCQLCVLVVNNVSPFKDWAWDDDDPPKTKIWIDGPVAAWIWIAIPDRRMIGTGDPPVSSVVVSVSCVVRTGGDPDDGDDPPPSCVVPDDDDDDDDDDDDDDDDDDDDDDDDDDDDDDDDDDDDDDDDDDDDDDDDDDDDDDDDDDDDDDDDDDDDDDDDDDDDDDDDDDDDDDDDDDDDDDDDDDDDDDDDDDDDDDDD